Protein AF-A0AAU3BZB2-F1 (afdb_monomer_lite)

Sequence (421 aa):
MPADLSAATEGWSPLPELGLAGLGGRRAAVLDHLSPYRDFRALRDPSDLPPMVVPRWRFLLAEADELLRQTDPVAHRVVARSVRSVVPVEGVGALRVVSASVPNAFGAVTMSLPDDALSLAATLVHEVQHQLLTAVGDLVPLLAPTEQSPEPRYFAPWRSDARPLRGLLFGAHAFAAVASFWRGCRRSKGERADFEFAVHRWQVRTALAALCNASGLTEAGGIVVQSLAELARGWSAEPVDGQAGELAELCCRDQSASWRAAHLVVDGGRADDLAQRWLAGRPAPSNLPPSRMAAPRTAPRADARTWLARLWITDQHAFKQVWAELDAGGVHPLGIVGATAADAALIAGDTRGALVSYREGAPALTAWIGMGLAGGTRVALLVERPELVLALHTALGRRGAQSPGPEALAEWLGSGPTSTT

Radius of gyration: 24.22 Å; chains: 1; bounding box: 56×43×71 Å

pLDDT: mean 89.87, std 9.49, range [34.66, 98.25]

Secondary structure (DSSP, 8-state):
--S-TTS-BTTB-PPPB---PBTTTBPPPEE--S-TTS-TTS-----PPPTTHHHHHHHHHHHHHHHHHHH-HHHHHHHHHH--EEEE---SBTTB--EE--TTSTTEEEEPPPSSHHHHHHHHHHHHHHHHHHHHHHHS--B-----SSPP-B--TT-SS-B-HHHHHHHHHHHHHHHHHHHHHHHHHHHHHHHHHHHHHHHHHHHHHHHTT-S-B-HHHHHHHHHHHHHHHHHTT----HHHHHHHHHHHHHHHHHHHHHHEEE-HHHHHHHHHHHHTTPPPPSSPPPEEEPSP--PPP--HHHHHHHHHHH-HHHHHHHHHHHHTTPPPTT--TT--HHHHHHHTT-HHHHHHHHHHS---HHHHHHHHHHS-GGGTHHHH-HHHHHHHHHHHHHTT-----HHHHHHHHHH------

Foldseek 3Di:
DDPDLQDDDVVHDHFDFLPLAAPPRDGGATEPQDDQPLDVVHGDHRDDDDPVPSVLSSVLQVVLLVLCVQQPVPLSNLLSNWARYEYEDDAPFQLGKDWEDDQVDTNYIYIHDHPHNLVVNLRSLLHSQLNVVSVVCVVPPFWADDPDPPADWDDQLVDLFTDGLVVLLSNLRSLLSSLSSLVSCCVPPPLLSLLSNLQSLLRNQRSLVDNCVDPTGDPNNNVSSVVSVVSSVVCVPPDSDDLSNLLSVLQSLQSQLLSLQQFKAFDLVLLLVQLVCVVVVHFAAQDRGDIDTDDTDDGDDRCLLVSLLSCVRPPVPLSVVQLVCLVVVHQRPRRRPPDHNLSSCVSVVVLVVSLVCLVPDDDDLSSLLSCCSSVPDLQVCSRVPVNSLVSNQVSNVVVVHDRDDSSVSSNRNVVHPDPPD

Structure (mmCIF, N/CA/C/O backbone):
data_AF-A0AAU3BZB2-F1
#
_entry.id   AF-A0AAU3BZB2-F1
#
loop_
_atom_site.group_PDB
_atom_site.id
_atom_site.type_symbol
_atom_site.label_atom_id
_atom_site.label_alt_id
_atom_site.label_comp_id
_atom_site.label_asym_id
_atom_site.label_entity_id
_atom_site.label_seq_id
_atom_site.pdbx_PDB_ins_code
_atom_site.Cartn_x
_atom_site.Cartn_y
_atom_site.Cartn_z
_atom_site.occupancy
_atom_site.B_iso_or_equiv
_atom_site.auth_seq_id
_atom_site.auth_comp_id
_atom_site.auth_asym_id
_atom_site.auth_atom_id
_atom_site.pdbx_PDB_model_num
ATOM 1 N N . MET A 1 1 ? 20.767 15.742 -39.947 1.00 68.94 1 MET A N 1
ATOM 2 C CA . MET A 1 1 ? 20.944 14.832 -38.795 1.00 68.94 1 MET A CA 1
ATOM 3 C C . MET A 1 1 ? 22.364 14.295 -38.820 1.00 68.94 1 MET A C 1
ATOM 5 O O . MET A 1 1 ? 22.877 14.132 -39.925 1.00 68.94 1 MET A O 1
ATOM 9 N N . PRO A 1 2 ? 22.996 14.061 -37.659 1.00 84.00 2 PRO A N 1
ATOM 10 C CA . PRO A 1 2 ? 24.332 13.476 -37.608 1.00 84.00 2 PRO A CA 1
ATOM 11 C C . PRO A 1 2 ? 24.345 12.062 -38.199 1.00 84.00 2 PRO A C 1
ATOM 13 O O . PRO A 1 2 ? 23.325 11.373 -38.211 1.00 84.00 2 PRO A O 1
ATOM 16 N N . ALA A 1 3 ? 25.509 11.648 -38.705 1.00 83.69 3 ALA A N 1
ATOM 17 C CA . ALA A 1 3 ? 25.712 10.306 -39.256 1.00 83.69 3 ALA A CA 1
ATOM 18 C C . ALA A 1 3 ? 25.642 9.214 -38.172 1.00 83.69 3 ALA A C 1
ATOM 20 O O . ALA A 1 3 ? 25.222 8.094 -38.451 1.00 83.69 3 ALA A O 1
ATOM 21 N N . ASP A 1 4 ? 26.004 9.567 -36.937 1.00 83.38 4 ASP A N 1
ATOM 22 C CA . ASP A 1 4 ? 25.858 8.737 -35.747 1.00 83.38 4 ASP A CA 1
ATOM 23 C C . ASP A 1 4 ? 24.892 9.414 -34.768 1.00 83.38 4 ASP A C 1
ATOM 25 O O . ASP A 1 4 ? 25.181 10.472 -34.214 1.00 83.38 4 ASP A O 1
ATOM 29 N N . LEU A 1 5 ? 23.724 8.800 -34.562 1.00 83.19 5 LEU A N 1
ATOM 30 C CA . LEU A 1 5 ? 22.694 9.321 -33.659 1.00 83.19 5 LEU A CA 1
ATOM 31 C C . LEU A 1 5 ? 23.035 9.121 -32.176 1.00 83.19 5 LEU A C 1
ATOM 33 O O . LEU A 1 5 ? 22.321 9.657 -31.331 1.00 83.19 5 LEU A O 1
ATOM 37 N N . SER A 1 6 ? 24.083 8.353 -31.863 1.00 81.69 6 SER A N 1
ATOM 38 C CA . SER A 1 6 ? 24.550 8.094 -30.499 1.00 81.69 6 SER A CA 1
ATOM 39 C C . SER A 1 6 ? 25.618 9.083 -30.020 1.00 81.69 6 SER A C 1
ATOM 41 O O . SER A 1 6 ? 25.881 9.156 -28.820 1.00 81.69 6 SER A O 1
ATOM 43 N N . ALA A 1 7 ? 26.190 9.880 -30.928 1.00 84.25 7 ALA A N 1
ATOM 44 C CA . ALA A 1 7 ? 27.212 10.876 -30.628 1.00 84.25 7 ALA A CA 1
ATOM 45 C C . ALA A 1 7 ? 26.624 12.293 -30.575 1.00 84.25 7 ALA A C 1
ATOM 47 O O . ALA A 1 7 ? 25.765 12.651 -31.380 1.00 84.25 7 ALA A O 1
ATOM 48 N N . ALA A 1 8 ? 27.099 13.113 -29.635 1.00 85.81 8 ALA A N 1
ATOM 49 C CA . ALA A 1 8 ? 26.731 14.524 -29.564 1.00 85.81 8 ALA A CA 1
ATOM 50 C C . ALA A 1 8 ? 27.388 15.317 -30.702 1.00 85.81 8 ALA A C 1
ATOM 52 O O . ALA A 1 8 ? 28.580 15.160 -30.968 1.00 85.81 8 ALA A O 1
ATOM 53 N N . THR A 1 9 ? 26.615 16.189 -31.349 1.00 89.44 9 THR A N 1
ATOM 54 C CA . THR A 1 9 ? 27.101 17.139 -32.361 1.00 89.44 9 THR A CA 1
ATOM 55 C C . THR A 1 9 ? 26.410 18.486 -32.175 1.00 89.44 9 THR A C 1
ATOM 57 O O . THR A 1 9 ? 25.459 18.602 -31.405 1.00 89.44 9 THR A O 1
ATOM 60 N N . GLU A 1 10 ? 26.843 19.522 -32.893 1.00 87.94 10 GLU A N 1
ATOM 61 C CA . GLU A 1 10 ? 26.153 20.815 -32.860 1.00 87.94 10 GLU A CA 1
ATOM 62 C C . GLU A 1 10 ? 24.660 20.647 -33.208 1.00 87.94 10 GLU A C 1
ATOM 64 O O . GLU A 1 10 ? 24.309 20.022 -34.213 1.00 87.94 10 GLU A O 1
ATOM 69 N N . GLY A 1 11 ? 23.779 21.134 -32.327 1.00 86.06 11 GLY A N 1
ATOM 70 C CA . GLY A 1 11 ? 22.325 21.000 -32.464 1.00 86.06 11 GLY A CA 1
ATOM 71 C C . GLY A 1 11 ? 21.757 19.589 -32.238 1.00 86.06 11 GLY A C 1
ATOM 72 O O . GLY A 1 11 ? 20.566 19.385 -32.475 1.00 86.06 11 GLY A O 1
ATOM 73 N N . TRP A 1 12 ? 22.562 18.616 -31.791 1.00 87.25 12 TRP A N 1
ATOM 74 C CA . TRP A 1 12 ? 22.116 17.250 -31.506 1.00 87.25 12 TRP A CA 1
ATOM 75 C C . TRP A 1 12 ? 22.684 16.708 -30.193 1.00 87.25 12 TRP A C 1
ATOM 77 O O . TRP A 1 12 ? 23.891 16.501 -30.051 1.00 87.25 12 TRP A O 1
ATOM 87 N N . SER A 1 13 ? 21.778 16.371 -29.280 1.00 88.50 13 SER A N 1
ATOM 88 C CA . SER A 1 13 ? 22.096 15.702 -28.021 1.00 88.50 13 SER A CA 1
ATOM 89 C C . SER A 1 13 ? 21.498 14.287 -28.035 1.00 88.50 13 SER A C 1
ATOM 91 O O . SER A 1 13 ? 20.272 14.153 -28.082 1.00 88.50 13 SER A O 1
ATOM 93 N N . PRO A 1 14 ? 22.319 13.221 -28.028 1.00 88.94 14 PRO A N 1
ATOM 94 C CA . PRO A 1 14 ? 21.832 11.847 -28.038 1.00 88.94 14 PRO A CA 1
ATOM 95 C C . PRO A 1 14 ? 21.206 11.477 -26.690 1.00 88.94 14 PRO A C 1
ATOM 97 O O . PRO A 1 14 ? 21.650 11.928 -25.632 1.00 88.94 14 PRO A O 1
ATOM 100 N N . LEU A 1 15 ? 20.204 10.595 -26.710 1.00 90.38 15 LEU A N 1
ATOM 101 C CA . LEU A 1 15 ? 19.685 10.001 -25.479 1.00 90.38 15 LEU A CA 1
ATOM 102 C C . LEU A 1 15 ? 20.597 8.850 -25.019 1.00 90.38 15 LEU A C 1
ATOM 104 O O . LEU A 1 15 ? 20.879 7.953 -25.815 1.00 90.38 15 LEU A O 1
ATOM 108 N N . PRO A 1 16 ? 21.032 8.826 -23.745 1.00 90.12 16 PRO A N 1
ATOM 109 C CA . PRO A 1 16 ? 21.842 7.746 -23.214 1.00 90.12 16 PRO A CA 1
ATOM 110 C C . PRO A 1 16 ? 21.118 6.406 -23.292 1.00 90.12 16 PRO A C 1
ATOM 112 O O . PRO A 1 16 ? 20.027 6.247 -22.745 1.00 90.12 16 PRO A O 1
ATOM 115 N N . GLU A 1 17 ? 21.757 5.415 -23.905 1.00 90.50 17 GLU A N 1
ATOM 116 C CA . GLU A 1 17 ? 21.297 4.030 -23.833 1.00 90.50 17 GLU A CA 1
ATOM 117 C C . GLU A 1 17 ? 21.576 3.446 -22.444 1.00 90.50 17 GLU A C 1
ATOM 119 O O . GLU A 1 17 ? 22.634 3.687 -21.855 1.00 90.50 17 GLU A O 1
ATOM 124 N N . LEU A 1 18 ? 20.631 2.669 -21.921 1.00 85.38 18 LEU A N 1
ATOM 125 C CA . LEU A 1 18 ? 20.647 2.121 -20.565 1.00 85.38 18 LEU A CA 1
ATOM 126 C C . LEU A 1 18 ? 21.073 0.648 -20.496 1.00 85.38 18 LEU A C 1
ATOM 128 O O . LEU A 1 18 ? 21.171 0.096 -19.407 1.00 85.38 18 LEU A O 1
ATOM 132 N N . GLY A 1 19 ? 21.338 0.010 -21.638 1.00 73.06 19 GLY A N 1
ATOM 133 C CA . GLY A 1 19 ? 21.837 -1.368 -21.694 1.00 73.06 19 GLY A CA 1
ATOM 134 C C . GLY A 1 19 ? 20.787 -2.462 -21.463 1.00 73.06 19 GLY A C 1
ATOM 135 O O . GLY A 1 19 ? 21.121 -3.635 -21.590 1.00 73.06 19 GLY A O 1
ATOM 136 N N . LEU A 1 20 ? 19.519 -2.114 -21.204 1.00 67.69 20 LEU A N 1
ATOM 137 C CA . LEU A 1 20 ? 18.406 -3.071 -21.197 1.00 67.69 20 LEU A CA 1
ATOM 138 C C . LEU A 1 20 ? 18.130 -3.523 -22.643 1.00 67.69 20 LEU A C 1
ATOM 140 O O . LEU A 1 20 ? 17.361 -2.885 -23.368 1.00 67.69 20 LEU A O 1
ATOM 144 N N . ALA A 1 21 ? 18.830 -4.561 -23.103 1.00 60.62 21 ALA A N 1
ATOM 145 C CA . ALA A 1 21 ? 18.718 -5.058 -24.468 1.00 60.62 21 ALA A CA 1
ATOM 146 C C . ALA A 1 21 ? 17.345 -5.708 -24.690 1.00 60.62 21 ALA A C 1
ATOM 148 O O . ALA A 1 21 ? 16.946 -6.636 -23.986 1.00 60.62 21 ALA A O 1
ATOM 149 N N . GLY A 1 22 ? 16.608 -5.249 -25.701 1.00 56.50 22 GLY A N 1
ATOM 150 C CA . GLY A 1 22 ? 15.337 -5.873 -26.039 1.00 56.50 22 GLY A CA 1
ATOM 151 C C . GLY A 1 22 ? 15.554 -7.255 -26.660 1.00 56.50 22 GLY A C 1
ATOM 152 O O . GLY A 1 22 ? 16.315 -7.407 -27.618 1.00 56.50 22 GLY A O 1
ATOM 153 N N . LEU A 1 23 ? 14.840 -8.269 -26.162 1.00 54.19 23 LEU A N 1
ATOM 154 C CA . LEU A 1 23 ? 14.859 -9.611 -26.755 1.00 54.19 23 LEU A CA 1
ATOM 155 C C . LEU A 1 23 ? 14.509 -9.553 -28.253 1.00 54.19 23 LEU A C 1
ATOM 157 O O . LEU A 1 23 ? 13.462 -9.016 -28.626 1.00 54.19 23 LEU A O 1
ATOM 161 N N . GLY A 1 24 ? 15.359 -10.158 -29.090 1.00 54.84 24 GLY A N 1
ATOM 162 C CA . GLY A 1 24 ? 15.183 -10.213 -30.548 1.00 54.84 24 GLY A CA 1
ATOM 163 C C . GLY A 1 24 ? 15.858 -9.081 -31.333 1.00 54.84 24 GLY A C 1
ATOM 164 O O . GLY A 1 24 ? 15.331 -8.686 -32.367 1.00 54.84 24 GLY A O 1
ATOM 165 N N . GLY A 1 25 ? 16.985 -8.539 -30.850 1.00 55.09 25 GLY A N 1
ATOM 166 C CA . GLY A 1 25 ? 17.802 -7.567 -31.598 1.00 55.09 25 GLY A CA 1
ATOM 167 C C . GLY A 1 25 ? 17.252 -6.136 -31.611 1.00 55.09 25 GLY A C 1
ATOM 168 O O . GLY A 1 25 ? 17.555 -5.365 -32.518 1.00 55.09 25 GLY A O 1
ATOM 169 N N . ARG A 1 26 ? 16.410 -5.772 -30.635 1.00 64.75 26 ARG A N 1
ATOM 170 C CA . ARG A 1 26 ? 15.835 -4.420 -30.533 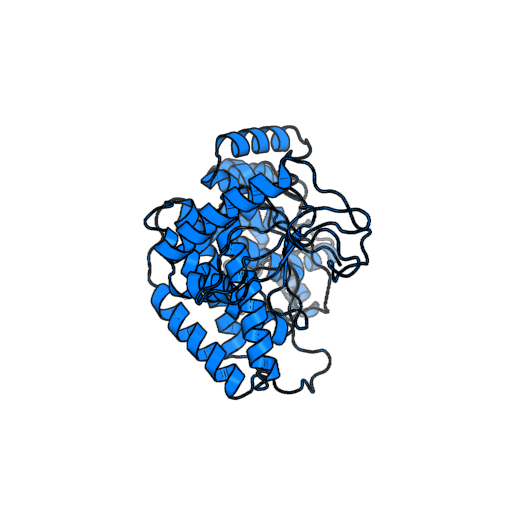1.00 64.75 26 ARG A CA 1
ATOM 171 C C . ARG A 1 26 ? 16.818 -3.479 -29.828 1.00 64.75 26 ARG A C 1
ATOM 173 O O . ARG A 1 26 ? 17.576 -3.923 -28.968 1.00 64.75 26 ARG A O 1
ATOM 180 N N . ARG A 1 27 ? 16.769 -2.181 -30.164 1.00 68.88 27 ARG A N 1
ATOM 181 C CA . ARG A 1 27 ? 17.566 -1.136 -29.490 1.00 68.88 27 ARG A CA 1
ATOM 182 C C . ARG A 1 27 ? 17.337 -1.156 -27.977 1.00 68.88 27 ARG A C 1
ATOM 184 O O . ARG A 1 27 ? 16.221 -1.434 -27.530 1.00 68.88 27 ARG A O 1
ATOM 191 N N . ALA A 1 28 ? 18.396 -0.858 -27.228 1.00 80.38 28 ALA A N 1
ATOM 192 C CA . ALA A 1 28 ? 18.344 -0.750 -25.779 1.00 80.38 28 ALA A CA 1
ATOM 193 C C . ALA A 1 28 ? 17.380 0.362 -25.338 1.00 80.38 28 ALA A C 1
ATOM 195 O O . ALA A 1 28 ? 17.146 1.322 -26.078 1.00 80.38 28 ALA A O 1
ATOM 196 N N . ALA A 1 29 ? 16.826 0.237 -24.130 1.00 88.62 29 ALA A N 1
ATOM 197 C CA . ALA A 1 29 ? 16.054 1.324 -23.533 1.00 88.62 29 ALA A CA 1
ATOM 198 C C . ALA A 1 29 ? 16.916 2.591 -23.391 1.00 88.62 29 ALA A C 1
ATOM 200 O O . ALA A 1 29 ? 18.116 2.499 -23.124 1.00 88.62 29 ALA A O 1
ATOM 201 N N . VAL A 1 30 ? 16.305 3.763 -23.547 1.00 92.12 30 VAL A N 1
ATOM 202 C CA . VAL A 1 30 ? 16.982 5.065 -23.432 1.00 92.12 30 VAL A CA 1
ATOM 203 C C . VAL A 1 30 ? 16.554 5.820 -22.177 1.00 92.12 30 VAL A C 1
ATOM 205 O O . VAL A 1 30 ? 15.463 5.595 -21.658 1.00 92.12 30 VAL A O 1
ATOM 208 N N . LEU A 1 31 ? 17.400 6.736 -21.708 1.00 92.25 31 LEU A N 1
ATOM 209 C CA . LEU A 1 31 ? 17.079 7.685 -20.643 1.00 92.25 31 LEU A CA 1
ATOM 210 C C . LEU A 1 31 ? 16.649 9.029 -21.247 1.00 92.25 31 LEU A C 1
ATOM 212 O O . LEU A 1 31 ? 17.492 9.846 -21.629 1.00 92.25 31 LEU A O 1
ATOM 216 N N . ASP A 1 32 ? 15.342 9.261 -21.345 1.00 91.50 32 ASP A N 1
ATOM 217 C CA . ASP A 1 32 ? 14.784 10.476 -21.944 1.00 91.50 32 ASP A CA 1
ATOM 218 C C . ASP A 1 32 ? 14.742 11.625 -20.936 1.00 91.50 32 ASP A C 1
ATOM 220 O O . ASP A 1 32 ? 13.829 11.731 -20.122 1.00 91.50 32 ASP A O 1
ATOM 224 N N . HIS A 1 33 ? 15.753 12.489 -21.006 1.00 89.94 33 HIS A N 1
ATOM 225 C CA . HIS A 1 33 ? 15.927 13.685 -20.175 1.00 89.94 33 HIS A CA 1
ATOM 226 C C . HIS A 1 33 ? 15.807 14.990 -20.981 1.00 89.94 33 HIS A C 1
ATOM 228 O O . HIS A 1 33 ? 15.909 16.079 -20.415 1.00 89.94 33 HIS A O 1
ATOM 234 N N . LEU A 1 34 ? 15.577 14.886 -22.295 1.00 89.44 34 LEU A N 1
ATOM 235 C CA . LEU A 1 34 ? 15.635 16.015 -23.224 1.00 89.44 34 LEU A CA 1
ATOM 236 C C . LEU A 1 34 ? 14.268 16.395 -23.783 1.00 89.44 34 LEU A C 1
ATOM 238 O O . LEU A 1 34 ? 14.040 17.572 -24.040 1.00 89.44 34 LEU A O 1
ATOM 242 N N . SER A 1 35 ? 13.352 15.440 -23.983 1.00 85.81 35 SER A N 1
ATOM 243 C CA . SER A 1 35 ? 12.059 15.751 -24.601 1.00 85.81 35 SER A CA 1
ATOM 244 C C . SER A 1 35 ? 11.231 16.685 -23.707 1.00 85.81 35 SER A C 1
ATOM 246 O O . SER A 1 35 ? 10.984 16.344 -22.546 1.00 85.81 35 SER A O 1
ATOM 248 N N . PRO A 1 36 ? 10.724 17.828 -24.210 1.00 86.00 36 PRO A N 1
ATOM 249 C CA . PRO A 1 36 ? 9.870 18.707 -23.412 1.00 86.00 36 PRO A CA 1
ATOM 250 C C . PRO A 1 36 ? 8.545 18.078 -22.974 1.00 86.00 36 PRO A C 1
ATOM 252 O O . PRO A 1 36 ? 7.947 18.495 -21.982 1.00 86.00 36 PRO A O 1
ATOM 255 N N . TYR A 1 37 ? 8.118 17.040 -23.696 1.00 83.88 37 TYR A N 1
ATOM 256 C CA . TYR A 1 37 ? 6.880 16.294 -23.476 1.00 83.88 37 TYR A CA 1
ATOM 257 C C . TYR A 1 37 ? 7.090 15.004 -22.666 1.00 83.88 37 TYR A C 1
ATOM 259 O O . TYR A 1 37 ? 6.155 14.221 -22.516 1.00 83.88 37 TYR A O 1
ATOM 267 N N . ARG A 1 38 ? 8.310 14.755 -22.162 1.00 83.94 38 ARG A N 1
ATOM 268 C CA . ARG A 1 38 ? 8.669 13.513 -21.452 1.00 83.94 38 ARG A CA 1
ATOM 269 C C . ARG A 1 38 ? 7.864 13.280 -20.175 1.00 83.94 38 ARG A C 1
ATOM 271 O O . ARG A 1 38 ? 7.552 12.143 -19.834 1.00 83.94 38 ARG A O 1
ATOM 278 N N . ASP A 1 39 ? 7.543 14.352 -19.457 1.00 80.12 39 ASP A N 1
ATOM 279 C CA . ASP A 1 39 ? 6.785 14.299 -18.212 1.00 80.12 39 ASP A CA 1
ATOM 280 C C . ASP A 1 39 ? 5.316 14.618 -18.506 1.00 80.12 39 ASP A C 1
ATOM 282 O O . ASP A 1 39 ? 4.940 15.754 -18.779 1.00 80.12 39 ASP A O 1
ATOM 286 N N . PHE A 1 40 ? 4.453 13.609 -18.433 1.00 77.56 40 PHE A N 1
ATOM 287 C CA . PHE A 1 40 ? 3.021 13.779 -18.696 1.00 77.56 40 PHE A CA 1
ATOM 288 C C . PHE A 1 40 ? 2.313 14.672 -17.660 1.00 77.56 40 PHE A C 1
ATOM 290 O O . PHE A 1 40 ? 1.152 15.031 -17.849 1.00 77.56 40 PHE A O 1
ATOM 297 N N . ARG A 1 41 ? 2.977 14.998 -16.542 1.00 77.81 41 ARG A N 1
ATOM 298 C CA . ARG A 1 41 ? 2.422 15.843 -15.476 1.00 77.81 41 ARG A CA 1
ATOM 299 C C . ARG A 1 41 ? 2.568 17.329 -15.796 1.00 77.81 41 ARG A C 1
ATOM 301 O O . ARG A 1 41 ? 1.743 18.115 -15.340 1.00 77.81 41 ARG A O 1
ATOM 308 N N . ALA A 1 42 ? 3.616 17.711 -16.526 1.00 80.62 42 ALA A N 1
ATOM 309 C CA . ALA A 1 42 ? 3.906 19.089 -16.916 1.00 80.62 42 ALA A CA 1
ATOM 310 C C . ALA A 1 42 ? 4.996 19.129 -17.995 1.00 80.62 42 ALA A C 1
ATOM 312 O O . ALA A 1 42 ? 5.899 18.297 -17.985 1.00 80.62 42 ALA A O 1
ATOM 313 N N . LEU A 1 43 ? 4.972 20.151 -18.856 1.00 84.75 43 LEU A N 1
ATOM 314 C CA . LEU A 1 43 ? 6.098 20.431 -19.750 1.00 84.75 43 LEU A CA 1
ATOM 315 C C . LEU A 1 43 ? 7.369 20.701 -18.936 1.00 84.75 43 LEU A C 1
ATOM 317 O O . LEU A 1 43 ? 7.323 21.353 -17.890 1.00 84.75 43 LEU A O 1
ATOM 321 N N . ARG A 1 44 ? 8.503 20.192 -19.418 1.00 82.75 44 ARG A N 1
ATOM 322 C CA . ARG A 1 44 ? 9.802 20.327 -18.752 1.00 82.75 44 ARG A CA 1
ATOM 323 C C . ARG A 1 44 ? 10.857 20.769 -19.743 1.00 82.75 44 ARG A C 1
ATOM 325 O O . ARG A 1 44 ? 11.048 20.094 -20.746 1.00 82.75 44 ARG A O 1
ATOM 332 N N . ASP A 1 45 ? 11.614 21.809 -19.431 1.00 84.56 45 ASP A N 1
ATOM 333 C CA . ASP A 1 45 ? 12.748 22.178 -20.278 1.00 84.56 45 ASP A CA 1
ATOM 334 C C . ASP A 1 45 ? 13.766 21.026 -20.364 1.00 84.56 45 ASP A C 1
ATOM 336 O O . ASP A 1 45 ? 13.875 20.227 -19.421 1.00 84.56 45 ASP A O 1
ATOM 340 N N . PRO A 1 46 ? 14.476 20.873 -21.495 1.00 83.50 46 PRO A N 1
ATOM 341 C CA . PRO A 1 46 ? 15.611 19.965 -21.578 1.00 83.50 46 PRO A CA 1
ATOM 342 C C . PRO A 1 46 ? 16.621 20.306 -20.478 1.00 83.50 46 PRO A C 1
ATOM 344 O O . PRO A 1 46 ? 16.926 21.476 -20.251 1.00 83.50 46 PRO A O 1
ATOM 347 N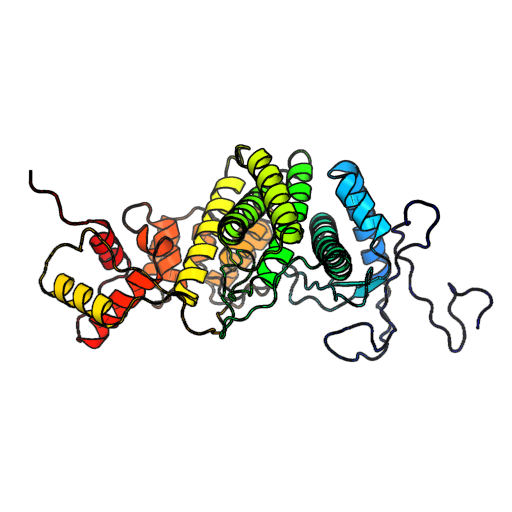 N . SER A 1 47 ? 17.128 19.294 -19.784 1.00 79.25 47 SER A N 1
ATOM 348 C CA . SER A 1 47 ? 18.060 19.489 -18.670 1.00 79.25 47 SER A CA 1
ATOM 349 C C . SER A 1 47 ? 19.235 18.544 -18.812 1.00 79.25 47 SER A C 1
ATOM 351 O O . SER A 1 47 ? 19.009 17.338 -18.900 1.00 79.25 47 SER A O 1
ATOM 353 N N . ASP A 1 48 ? 20.460 19.056 -18.764 1.00 81.50 48 ASP A N 1
ATOM 354 C CA . ASP A 1 48 ? 21.644 18.202 -18.730 1.00 81.50 48 ASP A CA 1
ATOM 355 C C . ASP A 1 48 ? 21.655 17.353 -17.456 1.00 81.50 48 ASP A C 1
ATOM 357 O O . ASP A 1 48 ? 21.398 17.835 -16.349 1.00 81.50 48 ASP A O 1
ATOM 361 N N . LEU A 1 49 ? 21.949 16.063 -17.610 1.00 83.94 49 LEU A N 1
ATOM 362 C CA . LEU A 1 49 ? 22.095 15.172 -16.468 1.00 83.94 49 LEU A CA 1
ATOM 363 C C . LEU A 1 49 ? 23.504 15.301 -15.875 1.00 83.94 49 LEU A C 1
ATOM 365 O O . LEU A 1 49 ? 24.484 15.283 -16.624 1.00 83.94 49 LEU A O 1
ATOM 369 N N . PRO A 1 50 ? 23.645 15.340 -14.537 1.00 85.44 50 PRO A N 1
ATOM 370 C CA . PRO A 1 50 ? 24.952 15.274 -13.900 1.00 85.44 50 PRO A CA 1
ATOM 371 C C . PRO A 1 50 ? 25.739 14.024 -14.343 1.00 85.44 50 PRO A C 1
ATOM 373 O O . PRO A 1 50 ? 25.132 12.958 -14.513 1.00 85.44 50 PRO A O 1
ATOM 376 N N . PRO A 1 51 ? 27.084 14.089 -14.444 1.00 82.44 51 PRO A N 1
ATOM 377 C CA . PRO A 1 51 ? 27.902 13.010 -15.014 1.00 82.44 51 PRO A CA 1
ATOM 378 C C . PRO A 1 51 ? 27.700 11.625 -14.381 1.00 82.44 51 PRO A C 1
ATOM 380 O O . PRO A 1 51 ? 27.857 10.607 -15.050 1.00 82.44 51 PRO A O 1
ATOM 383 N N . MET A 1 52 ? 27.320 11.571 -13.100 1.00 87.06 52 MET A N 1
ATOM 384 C CA . MET A 1 52 ? 27.128 10.324 -12.349 1.00 87.06 52 MET A CA 1
ATOM 385 C C . MET A 1 52 ? 25.735 9.698 -12.495 1.00 87.06 52 MET A C 1
ATOM 387 O O . MET A 1 52 ? 25.558 8.529 -12.149 1.00 87.06 52 MET A O 1
ATOM 391 N N . VAL A 1 53 ? 24.749 10.428 -13.026 1.00 89.81 53 VAL A N 1
ATOM 392 C CA . VAL A 1 53 ? 23.360 9.946 -13.095 1.00 89.81 53 VAL A CA 1
ATOM 393 C C . VAL A 1 53 ? 23.222 8.799 -14.092 1.00 89.81 53 VAL A C 1
ATOM 395 O O . VAL A 1 53 ? 22.687 7.746 -13.748 1.00 89.81 53 VAL A O 1
ATOM 398 N N . VAL A 1 54 ? 23.744 8.961 -15.310 1.00 90.69 54 VAL A N 1
ATOM 399 C CA . VAL A 1 54 ? 23.655 7.927 -16.354 1.00 90.69 54 VAL A CA 1
ATOM 400 C C . VAL A 1 54 ? 24.390 6.636 -15.949 1.00 90.69 54 VAL A C 1
ATOM 402 O O . VAL A 1 54 ? 23.780 5.568 -16.050 1.00 90.69 54 VAL A O 1
ATOM 405 N N . PRO A 1 55 ? 25.645 6.674 -15.444 1.00 92.94 55 PRO A N 1
ATOM 406 C CA . PRO A 1 55 ? 26.311 5.479 -14.926 1.00 92.94 55 PRO A CA 1
ATOM 407 C C . PRO A 1 55 ? 25.525 4.777 -13.816 1.00 92.94 55 PRO A C 1
ATOM 409 O O . PRO A 1 55 ? 25.429 3.551 -13.828 1.00 92.94 55 PRO A O 1
ATOM 412 N N . ARG A 1 56 ? 24.918 5.528 -12.884 1.00 92.94 56 ARG A N 1
ATOM 413 C CA . ARG A 1 56 ? 24.125 4.936 -11.798 1.00 92.94 56 ARG A CA 1
ATOM 414 C C . ARG A 1 56 ? 22.865 4.240 -12.317 1.00 92.94 56 ARG A C 1
ATOM 416 O O . ARG A 1 56 ? 22.581 3.130 -11.871 1.00 92.94 56 ARG A O 1
ATOM 423 N N . TRP A 1 57 ? 22.150 4.844 -13.271 1.00 93.44 57 TRP A N 1
ATOM 424 C CA . TRP A 1 57 ? 21.010 4.206 -13.943 1.00 93.44 57 TRP A CA 1
ATOM 425 C C . TRP A 1 57 ? 21.412 2.906 -14.636 1.00 93.44 57 TRP A C 1
ATOM 427 O O . TRP A 1 57 ? 20.766 1.885 -14.422 1.00 93.44 57 TRP A O 1
ATOM 437 N N . ARG A 1 58 ? 22.493 2.926 -15.426 1.00 93.75 58 ARG A N 1
ATOM 438 C CA . ARG A 1 58 ? 23.013 1.732 -16.115 1.00 93.75 58 ARG A CA 1
ATOM 439 C C . ARG A 1 58 ? 23.368 0.619 -15.135 1.00 93.75 58 ARG A C 1
ATOM 441 O O . ARG A 1 58 ? 22.972 -0.520 -15.351 1.00 93.75 58 ARG A O 1
ATOM 448 N N . PHE A 1 59 ? 24.075 0.958 -14.057 1.00 94.00 59 PHE A N 1
ATOM 449 C CA . PHE A 1 59 ? 24.456 0.002 -13.021 1.00 94.00 59 PHE A CA 1
ATOM 450 C C . PHE A 1 59 ? 23.228 -0.658 -12.385 1.00 94.00 59 PHE A C 1
ATOM 452 O O . PHE A 1 59 ? 23.115 -1.879 -12.389 1.00 94.00 59 PHE A O 1
ATOM 459 N N . LEU A 1 60 ? 22.276 0.140 -11.888 1.00 94.88 60 LEU A N 1
ATOM 460 C CA . LEU A 1 60 ? 21.091 -0.411 -11.232 1.00 94.88 60 LEU A CA 1
ATOM 461 C C . LEU A 1 60 ? 20.192 -1.185 -12.201 1.00 94.88 60 LEU A C 1
ATOM 463 O O . LEU A 1 60 ? 19.618 -2.191 -11.797 1.00 94.88 60 LEU A O 1
ATOM 467 N N . LEU A 1 61 ? 20.075 -0.757 -13.463 1.00 94.12 61 LEU A N 1
ATOM 468 C CA . LEU A 1 61 ? 19.295 -1.480 -14.470 1.00 94.12 61 LEU A CA 1
ATOM 469 C C . LEU A 1 61 ? 19.917 -2.822 -14.841 1.00 94.12 61 LE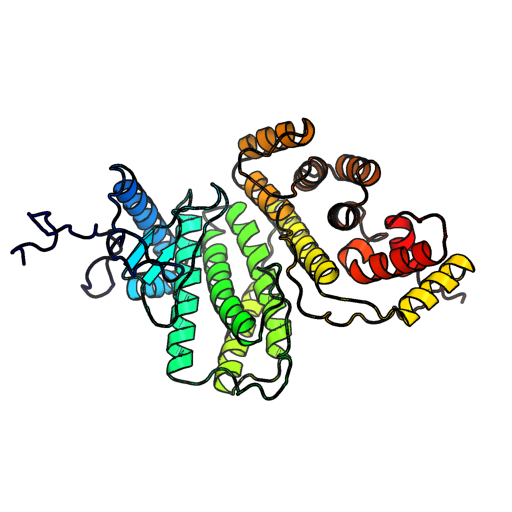U A C 1
ATOM 471 O O . LEU A 1 61 ? 19.174 -3.786 -14.978 1.00 94.12 61 LEU A O 1
ATOM 475 N N . ALA A 1 62 ? 21.243 -2.903 -14.966 1.00 93.00 62 ALA A N 1
ATOM 476 C CA . ALA A 1 62 ? 21.925 -4.172 -15.208 1.00 93.00 62 ALA A CA 1
ATOM 477 C C . ALA A 1 62 ? 21.697 -5.156 -14.047 1.00 93.00 62 ALA A C 1
ATOM 479 O O . ALA A 1 62 ? 21.327 -6.306 -14.273 1.00 93.00 62 ALA A O 1
ATOM 480 N N . GLU A 1 63 ? 21.826 -4.685 -12.804 1.00 95.06 63 GLU A N 1
ATOM 481 C CA . GLU A 1 63 ? 21.535 -5.492 -11.613 1.00 95.06 63 GLU A CA 1
ATOM 482 C C . GLU A 1 63 ? 20.052 -5.903 -11.542 1.00 95.06 63 GLU A C 1
ATOM 484 O O . GLU A 1 63 ? 19.730 -7.042 -11.208 1.00 95.06 63 GLU A O 1
ATOM 489 N N . ALA A 1 64 ? 19.126 -5.000 -11.879 1.00 94.44 64 ALA A N 1
ATOM 490 C CA . ALA A 1 64 ? 17.689 -5.279 -11.887 1.00 94.44 64 ALA A CA 1
ATOM 491 C C . ALA A 1 64 ? 17.297 -6.296 -12.972 1.00 94.44 64 ALA A C 1
ATOM 493 O O . ALA A 1 64 ? 16.479 -7.180 -12.712 1.00 94.44 64 ALA A O 1
ATOM 494 N N . ASP A 1 65 ? 17.879 -6.191 -14.167 1.00 93.44 65 ASP A N 1
ATOM 495 C CA . ASP A 1 65 ? 17.685 -7.137 -15.269 1.00 93.44 65 ASP A CA 1
ATOM 496 C C . ASP A 1 65 ? 18.156 -8.542 -14.879 1.00 93.44 65 ASP A C 1
ATOM 498 O O . ASP A 1 65 ? 17.411 -9.516 -15.016 1.00 93.44 65 ASP A O 1
ATOM 502 N N . GLU A 1 66 ? 19.343 -8.632 -14.273 1.00 92.81 66 GLU A N 1
ATOM 503 C CA . GLU A 1 66 ? 19.896 -9.881 -13.759 1.00 92.81 66 GLU A CA 1
ATOM 504 C C . GLU A 1 66 ? 18.993 -10.513 -12.696 1.00 92.81 66 GLU A C 1
ATOM 506 O O . GLU A 1 66 ? 18.685 -11.708 -12.761 1.00 92.81 66 GLU A O 1
ATOM 511 N N . LEU A 1 67 ? 18.517 -9.705 -11.743 1.00 93.81 67 LEU A N 1
ATOM 512 C CA . LEU A 1 67 ? 17.580 -10.149 -10.714 1.00 93.81 67 LEU A CA 1
ATOM 513 C C . LEU A 1 67 ? 16.310 -10.719 -11.338 1.00 93.81 67 LEU A C 1
ATOM 515 O O . LEU A 1 67 ? 15.942 -11.849 -11.027 1.00 93.81 67 LEU A O 1
ATOM 519 N N . LEU A 1 68 ? 15.669 -9.979 -12.247 1.00 94.31 68 LEU A N 1
ATOM 520 C CA . LEU A 1 68 ? 14.454 -10.433 -12.924 1.00 94.31 68 LEU A CA 1
ATOM 521 C C . LEU A 1 68 ? 14.700 -11.739 -13.681 1.00 94.31 68 LEU A C 1
ATOM 523 O O . LEU A 1 68 ? 13.893 -12.665 -13.601 1.00 94.31 68 LEU A O 1
ATOM 527 N N . ARG A 1 69 ? 15.824 -11.850 -14.391 1.00 93.06 69 ARG A N 1
ATOM 528 C CA . ARG A 1 69 ? 16.176 -13.053 -15.147 1.00 93.06 69 ARG A CA 1
ATOM 529 C C . ARG A 1 69 ? 16.328 -14.281 -14.248 1.00 93.06 69 ARG A C 1
ATOM 531 O O . ARG A 1 69 ? 15.979 -15.381 -14.675 1.00 93.06 69 ARG A O 1
ATOM 538 N N . GLN A 1 70 ? 16.852 -14.107 -13.036 1.00 92.12 70 GLN A N 1
ATOM 539 C CA . GLN A 1 70 ? 17.036 -15.187 -12.066 1.00 92.12 70 GLN A CA 1
ATOM 540 C C . GLN A 1 70 ? 15.749 -15.544 -11.308 1.00 92.12 70 GLN A C 1
ATOM 542 O O . GLN A 1 70 ? 15.517 -16.723 -11.039 1.00 92.12 70 GLN A O 1
ATOM 547 N N . THR A 1 71 ? 14.933 -14.554 -10.935 1.00 91.50 71 THR A N 1
ATOM 548 C CA . THR A 1 71 ? 13.827 -14.745 -9.979 1.00 91.50 71 THR A CA 1
ATOM 549 C C . THR A 1 71 ? 12.458 -14.873 -10.636 1.00 91.50 71 THR A C 1
ATOM 551 O O . THR A 1 71 ? 11.631 -15.645 -10.151 1.00 91.50 71 THR A O 1
ATOM 554 N N . ASP A 1 72 ? 12.216 -14.172 -11.747 1.00 91.19 72 ASP A N 1
ATOM 555 C CA . ASP A 1 72 ? 10.961 -14.218 -12.500 1.00 91.19 72 ASP A CA 1
ATOM 556 C C . ASP A 1 72 ? 11.223 -14.059 -14.016 1.00 91.19 72 ASP A C 1
ATOM 558 O O . ASP A 1 72 ? 11.098 -12.968 -14.588 1.00 91.19 72 ASP A O 1
ATOM 562 N N . PRO A 1 73 ? 11.564 -15.161 -14.719 1.00 91.31 73 PRO A N 1
ATOM 563 C CA . PRO A 1 73 ? 11.852 -15.126 -16.152 1.00 91.31 73 PRO A CA 1
ATOM 564 C C . PRO A 1 73 ? 10.684 -14.634 -17.012 1.00 91.31 73 PRO A C 1
ATOM 566 O O . PRO A 1 73 ? 10.899 -14.213 -18.152 1.00 91.31 73 PRO A O 1
ATOM 569 N N . VAL A 1 74 ? 9.443 -14.731 -16.519 1.00 91.06 74 VAL A N 1
ATOM 570 C CA . VAL A 1 74 ? 8.267 -14.199 -17.216 1.00 91.06 74 VAL A CA 1
ATOM 571 C C . VAL A 1 74 ? 8.287 -12.681 -17.112 1.00 91.06 74 VAL A C 1
ATOM 573 O O . VAL A 1 74 ? 8.283 -12.020 -18.151 1.00 91.06 74 VAL A O 1
ATOM 576 N N . ALA A 1 75 ? 8.395 -12.136 -15.899 1.00 92.50 75 ALA A N 1
ATOM 577 C CA . ALA A 1 75 ? 8.490 -10.699 -15.670 1.00 92.50 75 ALA A CA 1
ATOM 578 C C . ALA A 1 75 ? 9.680 -10.081 -16.416 1.00 92.50 75 ALA A C 1
ATOM 580 O O . ALA A 1 75 ? 9.497 -9.077 -17.102 1.00 92.50 75 ALA A O 1
ATOM 581 N N . HIS A 1 76 ? 10.851 -10.727 -16.398 1.00 94.31 76 HIS A N 1
ATOM 582 C CA . HIS A 1 76 ? 12.016 -10.318 -17.189 1.00 94.31 76 HIS A CA 1
ATOM 583 C C . HIS A 1 76 ? 11.672 -10.147 -18.675 1.00 94.31 76 HIS A C 1
ATOM 585 O O . HIS A 1 76 ? 11.913 -9.090 -19.255 1.00 94.31 76 HIS A O 1
ATOM 591 N N . ARG A 1 77 ? 11.037 -11.151 -19.303 1.00 91.69 77 ARG A N 1
ATOM 592 C CA . ARG A 1 77 ? 10.653 -11.058 -20.723 1.00 91.69 77 ARG A CA 1
ATOM 593 C C . ARG A 1 77 ? 9.677 -9.920 -20.981 1.00 91.69 77 ARG A C 1
ATOM 595 O O . ARG A 1 77 ? 9.787 -9.281 -22.025 1.00 91.69 77 ARG A O 1
ATOM 602 N N . VAL A 1 78 ? 8.712 -9.700 -20.089 1.00 92.50 78 VAL A N 1
ATOM 603 C CA . VAL A 1 78 ? 7.719 -8.630 -20.244 1.00 92.50 78 VAL A CA 1
ATOM 604 C C . VAL A 1 78 ? 8.398 -7.265 -20.105 1.00 92.50 78 VAL A C 1
ATOM 606 O O . VAL A 1 78 ? 8.207 -6.419 -20.976 1.00 92.50 78 VAL A O 1
ATOM 609 N N . VAL A 1 79 ? 9.249 -7.066 -19.096 1.00 93.62 79 VAL A N 1
ATOM 610 C CA . VAL A 1 79 ? 9.998 -5.817 -18.879 1.00 93.62 79 VAL A CA 1
ATOM 611 C C . VAL A 1 79 ? 10.940 -5.533 -20.050 1.00 93.62 79 VAL A C 1
ATOM 613 O O . VAL A 1 79 ? 10.785 -4.505 -20.711 1.00 93.62 79 VAL A O 1
ATOM 616 N N . ALA A 1 80 ? 11.826 -6.471 -20.400 1.00 91.00 80 ALA A N 1
ATOM 617 C CA . ALA A 1 80 ? 12.791 -6.312 -21.493 1.00 91.00 80 ALA A CA 1
ATOM 618 C C . ALA A 1 80 ? 12.114 -6.065 -22.856 1.00 91.00 80 ALA A C 1
ATOM 620 O O . ALA A 1 80 ? 12.651 -5.391 -23.739 1.00 91.00 80 ALA A O 1
ATOM 621 N N . ARG A 1 81 ? 10.899 -6.594 -23.062 1.00 89.38 81 ARG A N 1
ATOM 622 C CA . ARG A 1 81 ? 10.129 -6.371 -24.296 1.00 89.38 81 ARG A CA 1
ATOM 623 C C . ARG A 1 81 ? 9.242 -5.142 -24.270 1.00 89.38 81 ARG A C 1
ATOM 625 O O . ARG A 1 81 ? 8.865 -4.722 -25.360 1.00 89.38 81 ARG A O 1
ATOM 632 N N . SER A 1 82 ? 8.939 -4.562 -23.118 1.00 91.12 82 SER A N 1
ATOM 633 C CA . SER A 1 82 ? 8.014 -3.428 -23.033 1.00 91.12 82 SER A CA 1
ATOM 634 C C . SER A 1 82 ? 8.753 -2.110 -22.870 1.00 91.12 82 SER A C 1
ATOM 636 O O . SER A 1 82 ? 8.457 -1.172 -23.599 1.00 91.12 82 SER A O 1
ATOM 638 N N . VAL A 1 83 ? 9.757 -2.048 -21.992 1.00 92.75 83 VAL A N 1
ATOM 639 C CA . VAL A 1 83 ? 10.465 -0.799 -21.688 1.00 92.75 83 VAL A CA 1
ATOM 640 C C . VAL A 1 83 ? 11.290 -0.343 -22.895 1.00 92.75 83 VAL A C 1
ATOM 642 O O . VAL A 1 83 ? 12.023 -1.117 -23.519 1.00 92.75 83 VAL A O 1
ATOM 645 N N . ARG A 1 84 ? 11.129 0.929 -23.257 1.00 91.00 84 ARG A N 1
ATOM 646 C CA . ARG A 1 84 ? 11.809 1.608 -24.371 1.00 91.00 84 ARG A CA 1
ATOM 647 C C . ARG A 1 84 ? 12.430 2.919 -23.943 1.00 91.00 84 ARG A C 1
ATOM 649 O O . ARG A 1 84 ? 13.513 3.249 -24.409 1.00 91.00 84 ARG A O 1
ATOM 656 N N . SER A 1 85 ? 11.749 3.646 -23.069 1.00 91.62 85 SER A N 1
ATOM 657 C CA . SER A 1 85 ? 12.207 4.927 -22.558 1.00 91.62 85 SER A CA 1
ATOM 658 C C . SER A 1 85 ? 11.965 4.986 -21.058 1.00 91.62 85 SER A C 1
ATOM 660 O O . SER A 1 85 ? 10.878 4.648 -20.589 1.00 91.62 85 SER A O 1
ATOM 662 N N . VAL A 1 86 ? 12.979 5.406 -20.313 1.00 92.81 86 VAL A N 1
ATOM 663 C CA . VAL A 1 86 ? 12.855 5.783 -18.908 1.00 92.81 86 VAL A CA 1
ATOM 664 C C . VAL A 1 86 ? 12.966 7.297 -18.836 1.00 92.81 86 VAL A C 1
ATOM 666 O O . VAL A 1 86 ? 13.965 7.867 -19.266 1.00 92.81 86 VAL A O 1
ATOM 669 N N . VAL A 1 87 ? 11.942 7.944 -18.291 1.00 92.12 87 VAL A N 1
ATOM 670 C CA . VAL A 1 87 ? 11.925 9.386 -18.048 1.00 92.12 87 VAL A CA 1
ATOM 671 C C . VAL A 1 87 ? 12.306 9.614 -16.585 1.00 92.12 87 VAL A C 1
ATOM 673 O O . VAL A 1 87 ? 11.492 9.310 -15.704 1.00 92.12 87 VAL A O 1
ATOM 676 N N . PRO A 1 88 ? 13.520 10.116 -16.293 1.00 91.25 88 PRO A N 1
ATOM 677 C CA . PRO A 1 88 ? 13.945 10.341 -14.926 1.00 91.25 88 PRO A CA 1
ATOM 678 C C . PRO A 1 88 ? 13.175 11.519 -14.327 1.00 91.25 88 PRO A C 1
ATOM 680 O O . PRO A 1 88 ? 13.033 12.573 -14.949 1.00 91.25 88 PRO A O 1
ATOM 683 N N . VAL A 1 89 ? 12.701 11.344 -13.097 1.00 88.62 89 VAL A N 1
ATOM 684 C CA . VAL A 1 89 ? 12.098 12.420 -12.301 1.00 88.62 89 VAL A CA 1
ATOM 685 C C . VAL A 1 89 ? 12.727 12.478 -10.920 1.00 88.62 89 VAL A C 1
ATOM 687 O O . VAL A 1 89 ? 13.300 11.502 -10.441 1.00 88.62 89 VAL A O 1
ATOM 690 N N . GLU A 1 90 ? 12.615 13.623 -10.259 1.00 82.75 90 GLU A N 1
ATOM 691 C CA . GLU A 1 90 ? 13.068 13.753 -8.878 1.00 82.75 90 GLU A CA 1
ATOM 692 C C . GLU A 1 90 ? 12.200 12.900 -7.942 1.00 82.75 90 GLU A C 1
ATOM 694 O O . GLU A 1 90 ? 10.967 12.861 -8.053 1.00 82.75 90 GLU A O 1
ATOM 699 N N . GLY A 1 91 ? 12.863 12.179 -7.037 1.00 74.88 91 GLY A N 1
ATOM 700 C CA . GLY A 1 91 ? 12.207 11.448 -5.957 1.00 74.88 91 GLY A CA 1
ATOM 701 C C . GLY A 1 91 ? 11.707 12.399 -4.870 1.00 74.88 91 GLY A C 1
ATOM 702 O O . GLY A 1 91 ? 12.135 13.545 -4.781 1.00 74.88 91 GLY A O 1
ATOM 703 N N . VAL A 1 92 ? 10.803 11.917 -4.015 1.00 66.56 92 VAL A N 1
ATOM 704 C CA . VAL A 1 92 ? 10.292 12.708 -2.870 1.00 66.56 92 VAL A CA 1
ATOM 705 C C . VAL A 1 92 ? 11.120 12.442 -1.597 1.00 66.56 92 VAL A C 1
ATOM 707 O O . VAL A 1 92 ? 10.912 13.077 -0.571 1.00 66.56 92 VAL A O 1
ATOM 710 N N . GLY A 1 93 ? 12.064 11.501 -1.664 1.00 65.44 93 GLY A N 1
ATOM 711 C CA . GLY A 1 93 ? 12.982 11.102 -0.598 1.00 65.44 93 GLY A CA 1
ATOM 712 C C . GLY A 1 93 ? 13.598 9.736 -0.917 1.00 65.44 93 GLY A C 1
ATOM 713 O O . GLY A 1 93 ? 13.099 9.045 -1.804 1.00 65.44 93 GLY A O 1
ATOM 714 N N . ALA A 1 94 ? 14.645 9.342 -0.187 1.00 62.81 94 ALA A N 1
ATOM 715 C CA . ALA A 1 94 ? 15.393 8.094 -0.411 1.00 62.81 94 ALA A CA 1
ATOM 716 C C . ALA A 1 94 ? 14.482 6.851 -0.440 1.00 62.81 94 ALA A C 1
ATOM 718 O O . ALA A 1 94 ? 14.487 6.050 -1.370 1.00 62.81 94 ALA A O 1
ATOM 719 N N . LEU A 1 95 ? 13.563 6.766 0.523 1.00 66.44 95 LEU A N 1
ATOM 720 C CA . LEU A 1 95 ? 12.660 5.626 0.631 1.00 66.44 95 LEU A CA 1
ATOM 721 C C . LEU A 1 95 ? 11.513 5.663 -0.389 1.00 66.44 95 LEU A C 1
ATOM 723 O O . LEU A 1 95 ? 10.882 4.641 -0.638 1.00 66.44 95 LEU A O 1
ATOM 727 N N . ARG A 1 96 ? 11.216 6.815 -1.005 1.00 72.94 96 ARG A N 1
ATOM 728 C CA . ARG A 1 96 ? 9.991 7.001 -1.788 1.00 72.94 96 ARG A CA 1
ATOM 729 C C . ARG A 1 96 ? 10.268 7.168 -3.275 1.00 72.94 96 ARG A C 1
ATOM 731 O O . ARG A 1 96 ? 10.452 8.279 -3.776 1.00 72.94 96 ARG A O 1
ATOM 738 N N . VAL A 1 97 ? 10.131 6.053 -3.988 1.00 79.88 97 VAL A N 1
ATOM 739 C CA . VAL A 1 97 ? 10.112 6.035 -5.450 1.00 79.88 97 VAL A CA 1
ATOM 740 C C . VAL A 1 97 ? 8.845 6.719 -5.964 1.00 79.88 97 VAL A C 1
ATOM 742 O O . VAL A 1 97 ? 7.722 6.416 -5.549 1.00 79.88 97 VAL A O 1
ATOM 745 N N . VAL A 1 98 ? 9.027 7.666 -6.876 1.00 84.31 98 VAL A N 1
ATOM 746 C CA . VAL A 1 98 ? 7.959 8.223 -7.700 1.00 84.31 98 VAL A CA 1
ATOM 747 C C . VAL A 1 98 ? 7.984 7.453 -9.006 1.00 84.31 98 VAL A C 1
ATOM 749 O O . VAL A 1 98 ? 9.000 7.478 -9.683 1.00 84.31 98 VAL A O 1
ATOM 752 N N . SER A 1 99 ? 6.892 6.794 -9.374 1.00 89.31 99 SER A N 1
ATOM 753 C CA . SER A 1 99 ? 6.755 6.165 -10.686 1.00 89.31 99 SER A CA 1
ATOM 754 C C . SER A 1 99 ? 5.363 6.376 -11.256 1.00 89.31 99 SER A C 1
ATOM 756 O O . SER A 1 99 ? 4.401 6.627 -10.520 1.00 89.31 99 SER A O 1
ATOM 758 N N . ALA A 1 100 ? 5.288 6.348 -12.580 1.00 87.25 100 ALA A N 1
ATOM 759 C CA . ALA A 1 100 ? 4.049 6.340 -13.320 1.00 87.25 100 ALA A CA 1
ATOM 760 C C . ALA A 1 100 ? 4.257 5.904 -14.773 1.00 87.25 100 ALA A C 1
ATOM 762 O O . ALA A 1 100 ? 5.305 6.114 -15.391 1.00 87.25 100 ALA A O 1
ATOM 763 N N . SER A 1 101 ? 3.176 5.393 -15.337 1.00 85.31 101 SER A N 1
ATOM 764 C CA . SER A 1 101 ? 3.008 5.083 -16.745 1.00 85.31 101 SER A CA 1
ATOM 765 C C . SER A 1 101 ? 1.725 5.740 -17.244 1.00 85.31 101 SER A C 1
ATOM 767 O O . SER A 1 101 ? 0.765 5.933 -16.491 1.00 85.31 101 SER A O 1
ATOM 769 N N . VAL A 1 102 ? 1.705 6.107 -18.526 1.00 83.31 102 VAL A N 1
ATOM 770 C CA . VAL A 1 102 ? 0.507 6.647 -19.176 1.00 83.31 102 VAL A CA 1
ATOM 771 C C . VAL A 1 102 ? 0.034 5.726 -20.294 1.00 83.31 102 VAL A C 1
ATOM 773 O O . VAL A 1 102 ? 0.871 5.199 -21.030 1.00 83.31 102 VAL A O 1
ATOM 776 N N . PRO A 1 103 ? -1.293 5.558 -20.460 1.00 81.25 103 PRO A N 1
ATOM 777 C CA . PRO A 1 103 ? -1.869 4.703 -21.493 1.00 81.25 103 PRO A CA 1
ATOM 778 C C . PRO A 1 103 ? -1.309 4.929 -22.901 1.00 81.25 103 PRO A C 1
ATOM 780 O O . PRO A 1 103 ? -0.917 3.986 -23.579 1.00 81.25 103 PRO A O 1
ATOM 783 N N . ASN A 1 104 ? -1.191 6.196 -23.306 1.00 82.69 104 ASN A N 1
ATOM 784 C CA . ASN A 1 104 ? -0.866 6.574 -24.683 1.00 82.69 104 ASN A CA 1
ATOM 785 C C . ASN A 1 104 ? 0.642 6.565 -24.999 1.00 82.69 104 ASN A C 1
ATOM 787 O O . ASN A 1 104 ? 1.029 6.934 -26.104 1.00 82.69 104 ASN A O 1
ATOM 791 N N . ALA A 1 105 ? 1.500 6.174 -24.050 1.00 87.31 105 ALA A N 1
ATOM 792 C CA . ALA A 1 105 ? 2.952 6.110 -24.237 1.00 87.31 105 ALA A CA 1
ATOM 793 C C . ALA A 1 105 ? 3.490 4.727 -23.844 1.00 87.31 105 ALA A C 1
ATOM 795 O O . ALA A 1 105 ? 4.300 4.592 -22.925 1.00 87.31 105 ALA A O 1
ATOM 796 N N . PHE A 1 106 ? 3.011 3.681 -24.524 1.00 89.19 106 PHE A N 1
ATOM 797 C CA . PHE A 1 106 ? 3.441 2.308 -24.264 1.00 89.19 106 PHE A CA 1
ATOM 798 C C . PHE A 1 106 ? 4.970 2.168 -24.356 1.00 89.19 106 PHE A C 1
ATOM 800 O O . PHE A 1 106 ? 5.590 2.542 -25.353 1.00 89.19 106 PHE A O 1
ATOM 807 N N . GLY A 1 107 ? 5.577 1.610 -23.309 1.00 89.75 107 GLY A N 1
ATOM 808 C CA . GLY A 1 107 ? 7.021 1.430 -23.182 1.00 89.75 107 GLY A CA 1
ATOM 809 C C . GLY A 1 107 ? 7.784 2.627 -22.613 1.00 89.75 107 GLY A C 1
ATOM 810 O O . GLY A 1 107 ? 8.991 2.508 -22.391 1.00 89.75 107 GLY A O 1
ATOM 811 N N . ALA A 1 108 ? 7.118 3.752 -22.341 1.00 91.69 108 ALA A N 1
ATOM 812 C CA . ALA A 1 108 ? 7.684 4.840 -21.549 1.00 91.69 108 ALA A CA 1
ATOM 813 C C . ALA A 1 108 ? 7.366 4.641 -20.060 1.00 91.69 108 ALA A C 1
ATOM 815 O O . ALA A 1 108 ? 6.208 4.438 -19.696 1.00 91.69 108 ALA A O 1
ATOM 816 N N . VAL A 1 109 ? 8.381 4.716 -19.203 1.00 93.12 109 VAL A N 1
ATOM 817 C CA . VAL A 1 109 ? 8.232 4.649 -17.745 1.00 93.12 109 VAL A CA 1
ATOM 818 C C . VAL A 1 109 ? 8.804 5.920 -17.141 1.00 93.12 109 VAL A C 1
ATOM 820 O O . VAL A 1 109 ? 9.997 6.186 -17.260 1.00 93.12 109 VAL A O 1
ATOM 823 N N . THR A 1 110 ? 7.966 6.710 -16.481 1.00 92.62 110 THR A N 1
ATOM 824 C CA . THR A 1 110 ? 8.421 7.874 -15.723 1.00 92.62 110 THR A CA 1
ATOM 825 C C . THR A 1 110 ? 8.736 7.428 -14.312 1.00 92.62 110 THR A C 1
ATOM 827 O O . THR A 1 110 ? 7.842 6.939 -13.626 1.00 92.62 110 THR A O 1
ATOM 830 N N . MET A 1 111 ? 9.977 7.590 -13.853 1.00 92.62 111 MET A N 1
ATOM 831 C CA . MET A 1 111 ? 10.314 7.223 -12.482 1.00 92.62 111 MET A CA 1
ATOM 832 C C . MET A 1 111 ? 11.544 7.929 -11.911 1.00 92.62 111 MET A C 1
ATOM 834 O O . MET A 1 111 ? 12.467 8.305 -12.632 1.00 92.62 111 MET A O 1
ATOM 838 N N . SER A 1 112 ? 11.556 8.104 -10.592 1.00 91.81 112 SER A N 1
ATOM 839 C CA . SER A 1 112 ? 12.759 8.457 -9.852 1.00 91.81 112 SER A CA 1
ATOM 840 C C . SER A 1 112 ? 13.650 7.237 -9.699 1.00 91.81 112 SER A C 1
ATOM 842 O O . SER A 1 112 ? 13.160 6.111 -9.611 1.00 91.81 112 SER A O 1
ATOM 844 N N . LEU A 1 113 ? 14.958 7.464 -9.640 1.00 91.06 113 LEU A N 1
ATOM 845 C CA . LEU A 1 113 ? 15.928 6.397 -9.437 1.00 91.06 113 LEU A CA 1
ATOM 846 C C . LEU A 1 113 ? 15.797 5.834 -8.015 1.00 91.06 113 LEU A C 1
ATOM 848 O O . LEU A 1 113 ? 15.958 6.606 -7.070 1.00 91.06 113 LEU A O 1
ATOM 852 N N . PRO A 1 114 ? 15.494 4.537 -7.838 1.00 90.94 114 PRO A N 1
ATOM 853 C CA . PRO A 1 114 ? 15.479 3.926 -6.516 1.00 90.94 114 PRO A CA 1
ATOM 854 C C . PRO A 1 114 ? 16.898 3.737 -5.975 1.00 90.94 114 PRO A C 1
ATOM 856 O O . PRO A 1 114 ? 17.862 3.688 -6.741 1.00 90.94 114 PRO A O 1
ATOM 859 N N . ASP A 1 115 ? 17.017 3.550 -4.662 1.00 88.38 115 ASP A N 1
ATOM 860 C CA . ASP A 1 115 ? 18.317 3.361 -4.005 1.00 88.38 115 ASP A CA 1
ATOM 861 C C . ASP A 1 115 ? 18.987 2.025 -4.367 1.00 88.38 115 ASP A C 1
ATOM 863 O O . ASP A 1 115 ?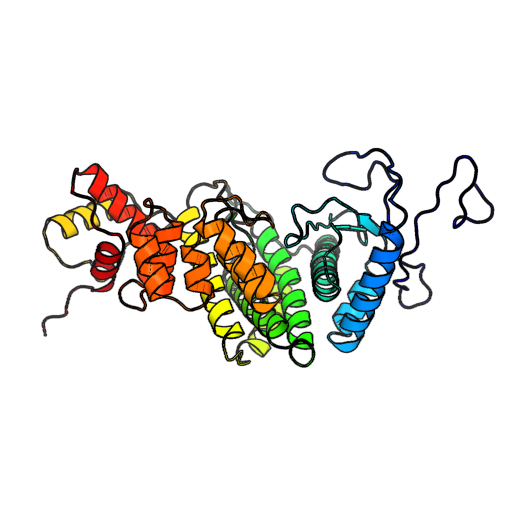 20.217 1.916 -4.358 1.00 88.38 115 ASP A O 1
ATOM 867 N N . ASP A 1 116 ? 18.193 1.013 -4.732 1.00 91.44 116 ASP A N 1
ATOM 868 C CA . ASP A 1 116 ? 18.658 -0.346 -4.994 1.00 91.44 116 ASP A CA 1
ATOM 869 C C . ASP A 1 116 ? 17.951 -1.026 -6.184 1.00 91.44 116 ASP A C 1
ATOM 871 O O . ASP A 1 116 ? 16.879 -0.616 -6.643 1.00 91.44 116 ASP A O 1
ATOM 875 N N . ALA A 1 117 ? 18.567 -2.103 -6.678 1.00 94.38 117 ALA A N 1
ATOM 876 C CA . ALA A 1 117 ? 18.121 -2.833 -7.860 1.00 94.38 117 ALA A CA 1
ATOM 877 C C . ALA A 1 117 ? 16.831 -3.649 -7.648 1.00 94.38 117 ALA A C 1
ATOM 879 O O . ALA A 1 117 ? 16.088 -3.854 -8.606 1.00 94.38 117 ALA A O 1
ATOM 880 N N . LEU A 1 118 ? 16.519 -4.087 -6.418 1.00 94.56 118 LEU A N 1
ATOM 881 C CA . LEU A 1 118 ? 15.261 -4.788 -6.123 1.00 94.56 118 LEU A CA 1
ATOM 882 C C . LEU A 1 118 ? 14.080 -3.826 -6.233 1.00 94.56 118 LEU A C 1
ATOM 884 O O . LEU A 1 118 ? 13.075 -4.155 -6.861 1.00 94.56 118 LEU A O 1
ATOM 888 N N . SER A 1 119 ? 14.224 -2.626 -5.669 1.00 93.75 119 SER A N 1
ATOM 889 C CA . SER A 1 119 ? 13.234 -1.552 -5.777 1.00 93.75 119 SER A CA 1
ATOM 890 C C . SER A 1 119 ? 13.018 -1.144 -7.234 1.00 93.75 119 SER A C 1
ATOM 892 O O . SER A 1 119 ? 11.877 -0.972 -7.669 1.00 93.75 119 SER A O 1
ATOM 894 N N . LEU A 1 120 ? 14.099 -1.032 -8.013 1.00 94.94 120 LEU A N 1
ATOM 895 C CA . LEU A 1 120 ? 14.032 -0.740 -9.445 1.00 94.94 120 LEU A CA 1
ATOM 896 C C . LEU A 1 120 ? 13.326 -1.848 -10.231 1.00 94.94 120 LEU A C 1
ATOM 898 O O . LEU A 1 120 ? 12.393 -1.550 -10.973 1.00 94.94 120 LEU A O 1
ATOM 902 N N . ALA A 1 121 ? 13.698 -3.112 -10.025 1.00 96.00 121 ALA A N 1
ATOM 903 C CA . ALA A 1 121 ? 13.046 -4.253 -10.661 1.00 96.00 121 ALA A CA 1
ATOM 904 C C . ALA A 1 121 ? 11.544 -4.308 -10.334 1.00 96.00 121 ALA A C 1
ATOM 906 O O . ALA A 1 121 ? 10.721 -4.377 -11.247 1.00 96.00 121 ALA A O 1
ATOM 907 N N . ALA A 1 122 ? 11.171 -4.196 -9.054 1.00 96.38 122 ALA A N 1
ATOM 908 C CA . ALA A 1 122 ? 9.774 -4.184 -8.623 1.00 96.38 122 ALA A CA 1
ATOM 909 C C . ALA A 1 122 ? 8.983 -3.019 -9.247 1.00 96.38 122 ALA A C 1
ATOM 911 O O . ALA A 1 122 ? 7.842 -3.207 -9.672 1.00 96.38 122 ALA A O 1
ATOM 912 N N . THR A 1 123 ? 9.593 -1.834 -9.356 1.00 96.06 123 THR A N 1
ATOM 913 C CA . THR A 1 123 ? 8.961 -0.658 -9.974 1.00 96.06 123 THR A CA 1
ATOM 914 C C . THR A 1 123 ? 8.760 -0.849 -11.477 1.00 96.06 123 THR A C 1
ATOM 916 O O . THR A 1 123 ? 7.677 -0.581 -11.989 1.00 96.06 123 THR A O 1
ATOM 919 N N . LEU A 1 124 ? 9.757 -1.373 -12.196 1.00 96.00 124 LEU A N 1
ATOM 920 C CA . LEU A 1 124 ? 9.622 -1.667 -13.626 1.00 96.00 124 LEU A CA 1
ATOM 921 C C . LEU A 1 124 ? 8.535 -2.711 -13.884 1.00 96.00 124 LEU A C 1
ATOM 923 O O . LEU A 1 124 ? 7.716 -2.530 -14.783 1.00 96.00 124 LEU A O 1
ATOM 927 N N . VAL A 1 125 ? 8.490 -3.774 -13.075 1.00 97.25 125 VAL A N 1
ATOM 928 C CA . VAL A 1 125 ? 7.421 -4.779 -13.134 1.00 97.25 125 VAL A CA 1
ATOM 929 C C . VAL A 1 125 ? 6.060 -4.123 -12.912 1.00 97.25 125 VAL A C 1
ATOM 931 O O . VAL A 1 125 ? 5.144 -4.366 -13.693 1.00 97.25 125 VAL A O 1
ATOM 934 N N . HIS A 1 126 ? 5.925 -3.259 -11.906 1.00 97.00 126 HIS A N 1
ATOM 935 C CA . HIS A 1 126 ? 4.681 -2.545 -11.628 1.00 97.00 126 HIS A CA 1
ATOM 936 C C . HIS A 1 126 ? 4.205 -1.714 -12.831 1.00 97.00 126 HIS A C 1
ATOM 938 O O . HIS A 1 126 ? 3.082 -1.887 -13.309 1.00 97.00 126 HIS A O 1
ATOM 944 N N . GLU A 1 127 ? 5.064 -0.835 -13.348 1.00 96.19 127 GLU A N 1
ATOM 945 C CA . GLU A 1 127 ? 4.682 0.107 -14.404 1.00 96.19 127 GLU A CA 1
ATOM 946 C C . GLU A 1 127 ? 4.401 -0.592 -15.735 1.00 96.19 127 GLU A C 1
ATOM 948 O O . GLU A 1 127 ? 3.422 -0.286 -16.418 1.00 96.19 127 GLU A O 1
ATOM 953 N N . VAL A 1 128 ? 5.199 -1.600 -16.088 1.00 95.25 128 VAL A N 1
ATOM 954 C CA . VAL A 1 128 ? 4.976 -2.379 -17.310 1.00 95.25 128 VAL A CA 1
ATOM 955 C C . VAL A 1 128 ? 3.648 -3.137 -17.252 1.00 95.25 128 VAL A C 1
ATOM 957 O O . VAL A 1 128 ? 2.967 -3.261 -18.268 1.00 95.25 128 VAL A O 1
ATOM 960 N N . GLN A 1 129 ? 3.226 -3.604 -16.077 1.00 95.69 129 GLN A N 1
ATOM 961 C CA . GLN A 1 129 ? 1.949 -4.305 -15.927 1.00 95.69 129 GLN A CA 1
ATOM 962 C C . GLN A 1 129 ? 0.741 -3.369 -16.015 1.00 95.69 129 GLN A C 1
ATOM 964 O O . GLN A 1 129 ? -0.321 -3.786 -16.486 1.00 95.69 129 GLN A O 1
ATOM 969 N N . HIS A 1 130 ? 0.893 -2.098 -15.635 1.00 94.75 130 HIS A N 1
ATOM 970 C CA . HIS A 1 130 ? -0.100 -1.069 -15.945 1.00 94.75 130 HIS A CA 1
ATOM 971 C C . HIS A 1 130 ? -0.223 -0.833 -17.454 1.00 94.75 130 HIS A C 1
ATOM 973 O O . HIS A 1 130 ? -1.340 -0.771 -17.978 1.00 94.75 130 HIS A O 1
ATOM 979 N N . GLN A 1 131 ? 0.901 -0.760 -18.170 1.00 93.88 131 GLN A N 1
ATOM 980 C CA . GLN A 1 131 ? 0.901 -0.597 -19.626 1.00 93.88 131 GLN A CA 1
ATOM 981 C C . GLN A 1 131 ? 0.320 -1.812 -20.347 1.00 93.88 131 GLN A C 1
ATOM 983 O O . GLN A 1 131 ? -0.478 -1.649 -21.267 1.00 93.88 131 GLN A O 1
ATOM 988 N N . LEU A 1 132 ? 0.666 -3.024 -19.908 1.00 94.25 132 LEU A N 1
ATOM 989 C CA . LEU A 1 132 ? 0.164 -4.256 -20.505 1.00 94.25 132 LEU A CA 1
ATOM 990 C C . LEU A 1 132 ? -1.359 -4.346 -20.393 1.00 94.25 132 LEU A C 1
ATOM 992 O O . LEU A 1 132 ? -2.030 -4.576 -21.396 1.00 94.25 132 LEU A O 1
ATOM 996 N N . LEU A 1 133 ? -1.917 -4.115 -19.200 1.00 95.75 133 LEU A N 1
ATOM 997 C CA . LEU A 1 133 ? -3.369 -4.167 -19.031 1.00 95.75 133 LEU A CA 1
ATOM 998 C C . LEU A 1 133 ? -4.079 -3.015 -19.752 1.00 95.75 133 LEU A C 1
ATOM 1000 O O . LEU A 1 133 ? -5.201 -3.194 -20.218 1.00 95.75 133 LEU A O 1
ATOM 1004 N N . THR A 1 134 ? -3.426 -1.855 -19.888 1.00 94.81 134 THR A N 1
ATOM 1005 C CA . THR A 1 134 ? -3.936 -0.778 -20.749 1.00 94.81 134 THR A CA 1
ATOM 1006 C C . THR A 1 134 ? -4.054 -1.267 -22.189 1.00 94.81 134 THR A C 1
ATOM 1008 O O . THR A 1 134 ? -5.147 -1.223 -22.738 1.00 94.81 134 THR A O 1
ATOM 1011 N N . ALA A 1 135 ? -2.972 -1.799 -22.763 1.00 93.50 135 ALA A N 1
ATOM 1012 C CA . ALA A 1 135 ? -2.960 -2.267 -24.146 1.00 93.50 135 ALA A CA 1
ATOM 1013 C C . ALA A 1 135 ? -3.996 -3.377 -24.393 1.00 93.50 135 ALA A C 1
ATOM 1015 O O . ALA A 1 135 ? -4.653 -3.390 -25.428 1.00 93.50 135 ALA A O 1
ATOM 1016 N N . VAL A 1 136 ? -4.192 -4.285 -23.429 1.00 94.56 136 VAL A N 1
ATOM 1017 C CA . VAL A 1 136 ? -5.277 -5.280 -23.487 1.00 94.56 136 VAL A CA 1
ATOM 1018 C C . VAL A 1 136 ? -6.648 -4.599 -23.462 1.00 94.56 136 VAL A C 1
ATOM 1020 O O . VAL A 1 136 ? -7.512 -4.947 -24.262 1.00 94.56 136 VAL A O 1
ATOM 1023 N N . GLY A 1 137 ? -6.840 -3.617 -22.578 1.00 93.94 137 GLY A N 1
ATOM 1024 C CA . GLY A 1 137 ? -8.086 -2.863 -22.444 1.00 93.94 137 GLY A CA 1
ATOM 1025 C C . GLY A 1 137 ? -8.458 -2.018 -23.665 1.00 93.94 137 GLY A C 1
ATOM 1026 O O . GLY A 1 137 ? -9.644 -1.765 -23.871 1.00 93.94 137 GLY A O 1
ATOM 1027 N N . ASP A 1 138 ? -7.473 -1.618 -24.470 1.00 92.38 138 ASP A N 1
ATOM 1028 C CA . ASP A 1 138 ? -7.684 -0.907 -25.737 1.00 92.38 138 ASP A CA 1
ATOM 1029 C C . ASP A 1 138 ? -8.140 -1.853 -26.862 1.00 92.38 138 ASP A C 1
ATOM 1031 O O . ASP A 1 138 ? -8.819 -1.426 -27.795 1.00 92.38 138 ASP A O 1
ATOM 1035 N N . LEU A 1 139 ? -7.796 -3.144 -26.774 1.00 95.12 139 LEU A N 1
ATOM 1036 C CA . LEU A 1 139 ? -8.219 -4.176 -27.729 1.00 95.12 139 LEU A CA 1
ATOM 1037 C C . LEU A 1 139 ? -9.567 -4.800 -27.353 1.00 95.12 139 LEU A C 1
ATOM 1039 O O . LEU A 1 139 ? -10.385 -5.083 -28.227 1.00 95.12 139 LEU A O 1
ATOM 1043 N N . VAL A 1 140 ? -9.789 -5.044 -26.059 1.00 96.38 140 VAL A N 1
ATOM 1044 C CA . VAL A 1 140 ? -11.004 -5.668 -25.529 1.00 96.38 140 VAL A CA 1
ATOM 1045 C C . VAL A 1 140 ? -11.442 -4.921 -24.267 1.00 96.38 140 VAL A C 1
ATOM 1047 O O . VAL A 1 140 ? -10.693 -4.900 -23.287 1.00 96.38 140 VAL A O 1
ATOM 1050 N N . PRO A 1 141 ? -12.662 -4.348 -24.228 1.00 95.88 141 PRO A N 1
ATOM 1051 C CA . PRO A 1 141 ? -13.152 -3.658 -23.042 1.00 95.88 141 PRO A CA 1
ATOM 1052 C C . PRO A 1 141 ? -13.159 -4.580 -21.820 1.00 95.88 141 PRO A C 1
ATOM 1054 O O . PRO A 1 141 ? -13.815 -5.621 -21.822 1.00 95.88 141 PRO A O 1
ATOM 1057 N N . LEU A 1 142 ? -12.457 -4.183 -20.756 1.00 97.31 142 LEU A N 1
ATOM 1058 C CA . LEU A 1 142 ? -12.408 -4.917 -19.479 1.00 97.31 142 LEU A CA 1
ATOM 1059 C C . LEU A 1 142 ? -13.499 -4.476 -18.493 1.00 97.31 142 LEU A C 1
ATOM 1061 O O . LEU A 1 142 ? -13.758 -5.141 -17.492 1.00 97.31 142 LEU A O 1
ATOM 1065 N N . LEU A 1 143 ? -14.111 -3.322 -18.750 1.00 95.62 143 LEU A N 1
ATOM 1066 C CA . LEU A 1 143 ? -15.074 -2.674 -17.869 1.00 95.62 143 LEU A CA 1
ATOM 1067 C C . LEU A 1 143 ? -16.303 -2.286 -18.680 1.00 95.62 143 LEU A C 1
ATOM 1069 O O . LEU A 1 143 ? -16.172 -1.755 -19.785 1.00 95.62 143 LEU A O 1
ATOM 1073 N N . ALA A 1 144 ? -17.480 -2.551 -18.129 1.00 92.50 144 ALA A N 1
ATOM 1074 C CA . ALA A 1 144 ? -18.724 -2.039 -18.672 1.00 92.50 144 ALA A CA 1
ATOM 1075 C C . ALA A 1 144 ? -18.812 -0.520 -18.415 1.00 92.50 144 ALA A C 1
ATOM 1077 O O . ALA A 1 144 ? -18.256 -0.034 -17.421 1.00 92.50 144 ALA A O 1
ATOM 1078 N N . PRO A 1 145 ? -19.506 0.245 -19.275 1.00 85.25 145 PRO A N 1
ATOM 1079 C CA . PRO A 1 145 ? -19.813 1.643 -18.996 1.00 85.25 145 PRO A CA 1
ATOM 1080 C C . PRO A 1 145 ? -20.501 1.792 -17.632 1.00 85.25 145 PRO A C 1
ATOM 1082 O O . PRO A 1 145 ? -21.420 1.041 -17.309 1.00 85.25 145 PRO A O 1
ATOM 1085 N N . THR A 1 146 ? -20.053 2.749 -16.815 1.00 78.25 146 THR A N 1
ATOM 1086 C CA . THR A 1 146 ? -20.698 3.022 -15.524 1.00 78.25 146 THR A CA 1
ATOM 1087 C C . THR A 1 146 ? -21.929 3.895 -15.736 1.00 78.25 146 THR A C 1
ATOM 1089 O O . THR A 1 146 ? -21.818 5.053 -16.127 1.00 78.25 146 THR A O 1
ATOM 1092 N N . GLU A 1 147 ? -23.110 3.351 -15.453 1.00 77.50 147 GLU A N 1
ATOM 1093 C CA . GLU A 1 147 ? -24.363 4.123 -15.430 1.00 77.50 147 GLU A CA 1
ATOM 1094 C C . GLU A 1 147 ? -24.654 4.711 -14.038 1.00 77.50 147 GLU A C 1
ATOM 1096 O O . GLU A 1 147 ? -25.529 5.559 -13.871 1.00 77.50 147 GLU A O 1
ATOM 1101 N N . GLN A 1 148 ? -23.901 4.285 -13.019 1.00 75.94 148 GLN A N 1
ATOM 1102 C CA . GLN A 1 148 ? -24.062 4.747 -11.644 1.00 75.94 148 GLN A CA 1
ATOM 1103 C C . GLN A 1 148 ? -23.334 6.077 -11.422 1.00 75.94 148 GLN A C 1
ATOM 1105 O O . GLN A 1 148 ? -22.140 6.202 -11.706 1.00 75.94 148 GLN A O 1
ATOM 1110 N N . SER A 1 149 ? -24.056 7.054 -10.866 1.00 79.25 149 SER A N 1
ATOM 1111 C CA . SER A 1 149 ? -23.518 8.352 -10.458 1.00 79.25 149 SER A CA 1
ATOM 1112 C C . SER A 1 149 ? -23.882 8.645 -8.994 1.00 79.25 149 SER A C 1
ATOM 1114 O O . SER A 1 149 ? -25.072 8.677 -8.669 1.00 79.25 149 SER A O 1
ATOM 1116 N N . PRO A 1 150 ? -22.894 8.865 -8.101 1.00 80.31 150 PRO A N 1
ATOM 1117 C CA . PRO A 1 150 ? -21.451 8.790 -8.352 1.00 80.31 150 PRO A CA 1
ATOM 1118 C C . PRO A 1 150 ? -20.959 7.346 -8.568 1.00 80.31 150 PRO A C 1
ATOM 1120 O O . PRO A 1 150 ? -21.542 6.399 -8.045 1.00 80.31 150 PRO A O 1
ATOM 1123 N N . GLU A 1 151 ? -19.851 7.188 -9.301 1.00 85.38 151 GLU A N 1
ATOM 1124 C CA . GLU A 1 151 ? -19.213 5.881 -9.525 1.00 85.38 151 GLU A CA 1
ATOM 1125 C C . GLU A 1 151 ? -18.823 5.212 -8.185 1.00 85.38 151 GLU A C 1
ATOM 1127 O O . GLU A 1 151 ? -18.239 5.889 -7.320 1.00 85.38 151 GLU A O 1
ATOM 1132 N N . PRO A 1 152 ? -19.078 3.896 -8.007 1.00 87.81 152 PRO A N 1
ATOM 1133 C CA . PRO A 1 152 ? -18.648 3.147 -6.831 1.00 87.81 152 PRO A CA 1
ATOM 1134 C C . PRO A 1 152 ? -17.154 3.289 -6.539 1.00 87.81 152 PRO A C 1
ATOM 1136 O O . PRO A 1 152 ? -16.301 3.269 -7.431 1.00 87.81 152 PRO A O 1
ATOM 1139 N N . ARG A 1 153 ? -16.828 3.396 -5.249 1.00 91.25 153 ARG A N 1
ATOM 1140 C CA . ARG A 1 153 ? -15.455 3.518 -4.756 1.00 91.25 153 ARG A CA 1
ATOM 1141 C C . ARG A 1 153 ? -15.080 2.305 -3.925 1.00 91.25 153 ARG A C 1
ATOM 1143 O O . ARG A 1 153 ? -15.873 1.824 -3.121 1.00 91.25 153 ARG A O 1
ATOM 1150 N N . TYR A 1 154 ? -13.846 1.858 -4.092 1.00 92.75 154 TYR A N 1
ATOM 1151 C CA . TYR A 1 154 ? -13.329 0.646 -3.480 1.00 92.75 154 TYR A CA 1
ATOM 1152 C C . TYR A 1 154 ? -12.065 0.927 -2.670 1.00 92.75 154 TYR A C 1
ATOM 1154 O O . TYR A 1 154 ? -11.304 1.856 -2.965 1.00 92.75 154 TYR A O 1
ATOM 1162 N N . PHE A 1 155 ? -11.824 0.083 -1.668 1.00 93.81 155 PHE A N 1
ATOM 1163 C CA . PHE A 1 155 ? -10.554 0.053 -0.957 1.00 93.81 155 PHE A CA 1
ATOM 1164 C C . PHE A 1 155 ? -9.461 -0.516 -1.869 1.00 93.81 155 PHE A C 1
ATOM 1166 O O . PHE A 1 155 ? -9.537 -1.668 -2.290 1.00 93.81 155 PHE A O 1
ATOM 1173 N N . ALA A 1 156 ? -8.449 0.299 -2.169 1.00 93.25 156 ALA A N 1
ATOM 1174 C CA . ALA A 1 156 ? -7.241 -0.127 -2.864 1.00 93.25 156 ALA A CA 1
ATOM 1175 C C . ALA A 1 156 ? -6.086 -0.198 -1.850 1.00 93.25 156 ALA A C 1
ATOM 1177 O O . ALA A 1 156 ? -5.578 0.853 -1.453 1.00 93.25 156 ALA A O 1
ATOM 1178 N N . PRO A 1 157 ? -5.646 -1.398 -1.440 1.00 92.69 157 PRO A N 1
ATOM 1179 C CA . PRO A 1 157 ? -4.742 -1.604 -0.305 1.00 92.69 157 PRO A CA 1
ATOM 1180 C C . PRO A 1 157 ? -3.281 -1.212 -0.589 1.00 92.69 157 PRO A C 1
ATOM 1182 O O . PRO A 1 157 ? -2.361 -1.758 -0.018 1.00 92.69 157 PRO A O 1
ATOM 1185 N N . TRP A 1 158 ? -3.032 -0.257 -1.474 1.00 90.38 158 TRP A N 1
ATOM 1186 C CA . TRP A 1 158 ? -1.715 0.326 -1.769 1.00 90.38 158 TRP A CA 1
ATOM 1187 C C . TRP A 1 158 ? -1.768 1.859 -1.783 1.00 90.38 158 TRP A C 1
ATOM 1189 O O . TRP A 1 158 ? -0.765 2.523 -2.050 1.00 90.38 158 TRP A O 1
ATOM 1199 N N . ARG A 1 159 ? -2.944 2.449 -1.528 1.00 87.75 159 ARG A N 1
ATOM 1200 C CA . ARG A 1 159 ? -3.182 3.896 -1.546 1.00 87.75 159 ARG A CA 1
ATOM 1201 C C . ARG A 1 159 ? -4.090 4.315 -0.401 1.00 87.75 159 ARG A C 1
ATOM 1203 O O . ARG A 1 159 ? -4.883 3.528 0.103 1.00 87.75 159 ARG A O 1
ATOM 1210 N N . SER A 1 160 ? -3.982 5.587 -0.026 1.00 86.38 160 SER A N 1
ATOM 1211 C CA . SER A 1 160 ? -4.865 6.183 0.971 1.00 86.38 160 SER A CA 1
ATOM 1212 C C . SER A 1 160 ? -6.211 6.609 0.391 1.00 86.38 160 SER A C 1
ATOM 1214 O O . SER A 1 160 ? -7.158 6.670 1.153 1.00 86.38 160 SER A O 1
ATOM 1216 N N . ASP A 1 161 ? -6.342 6.898 -0.910 1.00 87.94 161 ASP A N 1
ATOM 1217 C CA . ASP A 1 161 ? -7.614 7.283 -1.539 1.00 87.94 161 ASP A CA 1
ATOM 1218 C C . ASP A 1 161 ? -8.456 6.080 -1.993 1.00 87.94 161 ASP A C 1
ATOM 1220 O O . ASP A 1 161 ? -7.929 5.065 -2.450 1.00 87.94 161 ASP A O 1
ATOM 1224 N N . ALA A 1 162 ? -9.784 6.206 -1.904 1.00 90.44 162 ALA A N 1
ATOM 1225 C CA . ALA A 1 162 ? -10.713 5.225 -2.456 1.00 90.44 162 ALA A CA 1
ATOM 1226 C C . ALA A 1 162 ? -10.734 5.297 -3.995 1.00 90.44 162 ALA A C 1
ATOM 1228 O O . ALA A 1 162 ? -10.821 6.375 -4.592 1.00 90.44 162 ALA A O 1
ATOM 1229 N N . ARG A 1 163 ? -10.666 4.141 -4.661 1.00 90.81 163 ARG A N 1
ATOM 1230 C CA . ARG A 1 163 ? -10.425 4.055 -6.110 1.00 90.81 163 ARG A CA 1
ATOM 1231 C C . ARG A 1 163 ? -11.685 3.655 -6.880 1.00 90.81 163 ARG A C 1
ATOM 1233 O O . ARG A 1 163 ? -12.490 2.894 -6.351 1.00 90.81 163 ARG A O 1
ATOM 1240 N N . PRO A 1 164 ? -11.859 4.146 -8.120 1.00 93.12 164 PRO A N 1
ATOM 1241 C CA . PRO A 1 164 ? -12.876 3.611 -9.023 1.00 93.12 164 PRO A CA 1
ATOM 1242 C C . PRO A 1 164 ? -12.526 2.172 -9.428 1.00 93.12 164 PRO A C 1
ATOM 1244 O O . PRO A 1 164 ? -11.371 1.752 -9.270 1.00 93.12 164 PRO A O 1
ATOM 1247 N N . LEU A 1 165 ? -13.482 1.437 -10.005 1.00 95.06 165 LEU A N 1
ATOM 1248 C CA . LEU A 1 165 ? -13.297 0.023 -10.365 1.00 95.06 165 LEU A CA 1
ATOM 1249 C C . LEU A 1 165 ? -12.087 -0.184 -11.288 1.00 95.06 165 LEU A C 1
ATOM 1251 O O . LEU A 1 165 ? -11.246 -1.045 -11.028 1.00 95.06 165 LEU A O 1
ATOM 1255 N N . ARG A 1 166 ? -11.932 0.682 -12.303 1.00 94.69 166 ARG A N 1
ATOM 1256 C CA . ARG A 1 166 ? -10.758 0.684 -13.193 1.00 94.69 166 ARG A CA 1
ATOM 1257 C C . ARG A 1 166 ? -9.456 0.772 -12.410 1.00 94.69 166 ARG A C 1
ATOM 1259 O O . ARG A 1 166 ? -8.519 0.020 -12.653 1.00 94.69 166 ARG A O 1
ATOM 1266 N N . GLY A 1 167 ? -9.398 1.706 -11.46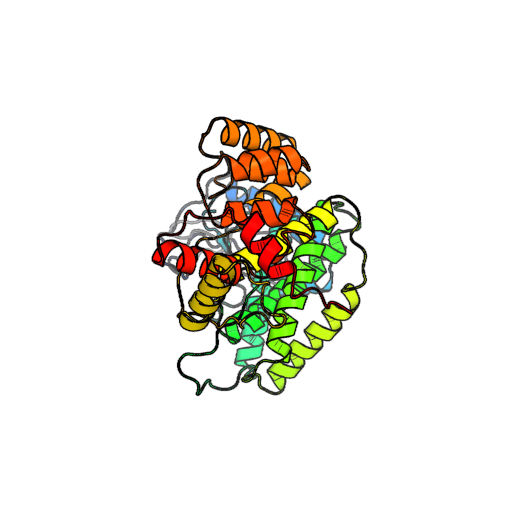6 1.00 94.38 167 GLY A N 1
ATOM 1267 C CA . GLY A 1 167 ? -8.206 1.948 -10.668 1.00 94.38 167 GLY A CA 1
ATOM 1268 C C . GLY A 1 167 ? -7.840 0.768 -9.772 1.00 94.38 167 GLY A C 1
ATOM 1269 O O . GLY A 1 167 ? -6.651 0.545 -9.548 1.00 94.38 167 GLY A O 1
ATOM 1270 N N . LEU A 1 168 ? -8.838 0.030 -9.279 1.00 96.81 168 LEU A N 1
ATOM 1271 C CA . LEU A 1 168 ? -8.632 -1.172 -8.479 1.00 96.81 168 LEU A CA 1
ATOM 1272 C C . LEU A 1 168 ? -8.143 -2.345 -9.338 1.00 96.81 168 LEU A C 1
ATOM 1274 O O . LEU A 1 168 ? -7.141 -2.958 -8.981 1.00 96.81 168 LEU A O 1
ATOM 1278 N N . LEU A 1 169 ? -8.791 -2.611 -10.479 1.00 97.62 169 LEU A N 1
ATOM 1279 C CA . LEU A 1 169 ? -8.417 -3.691 -11.402 1.00 97.62 169 LEU A CA 1
ATOM 1280 C C . LEU A 1 169 ? -6.971 -3.539 -11.891 1.00 97.62 169 LEU A C 1
ATOM 1282 O O . LEU A 1 169 ? -6.174 -4.471 -11.804 1.00 97.62 169 LEU A O 1
ATOM 1286 N N . PHE A 1 170 ? -6.618 -2.338 -12.351 1.00 96.44 170 PHE A N 1
ATOM 1287 C CA . PHE A 1 170 ? -5.279 -2.054 -12.863 1.00 96.44 170 PHE A CA 1
ATOM 1288 C C . PHE A 1 170 ? -4.215 -2.185 -11.776 1.00 96.44 170 PHE A C 1
ATOM 1290 O O . PHE A 1 170 ? -3.133 -2.703 -12.040 1.00 96.44 170 PHE A O 1
ATOM 1297 N N . GLY A 1 171 ? -4.516 -1.739 -10.553 1.00 96.62 171 GLY A N 1
ATOM 1298 C CA . GLY A 1 171 ? -3.603 -1.912 -9.428 1.00 96.62 171 GLY A CA 1
ATOM 1299 C C . GLY A 1 171 ? -3.454 -3.380 -9.026 1.00 96.62 171 GLY A C 1
ATOM 1300 O O . GLY A 1 171 ? -2.331 -3.833 -8.847 1.00 96.62 171 GLY A O 1
ATOM 1301 N N . ALA A 1 172 ? -4.545 -4.150 -8.959 1.00 97.88 172 ALA A N 1
ATOM 1302 C CA . ALA A 1 172 ? -4.490 -5.572 -8.617 1.00 97.88 172 ALA A CA 1
ATOM 1303 C C . ALA A 1 172 ? -3.629 -6.368 -9.610 1.00 97.88 172 ALA A C 1
ATOM 1305 O O . ALA A 1 172 ? -2.827 -7.197 -9.190 1.00 97.88 172 ALA A O 1
ATOM 1306 N N . HIS A 1 173 ? -3.738 -6.067 -10.907 1.00 97.81 173 HIS A N 1
ATOM 1307 C CA . HIS A 1 173 ? -2.897 -6.669 -11.940 1.00 97.81 173 HIS A CA 1
ATOM 1308 C C . HIS A 1 173 ? -1.406 -6.344 -11.745 1.00 97.81 173 HIS A C 1
ATOM 1310 O O . HIS A 1 173 ? -0.571 -7.249 -11.734 1.00 97.81 173 HIS A O 1
ATOM 1316 N N . ALA A 1 174 ? -1.067 -5.070 -11.520 1.00 97.31 174 ALA A N 1
ATOM 1317 C CA . ALA A 1 174 ? 0.316 -4.656 -11.291 1.00 97.31 174 ALA A CA 1
ATOM 1318 C C . ALA A 1 174 ? 0.899 -5.255 -9.998 1.00 97.31 174 ALA A C 1
ATOM 1320 O O . ALA A 1 174 ? 1.982 -5.840 -10.013 1.00 97.31 174 ALA A O 1
ATOM 1321 N N . PHE A 1 175 ? 0.168 -5.182 -8.882 1.00 97.44 175 PHE A N 1
ATOM 1322 C CA . PHE A 1 175 ? 0.637 -5.705 -7.598 1.00 97.44 175 PHE A CA 1
ATOM 1323 C C . PHE A 1 175 ? 0.696 -7.233 -7.542 1.00 97.44 175 PHE A C 1
ATOM 1325 O O . PHE A 1 175 ? 1.523 -7.761 -6.803 1.00 97.44 175 PHE A O 1
ATOM 1332 N N . ALA A 1 176 ? -0.095 -7.958 -8.339 1.00 97.31 176 ALA A N 1
ATOM 1333 C CA . ALA A 1 176 ? 0.048 -9.409 -8.463 1.00 97.31 176 ALA A CA 1
ATOM 1334 C C . ALA A 1 176 ? 1.411 -9.795 -9.053 1.00 97.31 176 ALA A C 1
ATOM 1336 O O . ALA A 1 176 ? 2.068 -10.707 -8.551 1.00 97.31 176 ALA A O 1
ATOM 1337 N N . ALA A 1 177 ? 1.880 -9.062 -10.064 1.00 96.88 177 ALA A N 1
ATOM 1338 C CA . ALA A 1 177 ? 3.210 -9.269 -10.627 1.00 96.88 177 ALA A CA 1
ATOM 1339 C C . ALA A 1 177 ? 4.327 -8.842 -9.661 1.00 96.88 177 ALA A C 1
ATOM 1341 O O . ALA A 1 177 ? 5.338 -9.529 -9.552 1.00 96.88 177 ALA A O 1
ATOM 1342 N N . VAL A 1 178 ? 4.133 -7.752 -8.912 1.00 97.19 178 VAL A N 1
ATOM 1343 C CA . VAL A 1 178 ? 5.078 -7.341 -7.858 1.00 97.19 178 VAL A CA 1
ATOM 1344 C C . VAL A 1 178 ? 5.170 -8.409 -6.761 1.00 97.19 178 VAL A C 1
ATOM 1346 O O . VAL A 1 178 ? 6.271 -8.774 -6.354 1.00 97.19 178 VAL A O 1
ATOM 1349 N N . ALA A 1 179 ? 4.040 -8.974 -6.325 1.00 96.69 179 ALA A N 1
ATOM 1350 C CA . ALA A 1 179 ? 4.023 -10.084 -5.375 1.00 96.69 179 ALA A CA 1
ATOM 1351 C C . ALA A 1 179 ? 4.748 -11.325 -5.933 1.00 96.69 179 ALA A C 1
ATOM 1353 O O . ALA A 1 179 ? 5.531 -11.934 -5.207 1.00 96.69 179 ALA A O 1
ATOM 1354 N N . SER A 1 180 ? 4.550 -11.664 -7.217 1.00 95.62 180 SER A N 1
ATOM 1355 C CA . SER A 1 180 ? 5.284 -12.742 -7.911 1.00 95.62 180 SER A CA 1
ATOM 1356 C C . SER A 1 180 ? 6.796 -12.528 -7.860 1.00 95.62 180 SER A C 1
ATOM 1358 O O . SER A 1 180 ? 7.545 -13.423 -7.466 1.00 95.62 180 SER A O 1
ATOM 1360 N N . PHE A 1 181 ? 7.242 -11.317 -8.202 1.00 96.38 181 PHE A N 1
ATOM 1361 C CA . PHE A 1 181 ? 8.654 -10.955 -8.193 1.00 96.38 181 PHE A CA 1
ATOM 1362 C C . PHE A 1 181 ? 9.266 -11.123 -6.797 1.00 96.38 181 PHE A C 1
ATOM 1364 O O . PHE A 1 181 ? 10.274 -11.816 -6.639 1.00 96.38 181 PHE A O 1
ATOM 1371 N N . TRP A 1 182 ? 8.630 -10.559 -5.765 1.00 96.69 182 TRP A N 1
ATOM 1372 C CA . TRP A 1 182 ? 9.120 -10.693 -4.393 1.00 96.69 182 TRP A CA 1
ATOM 1373 C C . TRP A 1 182 ? 9.125 -12.140 -3.920 1.00 96.69 182 TRP A C 1
ATOM 1375 O O . TRP A 1 182 ? 10.107 -12.563 -3.315 1.00 96.69 182 TRP A O 1
ATOM 1385 N N . ARG A 1 183 ? 8.101 -12.924 -4.282 1.00 95.12 183 ARG A N 1
ATOM 1386 C CA . ARG A 1 183 ? 8.051 -14.367 -4.026 1.00 95.12 183 ARG A CA 1
ATOM 1387 C C . ARG A 1 183 ? 9.268 -15.093 -4.604 1.00 95.12 183 ARG A C 1
ATOM 1389 O O . ARG A 1 183 ? 9.854 -15.929 -3.919 1.00 95.12 183 ARG A O 1
ATOM 1396 N N . GLY A 1 184 ? 9.665 -14.767 -5.836 1.00 94.12 184 GLY A N 1
ATOM 1397 C CA . GLY A 1 184 ? 10.866 -15.313 -6.478 1.00 94.12 184 GLY A CA 1
ATOM 1398 C C . GLY A 1 184 ? 12.169 -14.910 -5.774 1.00 94.12 184 GLY A C 1
ATOM 1399 O O . GLY A 1 184 ? 13.102 -15.708 -5.686 1.00 94.12 184 GLY A O 1
ATOM 1400 N N . CYS A 1 185 ? 12.218 -13.702 -5.207 1.00 94.75 185 CYS A N 1
ATOM 1401 C CA . CYS A 1 185 ? 13.374 -13.176 -4.475 1.00 94.75 185 CYS A CA 1
ATOM 1402 C C . CYS A 1 185 ? 13.561 -13.772 -3.068 1.00 94.75 185 CYS A C 1
ATOM 1404 O O . CYS A 1 185 ? 14.664 -13.683 -2.528 1.00 94.75 185 CYS A O 1
ATOM 1406 N N . ARG A 1 186 ? 12.536 -14.397 -2.468 1.00 93.00 186 ARG A N 1
ATOM 1407 C CA . ARG A 1 186 ? 12.570 -14.892 -1.071 1.00 93.00 186 ARG A CA 1
ATOM 1408 C C . ARG A 1 186 ? 13.777 -15.781 -0.768 1.00 93.00 186 ARG A C 1
ATOM 1410 O O . ARG A 1 186 ? 14.413 -15.632 0.267 1.00 93.00 186 ARG A O 1
ATOM 1417 N N . ARG A 1 187 ? 14.153 -16.659 -1.707 1.00 84.88 187 ARG A N 1
ATOM 1418 C CA . ARG A 1 187 ? 15.283 -17.592 -1.530 1.00 84.88 187 ARG A CA 1
ATOM 1419 C C . ARG A 1 187 ? 16.647 -16.906 -1.446 1.00 84.88 187 ARG A C 1
ATOM 1421 O O . ARG A 1 187 ? 17.552 -17.466 -0.844 1.00 84.88 187 ARG A O 1
ATOM 1428 N N . SER A 1 188 ? 16.819 -15.749 -2.086 1.00 84.81 188 SER A N 1
ATOM 1429 C CA . SER A 1 188 ? 18.128 -15.098 -2.235 1.00 84.81 188 SER A CA 1
ATOM 1430 C C . SER A 1 188 ? 18.247 -13.762 -1.508 1.00 84.81 188 SER A C 1
ATOM 1432 O O . SER A 1 188 ? 19.364 -13.284 -1.321 1.00 84.81 188 SER A O 1
ATOM 1434 N N . LYS A 1 189 ? 17.127 -13.145 -1.113 1.00 87.38 189 LYS A N 1
ATOM 1435 C CA . LYS A 1 189 ? 17.085 -11.792 -0.531 1.00 87.38 189 LYS A CA 1
ATOM 1436 C C . LYS A 1 189 ? 16.527 -11.736 0.896 1.00 87.38 189 LYS A C 1
ATOM 1438 O O . LYS A 1 189 ? 16.398 -10.641 1.437 1.00 87.38 189 LYS A O 1
ATOM 1443 N N . GLY A 1 190 ? 16.245 -12.892 1.499 1.00 86.75 190 GLY A N 1
ATOM 1444 C CA . GLY A 1 190 ? 15.930 -13.029 2.922 1.00 86.75 190 GLY A CA 1
ATOM 1445 C C . GLY A 1 190 ? 14.714 -12.215 3.373 1.00 86.75 190 GLY A C 1
ATOM 1446 O O . GLY A 1 190 ? 13.738 -12.071 2.634 1.00 86.75 190 GLY A O 1
ATOM 1447 N N . GLU A 1 191 ? 14.809 -11.650 4.579 1.00 92.69 191 GLU A N 1
ATOM 1448 C CA . GLU A 1 191 ? 13.696 -11.023 5.308 1.00 92.69 191 GLU A CA 1
ATOM 1449 C C . GLU A 1 191 ? 12.999 -9.886 4.550 1.00 92.69 191 GLU A C 1
ATOM 1451 O O . GLU A 1 191 ? 11.777 -9.761 4.615 1.00 92.69 191 GLU A O 1
ATOM 1456 N N . ARG A 1 192 ? 13.737 -9.082 3.770 1.00 94.44 192 ARG A N 1
ATOM 1457 C CA . ARG A 1 192 ? 13.131 -8.014 2.956 1.00 94.44 192 ARG A CA 1
ATOM 1458 C C . ARG A 1 192 ? 12.147 -8.577 1.934 1.00 94.44 192 ARG A C 1
ATOM 1460 O O . ARG A 1 192 ? 11.053 -8.042 1.773 1.00 94.44 192 ARG A O 1
ATOM 1467 N N . ALA A 1 193 ? 12.540 -9.636 1.229 1.00 95.94 193 ALA A N 1
ATOM 1468 C CA . ALA A 1 193 ? 11.679 -10.243 0.222 1.00 95.94 193 ALA A CA 1
ATOM 1469 C C . ALA A 1 193 ? 10.485 -10.962 0.853 1.00 95.94 193 ALA A C 1
ATOM 1471 O O . ALA A 1 193 ? 9.393 -10.911 0.293 1.00 95.94 193 ALA A O 1
ATOM 1472 N N . ASP A 1 194 ? 10.674 -11.573 2.023 1.00 97.00 194 ASP A N 1
ATOM 1473 C CA . ASP A 1 194 ? 9.595 -12.149 2.826 1.00 97.00 194 ASP A CA 1
ATOM 1474 C C . ASP A 1 194 ? 8.557 -11.093 3.237 1.00 97.00 194 ASP A C 1
ATOM 1476 O O . ASP A 1 194 ? 7.361 -11.283 3.000 1.00 97.00 194 ASP A O 1
ATOM 1480 N N . PHE A 1 195 ? 9.005 -9.949 3.762 1.00 97.62 195 PHE A N 1
ATOM 1481 C CA . PHE A 1 195 ? 8.132 -8.842 4.154 1.00 97.62 195 PHE A CA 1
ATOM 1482 C C . PHE A 1 195 ? 7.351 -8.266 2.969 1.00 97.62 195 PHE A C 1
ATOM 1484 O O . PHE A 1 195 ? 6.121 -8.203 3.013 1.00 97.62 195 PHE A O 1
ATOM 1491 N N . GLU A 1 196 ? 8.033 -7.882 1.883 1.00 97.00 196 GLU A N 1
ATOM 1492 C CA . GLU A 1 196 ? 7.361 -7.286 0.720 1.00 97.00 196 GLU A CA 1
ATOM 1493 C C . GLU A 1 196 ? 6.414 -8.291 0.048 1.00 97.00 196 GLU A C 1
ATOM 1495 O O . GLU A 1 196 ? 5.309 -7.927 -0.360 1.00 97.00 196 GLU A O 1
ATOM 1500 N N . PHE A 1 197 ? 6.781 -9.578 -0.011 1.00 97.56 197 PHE A N 1
ATOM 1501 C CA . PHE A 1 197 ? 5.877 -10.625 -0.483 1.00 97.56 197 PHE A CA 1
ATOM 1502 C C . PHE A 1 197 ? 4.629 -10.736 0.398 1.00 97.56 197 PHE A C 1
ATOM 1504 O O . PHE A 1 197 ? 3.518 -10.766 -0.134 1.00 97.56 197 PHE A O 1
ATOM 1511 N N . ALA A 1 198 ? 4.778 -10.774 1.726 1.00 97.31 198 ALA A N 1
ATOM 1512 C CA . ALA A 1 198 ? 3.650 -10.870 2.649 1.00 97.31 198 ALA A CA 1
ATOM 1513 C C . ALA A 1 198 ? 2.694 -9.675 2.515 1.00 97.31 198 ALA A C 1
ATOM 1515 O O . ALA A 1 198 ? 1.481 -9.884 2.385 1.00 97.31 198 ALA A O 1
ATOM 1516 N N . VAL A 1 199 ? 3.236 -8.452 2.460 1.00 97.12 199 VAL A N 1
ATOM 1517 C CA . VAL A 1 199 ? 2.465 -7.220 2.242 1.00 97.12 199 VAL A CA 1
ATOM 1518 C C . VAL A 1 199 ? 1.727 -7.289 0.907 1.00 97.12 199 VAL A C 1
ATOM 1520 O O . VAL A 1 199 ? 0.497 -7.244 0.876 1.00 97.12 199 VAL A O 1
ATOM 1523 N N . HIS A 1 200 ? 2.436 -7.465 -0.210 1.00 97.31 200 HIS A N 1
ATOM 1524 C CA . HIS A 1 200 ? 1.812 -7.428 -1.534 1.00 97.31 200 HIS A CA 1
ATOM 1525 C C . HIS A 1 200 ? 0.832 -8.582 -1.767 1.00 97.31 200 HIS A C 1
ATOM 1527 O O . HIS A 1 200 ? -0.210 -8.387 -2.394 1.00 97.31 200 HIS A O 1
ATOM 1533 N N . ARG A 1 201 ? 1.082 -9.767 -1.200 1.00 96.69 201 ARG A N 1
ATOM 1534 C CA . ARG A 1 201 ? 0.126 -10.880 -1.224 1.00 96.69 201 ARG A CA 1
ATOM 1535 C C . ARG A 1 201 ? -1.179 -10.518 -0.517 1.00 96.69 201 ARG A C 1
ATOM 1537 O O . ARG A 1 201 ? -2.256 -10.792 -1.052 1.00 96.69 201 ARG A O 1
ATOM 1544 N N . TRP A 1 202 ? -1.108 -9.902 0.664 1.00 96.25 202 TRP A N 1
ATOM 1545 C CA . TRP A 1 202 ? -2.302 -9.436 1.372 1.00 96.25 202 TRP A CA 1
ATOM 1546 C C . TRP A 1 202 ? -3.047 -8.360 0.572 1.00 96.25 202 TRP A C 1
ATOM 1548 O O . TRP A 1 202 ? -4.273 -8.428 0.453 1.00 96.25 202 TRP A O 1
ATOM 1558 N N . GLN A 1 203 ? -2.318 -7.414 -0.025 1.00 96.62 203 GLN A N 1
ATOM 1559 C CA . GLN A 1 203 ? -2.891 -6.348 -0.847 1.00 96.62 203 GLN A CA 1
ATOM 1560 C C . GLN A 1 203 ? -3.658 -6.911 -2.049 1.00 96.62 203 GLN A C 1
ATOM 1562 O O . GLN A 1 203 ? -4.819 -6.568 -2.275 1.00 96.62 203 GLN A O 1
ATOM 1567 N N . VAL A 1 204 ? -3.042 -7.831 -2.792 1.00 97.25 204 VAL A N 1
ATOM 1568 C CA . VAL A 1 204 ? -3.659 -8.478 -3.956 1.00 97.25 204 VAL A CA 1
ATOM 1569 C C . VAL A 1 204 ? -4.906 -9.253 -3.541 1.00 97.25 204 VAL A C 1
ATOM 1571 O O . VAL A 1 204 ? -5.967 -9.055 -4.129 1.00 97.25 204 VAL A O 1
ATOM 1574 N N . ARG A 1 205 ? -4.831 -10.066 -2.480 1.00 95.88 205 ARG A N 1
ATOM 1575 C CA . ARG A 1 205 ? -5.987 -10.823 -1.974 1.00 95.88 205 ARG A CA 1
ATOM 1576 C C . ARG A 1 205 ? -7.145 -9.907 -1.568 1.00 95.88 205 ARG A C 1
ATOM 1578 O O . ARG A 1 205 ? -8.292 -10.185 -1.906 1.00 95.88 205 ARG A O 1
ATOM 1585 N N . THR A 1 206 ? -6.844 -8.816 -0.869 1.00 95.44 206 THR A N 1
ATOM 1586 C CA . THR A 1 206 ? -7.843 -7.840 -0.413 1.00 95.44 206 THR A CA 1
ATOM 1587 C C . THR A 1 206 ? -8.519 -7.137 -1.591 1.00 95.44 206 THR A C 1
ATOM 1589 O O . THR A 1 206 ? -9.744 -7.031 -1.625 1.00 95.44 206 THR A O 1
ATOM 1592 N N . ALA A 1 207 ? -7.749 -6.715 -2.597 1.00 97.12 207 ALA A N 1
ATOM 1593 C CA . ALA A 1 207 ? -8.299 -6.099 -3.801 1.00 97.12 207 ALA A CA 1
ATOM 1594 C C . ALA A 1 207 ? -9.149 -7.079 -4.624 1.00 97.12 207 ALA A C 1
ATOM 1596 O O . ALA A 1 207 ? -10.228 -6.717 -5.090 1.00 97.12 207 ALA A O 1
ATOM 1597 N N . LEU A 1 208 ? -8.697 -8.328 -4.771 1.00 97.19 208 LEU A N 1
ATOM 1598 C CA . LEU A 1 208 ? -9.427 -9.360 -5.508 1.00 97.19 208 LEU A CA 1
ATOM 1599 C C . LEU A 1 208 ? -10.746 -9.732 -4.828 1.00 97.19 208 LEU A C 1
ATOM 1601 O O . LEU A 1 208 ? -11.736 -9.930 -5.521 1.00 97.19 208 LEU A O 1
ATOM 1605 N N . ALA A 1 209 ? -10.806 -9.742 -3.493 1.00 95.00 209 ALA A N 1
ATOM 1606 C CA . ALA A 1 209 ? -12.064 -9.947 -2.775 1.00 95.00 209 ALA A CA 1
ATOM 1607 C C . ALA A 1 209 ? -13.118 -8.883 -3.136 1.00 95.00 209 ALA A C 1
ATOM 1609 O O . ALA A 1 209 ? -14.294 -9.209 -3.285 1.00 95.00 209 ALA A O 1
ATOM 1610 N N . ALA A 1 210 ? -12.708 -7.625 -3.328 1.00 94.81 210 ALA A N 1
ATOM 1611 C CA . ALA A 1 210 ? -13.603 -6.573 -3.801 1.00 94.81 210 ALA A CA 1
ATOM 1612 C C . ALA A 1 210 ? -13.945 -6.726 -5.295 1.00 94.81 210 ALA A C 1
ATOM 1614 O O . ALA A 1 210 ? -15.111 -6.610 -5.661 1.00 94.81 210 ALA A O 1
ATOM 1615 N N . LEU A 1 211 ? -12.959 -7.032 -6.148 1.00 96.75 211 LEU A N 1
ATOM 1616 C CA . LEU A 1 211 ? -13.155 -7.192 -7.597 1.00 96.75 211 LEU A CA 1
ATOM 1617 C C . LEU A 1 211 ? -14.078 -8.365 -7.952 1.00 96.75 211 LEU A C 1
ATOM 1619 O O . LEU A 1 211 ? -14.931 -8.208 -8.817 1.00 96.75 211 LEU A O 1
ATOM 1623 N N . CYS A 1 212 ? -13.962 -9.507 -7.269 1.00 95.44 212 CYS A N 1
ATOM 1624 C CA . CYS A 1 212 ? -14.826 -10.670 -7.501 1.00 95.44 212 CYS A CA 1
ATOM 1625 C C . CYS A 1 212 ? -16.308 -10.393 -7.202 1.00 95.44 212 CYS A C 1
ATOM 1627 O O . CYS A 1 212 ? -17.172 -11.095 -7.715 1.00 95.44 212 CYS A O 1
ATOM 1629 N N . ASN A 1 213 ? -16.600 -9.389 -6.370 1.00 90.56 213 ASN A N 1
ATOM 1630 C CA . ASN A 1 213 ? -17.960 -8.980 -6.014 1.00 90.56 213 ASN A CA 1
ATOM 1631 C C . ASN A 1 213 ? -18.392 -7.683 -6.721 1.00 90.56 213 ASN A C 1
ATOM 1633 O O . ASN A 1 213 ? -19.485 -7.177 -6.465 1.00 90.56 213 ASN A O 1
ATOM 1637 N N . ALA A 1 214 ? -17.537 -7.107 -7.568 1.00 90.88 214 ALA A N 1
ATOM 1638 C CA . ALA A 1 214 ? -17.824 -5.849 -8.234 1.00 90.88 214 ALA A CA 1
ATOM 1639 C C . ALA A 1 214 ? -18.780 -6.058 -9.412 1.00 90.88 214 ALA A C 1
ATOM 1641 O O . ALA A 1 214 ? -18.600 -6.948 -10.241 1.00 90.88 214 ALA A O 1
ATOM 1642 N N . SER A 1 215 ? -19.765 -5.169 -9.527 1.00 88.88 215 SER A N 1
ATOM 1643 C CA . SER A 1 215 ? -20.492 -4.983 -10.782 1.00 88.88 215 SER A CA 1
ATOM 1644 C C . SER A 1 215 ? -19.679 -4.073 -11.707 1.00 88.88 215 SER A C 1
ATOM 1646 O O . SER A 1 215 ? -18.922 -3.226 -11.237 1.00 88.88 215 SER A O 1
ATOM 1648 N N . GLY A 1 216 ? -19.810 -4.250 -13.023 1.00 92.81 216 GLY A N 1
ATOM 1649 C CA . GLY A 1 216 ? -19.135 -3.403 -14.014 1.00 92.81 216 GLY A CA 1
ATOM 1650 C C . GLY A 1 216 ? -17.876 -4.002 -14.647 1.00 92.81 216 GLY A C 1
ATOM 1651 O O . GLY A 1 216 ? -17.215 -3.318 -15.423 1.00 92.81 216 GLY A O 1
ATOM 1652 N N . LEU A 1 217 ? -17.545 -5.266 -14.371 1.00 95.75 217 LEU A N 1
ATOM 1653 C CA . LEU A 1 217 ? -16.594 -6.030 -15.185 1.00 95.75 217 LEU A CA 1
ATOM 1654 C C . LEU A 1 217 ? -17.312 -6.589 -16.423 1.00 95.75 217 LEU A C 1
ATOM 1656 O O . LEU A 1 217 ? -18.444 -7.060 -16.322 1.00 95.75 217 LEU A O 1
ATOM 1660 N N . THR A 1 218 ? -16.659 -6.553 -17.584 1.00 97.12 218 THR A N 1
ATOM 1661 C CA . THR A 1 218 ? -17.090 -7.353 -18.746 1.00 97.12 218 THR A CA 1
ATOM 1662 C C . THR A 1 218 ? -16.697 -8.819 -18.549 1.00 97.12 218 THR A C 1
ATOM 1664 O O . THR A 1 218 ? -15.980 -9.148 -17.605 1.00 97.12 218 THR A O 1
ATOM 1667 N N . GLU A 1 219 ? -17.088 -9.705 -19.468 1.00 96.81 219 GLU A N 1
ATOM 1668 C CA . GLU A 1 219 ? -16.596 -11.091 -19.484 1.00 96.81 219 GLU A CA 1
ATOM 1669 C C . GLU A 1 219 ? -15.057 -11.150 -19.510 1.00 96.81 219 GLU A C 1
ATOM 1671 O O . GLU A 1 219 ? -14.446 -11.832 -18.689 1.00 96.81 219 GLU A O 1
ATOM 1676 N N . ALA A 1 220 ? -14.416 -10.350 -20.371 1.00 97.81 220 ALA A N 1
ATOM 1677 C CA . ALA A 1 220 ? -12.958 -10.261 -20.440 1.00 97.81 220 ALA A CA 1
ATOM 1678 C C . ALA A 1 220 ? -12.338 -9.740 -19.130 1.00 97.81 220 ALA A C 1
ATOM 1680 O O . ALA A 1 220 ? -11.335 -10.280 -18.660 1.00 97.81 220 ALA A O 1
ATOM 1681 N N . GLY A 1 221 ? -12.951 -8.730 -18.500 1.00 97.81 221 GLY A N 1
ATOM 1682 C CA . GLY A 1 221 ? -12.540 -8.258 -17.174 1.00 97.81 221 GLY A CA 1
ATOM 1683 C C . GLY A 1 221 ? -12.672 -9.337 -16.097 1.00 97.81 221 GLY A C 1
ATOM 1684 O O . GLY A 1 221 ? -11.774 -9.495 -15.268 1.00 97.81 221 GLY A O 1
ATOM 1685 N N . GLY A 1 222 ? -13.753 -10.118 -16.144 1.00 97.88 222 GLY A N 1
ATOM 1686 C CA . GLY A 1 222 ? -13.990 -11.261 -15.265 1.00 97.88 222 GLY A CA 1
ATOM 1687 C C . GLY A 1 222 ? -12.914 -12.339 -15.398 1.00 97.88 222 GLY A C 1
ATOM 1688 O O . GLY A 1 222 ? -12.385 -12.788 -14.383 1.00 97.88 222 GLY A O 1
ATOM 1689 N N . ILE A 1 223 ? -12.510 -12.682 -16.628 1.00 97.69 223 ILE A N 1
ATOM 1690 C CA . ILE A 1 223 ? -11.426 -13.645 -16.894 1.00 97.69 223 ILE A CA 1
ATOM 1691 C C . ILE A 1 223 ? -10.101 -13.174 -16.279 1.00 97.69 223 ILE A C 1
ATOM 1693 O O . ILE A 1 223 ? -9.395 -13.968 -15.650 1.00 97.69 223 ILE A O 1
ATOM 1697 N N . VAL A 1 224 ? -9.765 -11.883 -16.411 1.00 97.88 224 VAL A N 1
ATOM 1698 C CA . VAL A 1 224 ? -8.556 -11.312 -15.792 1.00 97.88 224 VAL A CA 1
ATOM 1699 C C . VAL A 1 224 ? -8.614 -11.454 -14.270 1.00 97.88 224 VAL A C 1
ATOM 1701 O O . VAL A 1 224 ? -7.668 -11.955 -13.663 1.00 97.88 224 VAL A O 1
ATOM 1704 N N . VAL A 1 225 ? -9.726 -11.057 -13.644 1.00 98.25 225 VAL A N 1
ATOM 1705 C CA . VAL A 1 225 ? -9.894 -11.138 -12.183 1.00 98.25 225 VAL A CA 1
ATOM 1706 C C . VAL A 1 225 ? -9.831 -12.584 -11.694 1.00 98.25 225 VAL A C 1
ATOM 1708 O O . VAL A 1 225 ? -9.139 -12.861 -10.714 1.00 98.25 225 VAL A O 1
ATOM 1711 N N . GLN A 1 226 ? -10.491 -13.513 -12.387 1.00 97.62 226 GLN A N 1
ATOM 1712 C CA . GLN A 1 226 ? -10.462 -14.933 -12.050 1.00 97.62 226 GLN A CA 1
ATOM 1713 C C . GLN A 1 226 ? -9.040 -15.502 -12.131 1.00 97.62 226 GLN A C 1
ATOM 1715 O O . GLN A 1 226 ? -8.590 -16.153 -11.188 1.00 97.62 226 GLN A O 1
ATOM 1720 N N . SER A 1 227 ? -8.306 -15.194 -13.203 1.00 96.56 227 SER A N 1
ATOM 1721 C CA . SER A 1 227 ? -6.922 -15.649 -13.390 1.00 96.56 227 SER A CA 1
ATOM 1722 C C . SER A 1 227 ? -6.003 -15.136 -12.275 1.00 96.56 227 SER A C 1
ATOM 1724 O O . SER A 1 227 ? -5.187 -15.881 -11.731 1.00 96.56 227 SER A O 1
ATOM 1726 N N . LEU A 1 228 ? -6.164 -13.868 -11.874 1.00 96.81 228 LEU A N 1
ATOM 1727 C CA . LEU A 1 228 ? -5.427 -13.289 -10.747 1.00 96.81 228 LEU A CA 1
ATOM 1728 C C . LEU A 1 228 ? -5.815 -13.937 -9.408 1.00 96.81 228 LEU A C 1
ATOM 1730 O O . LEU A 1 228 ? -4.950 -14.149 -8.558 1.00 96.81 228 LEU A O 1
ATOM 1734 N N . ALA A 1 229 ? -7.092 -14.272 -9.208 1.00 96.19 229 ALA A N 1
ATOM 1735 C CA . ALA A 1 229 ? -7.569 -14.954 -8.006 1.00 96.19 229 ALA A CA 1
ATOM 1736 C C . ALA A 1 229 ? -7.033 -16.385 -7.890 1.00 96.19 229 ALA A C 1
ATOM 1738 O O . ALA A 1 229 ? -6.653 -16.806 -6.797 1.00 96.19 229 ALA A O 1
ATOM 1739 N N . GLU A 1 230 ? -6.957 -17.118 -8.998 1.00 94.44 230 GLU A N 1
ATOM 1740 C CA . GLU A 1 230 ? -6.347 -18.448 -9.052 1.00 94.44 230 GLU A CA 1
ATOM 1741 C C . GLU A 1 230 ? -4.846 -18.384 -8.739 1.00 94.44 230 GLU A C 1
ATOM 1743 O O . GLU A 1 230 ? -4.366 -19.133 -7.883 1.00 94.44 230 GLU A O 1
ATOM 1748 N N . LEU A 1 231 ? -4.134 -17.420 -9.334 1.00 92.00 231 LEU A N 1
ATOM 1749 C CA . LEU A 1 231 ? -2.724 -17.153 -9.045 1.00 92.00 231 LEU A CA 1
ATOM 1750 C C . LEU A 1 231 ? -2.496 -16.837 -7.556 1.00 92.00 231 LEU A C 1
ATOM 1752 O O . LEU A 1 231 ? -1.677 -17.476 -6.894 1.00 92.00 231 LEU A O 1
ATOM 1756 N N . ALA A 1 232 ? -3.262 -15.893 -7.002 1.00 92.38 232 ALA A N 1
ATOM 1757 C CA . ALA A 1 232 ? -3.142 -15.470 -5.608 1.00 92.38 232 ALA A CA 1
ATOM 1758 C C . ALA A 1 232 ? -3.502 -16.590 -4.615 1.00 92.38 232 ALA A C 1
ATOM 1760 O O . ALA A 1 232 ? -2.902 -16.689 -3.537 1.00 92.38 232 ALA A O 1
ATOM 1761 N N . ARG A 1 233 ? -4.458 -17.463 -4.962 1.00 91.38 233 ARG A N 1
ATOM 1762 C CA . ARG A 1 233 ? -4.816 -18.633 -4.146 1.00 91.38 233 ARG A CA 1
ATOM 1763 C C . ARG A 1 233 ? -3.639 -19.596 -4.020 1.00 91.38 233 ARG A C 1
ATOM 1765 O O . ARG A 1 233 ? -3.389 -20.077 -2.917 1.00 91.38 233 ARG A O 1
ATOM 1772 N N . GLY A 1 234 ? -2.881 -19.800 -5.100 1.00 88.75 234 GLY A N 1
ATOM 1773 C CA . GLY A 1 234 ? -1.689 -20.652 -5.110 1.00 88.75 234 GLY A CA 1
ATOM 1774 C C . GLY A 1 234 ? -0.611 -20.235 -4.102 1.00 88.75 234 GLY A C 1
ATOM 1775 O O . GLY A 1 234 ? 0.120 -21.086 -3.609 1.00 88.75 234 GLY A O 1
ATOM 1776 N N . TRP A 1 235 ? -0.546 -18.950 -3.745 1.00 89.69 235 TRP A N 1
ATOM 1777 C CA . TRP A 1 235 ? 0.462 -18.409 -2.820 1.00 89.69 235 TRP A CA 1
ATOM 1778 C C . TRP A 1 235 ? -0.080 -18.106 -1.422 1.00 89.69 235 TRP A C 1
ATOM 1780 O O . TRP A 1 235 ? 0.675 -17.732 -0.522 1.00 89.69 235 TRP A O 1
ATOM 1790 N N . SER A 1 236 ? -1.394 -18.225 -1.221 1.00 82.25 236 SER A N 1
ATOM 1791 C CA . SER A 1 236 ? -2.061 -17.811 0.019 1.00 82.25 236 SER A CA 1
ATOM 1792 C C . SER A 1 236 ? -1.643 -18.640 1.236 1.00 82.25 236 SER A C 1
ATOM 1794 O O . SER A 1 236 ? -1.671 -18.119 2.346 1.00 82.25 236 SER A O 1
ATOM 1796 N N . ALA A 1 237 ? -1.240 -19.895 1.025 1.00 82.62 237 ALA A N 1
ATOM 1797 C CA . ALA A 1 237 ? -0.825 -20.817 2.082 1.00 82.62 237 ALA A CA 1
ATOM 1798 C C . ALA A 1 237 ? 0.687 -20.797 2.371 1.00 82.62 237 ALA A C 1
ATOM 1800 O O . ALA A 1 237 ? 1.142 -21.507 3.261 1.00 82.62 237 ALA A O 1
ATOM 1801 N N . GLU A 1 238 ? 1.482 -20.024 1.626 1.00 92.00 238 GLU A N 1
ATOM 1802 C CA . GLU A 1 238 ? 2.933 -20.014 1.827 1.00 92.00 238 GLU A CA 1
ATOM 1803 C C . GLU A 1 238 ? 3.295 -19.307 3.142 1.00 92.00 238 GLU A C 1
ATOM 1805 O O . GLU A 1 238 ? 2.967 -18.127 3.301 1.00 92.00 238 GLU A O 1
ATOM 1810 N N . PRO A 1 239 ? 3.968 -19.968 4.094 1.00 90.94 239 PRO A N 1
ATOM 1811 C CA . PRO A 1 239 ? 4.339 -19.317 5.340 1.00 90.94 239 PRO A CA 1
ATOM 1812 C C . PRO A 1 239 ? 5.366 -18.210 5.082 1.00 90.94 239 PRO A C 1
ATOM 1814 O O . PRO A 1 239 ? 6.201 -18.302 4.173 1.00 90.94 239 PRO A O 1
ATOM 1817 N N . VAL A 1 240 ? 5.258 -17.145 5.870 1.00 94.31 240 VAL A N 1
ATOM 1818 C CA . VAL A 1 240 ? 6.259 -16.085 5.996 1.00 94.31 240 VAL A CA 1
ATOM 1819 C C . VAL A 1 240 ? 6.469 -15.925 7.491 1.00 94.31 240 VAL A C 1
ATOM 1821 O O . VAL A 1 240 ? 5.638 -15.320 8.165 1.00 94.31 240 VAL A O 1
ATOM 1824 N N . ASP A 1 241 ? 7.518 -16.562 7.992 1.00 90.25 241 ASP A N 1
ATOM 1825 C CA . ASP A 1 241 ? 7.751 -16.713 9.424 1.00 90.25 241 ASP A CA 1
ATOM 1826 C C . ASP A 1 241 ? 8.644 -15.592 9.971 1.00 90.25 241 ASP A C 1
ATOM 1828 O O . ASP A 1 241 ? 9.296 -14.854 9.227 1.00 90.25 241 ASP A O 1
ATOM 1832 N N . GLY A 1 242 ? 8.685 -15.485 11.299 1.00 93.06 242 GLY A N 1
ATOM 1833 C CA . GLY A 1 242 ? 9.539 -14.539 12.007 1.00 93.06 242 GLY A CA 1
ATOM 1834 C C . GLY A 1 242 ? 9.124 -13.079 11.830 1.00 93.06 242 GLY A C 1
ATOM 1835 O O . GLY A 1 242 ? 7.994 -12.752 11.458 1.00 93.06 242 GLY A O 1
ATOM 1836 N N . GLN A 1 243 ? 10.075 -12.186 12.100 1.00 94.25 243 GLN A N 1
ATOM 1837 C CA . GLN A 1 243 ? 9.806 -10.758 12.242 1.00 94.25 243 GLN A CA 1
ATOM 1838 C C . GLN A 1 243 ? 9.264 -10.113 10.955 1.00 94.25 243 GLN A C 1
ATOM 1840 O O . GLN A 1 243 ? 8.414 -9.227 11.018 1.00 94.25 243 GLN A O 1
ATOM 1845 N N . ALA A 1 244 ? 9.702 -10.576 9.780 1.00 95.88 244 ALA A N 1
ATOM 1846 C CA . ALA A 1 244 ? 9.195 -10.092 8.497 1.00 95.88 244 ALA A CA 1
ATOM 1847 C C . ALA A 1 244 ? 7.686 -10.351 8.331 1.00 95.88 244 ALA A C 1
ATOM 1849 O O . ALA A 1 244 ? 6.957 -9.472 7.867 1.00 95.88 244 ALA A O 1
ATOM 1850 N N . GLY A 1 245 ? 7.208 -11.533 8.737 1.00 96.75 245 GLY A N 1
ATOM 1851 C CA . GLY A 1 245 ? 5.788 -11.887 8.704 1.00 96.75 245 GLY A CA 1
ATOM 1852 C C . GLY A 1 245 ? 4.960 -11.071 9.695 1.00 96.75 245 GLY A C 1
ATOM 1853 O O . GLY A 1 245 ? 3.939 -10.495 9.317 1.00 96.75 245 GLY A O 1
ATOM 1854 N N . GLU A 1 246 ? 5.440 -10.956 10.935 1.00 96.56 246 GLU A N 1
ATOM 1855 C CA . GLU A 1 246 ? 4.791 -10.187 12.007 1.00 96.56 246 GLU A CA 1
ATOM 1856 C C . GLU A 1 246 ? 4.660 -8.698 11.647 1.00 96.56 246 GLU A C 1
ATOM 1858 O O . GLU A 1 246 ? 3.578 -8.111 11.752 1.00 96.56 246 GLU A O 1
ATOM 1863 N N . LEU A 1 247 ? 5.739 -8.086 11.145 1.00 97.88 247 LEU A N 1
ATOM 1864 C CA . LEU A 1 247 ? 5.734 -6.692 10.700 1.00 97.88 247 LEU A CA 1
ATOM 1865 C C . LEU A 1 247 ? 4.838 -6.482 9.478 1.00 97.88 247 LEU A C 1
ATOM 1867 O O . LEU A 1 247 ? 4.149 -5.460 9.392 1.00 97.88 247 LEU A O 1
ATOM 1871 N N . ALA A 1 248 ? 4.818 -7.428 8.535 1.00 97.69 248 ALA A N 1
ATOM 1872 C CA . ALA A 1 248 ? 3.930 -7.352 7.382 1.00 97.69 248 ALA A CA 1
ATOM 1873 C C . ALA A 1 248 ? 2.457 -7.401 7.809 1.00 97.69 248 ALA A C 1
ATOM 1875 O O . ALA A 1 248 ? 1.659 -6.595 7.327 1.00 97.69 248 ALA A O 1
ATOM 1876 N N . GLU A 1 249 ? 2.092 -8.287 8.740 1.00 96.31 249 GLU A N 1
ATOM 1877 C CA . GLU A 1 249 ? 0.738 -8.354 9.294 1.00 96.31 249 GLU A CA 1
ATOM 1878 C C . GLU A 1 249 ? 0.354 -7.048 9.998 1.00 96.31 249 GLU A C 1
ATOM 1880 O O . GLU A 1 249 ? -0.716 -6.494 9.724 1.00 96.31 249 GLU A O 1
ATOM 1885 N N . LEU A 1 250 ? 1.244 -6.518 10.844 1.00 97.19 250 LEU A N 1
ATOM 1886 C CA . LEU A 1 250 ? 1.056 -5.237 11.523 1.00 97.19 250 LEU A CA 1
ATOM 1887 C C . LEU A 1 250 ? 0.779 -4.113 10.518 1.00 97.19 250 LEU A C 1
ATOM 1889 O O . LEU A 1 250 ? -0.204 -3.386 10.664 1.00 97.19 250 LEU A O 1
ATOM 1893 N N . CYS A 1 251 ? 1.587 -4.006 9.459 1.00 96.75 251 CYS A N 1
ATOM 1894 C CA . CYS A 1 251 ? 1.426 -2.987 8.420 1.00 96.75 251 CYS A CA 1
ATOM 1895 C C . CYS A 1 251 ? 0.123 -3.151 7.623 1.00 96.75 251 CYS A C 1
ATOM 1897 O O . CYS A 1 251 ? -0.553 -2.167 7.326 1.00 96.75 251 CYS A O 1
ATOM 1899 N N . CYS A 1 252 ? -0.264 -4.385 7.293 1.00 96.38 252 CYS A N 1
ATOM 1900 C CA . CYS A 1 252 ? -1.515 -4.664 6.583 1.00 96.38 252 CYS A CA 1
ATOM 1901 C C . CYS A 1 252 ? -2.741 -4.276 7.426 1.00 96.38 252 CYS A C 1
ATOM 1903 O O . CYS A 1 252 ? -3.700 -3.678 6.924 1.00 96.38 252 CYS A O 1
ATOM 1905 N N . ARG A 1 253 ? -2.701 -4.582 8.728 1.00 96.31 253 ARG A N 1
ATOM 1906 C CA . ARG A 1 253 ? -3.733 -4.193 9.695 1.00 96.31 253 ARG A CA 1
ATOM 1907 C C . ARG A 1 253 ? -3.811 -2.674 9.852 1.00 96.31 253 ARG A C 1
ATOM 1909 O O . ARG A 1 253 ? -4.910 -2.128 9.780 1.00 96.31 253 ARG A O 1
ATOM 1916 N N . ASP A 1 254 ? -2.669 -2.001 9.983 1.00 95.69 254 ASP A N 1
ATOM 1917 C CA . ASP A 1 254 ? -2.571 -0.537 10.059 1.00 95.69 254 ASP A CA 1
ATOM 1918 C C . ASP A 1 254 ? -3.175 0.149 8.826 1.00 95.69 254 ASP A C 1
ATOM 1920 O O . ASP A 1 254 ? -4.002 1.057 8.939 1.00 95.69 254 ASP A O 1
ATOM 1924 N N . GLN A 1 255 ? -2.825 -0.340 7.634 1.00 94.12 255 GLN A N 1
ATOM 1925 C CA . GLN A 1 255 ? -3.310 0.203 6.370 1.00 94.12 255 GLN A CA 1
ATOM 1926 C C . GLN A 1 255 ? -4.829 0.054 6.227 1.00 94.12 255 GLN A C 1
ATOM 1928 O O . GLN A 1 255 ? -5.510 1.001 5.825 1.00 94.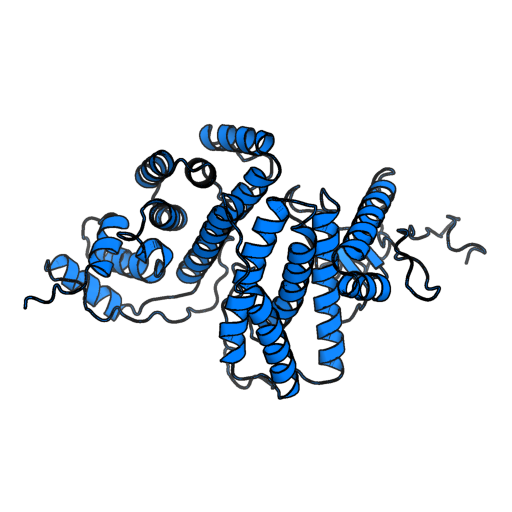12 255 GLN A O 1
ATOM 1933 N N . SER A 1 256 ? -5.371 -1.116 6.577 1.00 95.00 256 SER A N 1
ATOM 1934 C CA . SER A 1 256 ? -6.817 -1.350 6.602 1.00 95.00 256 SER A CA 1
ATOM 1935 C C . SER A 1 256 ? -7.513 -0.420 7.599 1.00 95.00 256 SER A C 1
ATOM 1937 O O . SER A 1 256 ? -8.456 0.280 7.230 1.00 95.00 256 SER A O 1
ATOM 1939 N N . ALA A 1 257 ? -7.019 -0.345 8.837 1.00 95.38 257 ALA A N 1
ATOM 1940 C CA . ALA A 1 257 ? -7.601 0.476 9.897 1.00 95.38 257 ALA A CA 1
ATOM 1941 C C . ALA A 1 257 ? -7.620 1.964 9.520 1.00 95.38 257 ALA A C 1
ATOM 1943 O O . ALA A 1 257 ? -8.658 2.627 9.589 1.00 95.38 257 ALA A O 1
ATOM 1944 N N . SER A 1 258 ? -6.488 2.468 9.034 1.00 93.94 258 SER A N 1
ATOM 1945 C CA . SER A 1 258 ? -6.341 3.854 8.601 1.00 93.94 258 SER A CA 1
ATOM 1946 C C . SER A 1 258 ? -7.271 4.186 7.437 1.00 93.94 258 SER A C 1
ATOM 1948 O O . SER A 1 258 ? -7.934 5.225 7.454 1.00 93.94 258 SER A O 1
ATOM 1950 N N . TRP A 1 259 ? -7.395 3.293 6.447 1.00 94.25 259 TRP A N 1
ATOM 1951 C CA . TRP A 1 259 ? -8.326 3.497 5.339 1.00 94.25 259 TRP A CA 1
ATOM 1952 C C . TRP A 1 259 ? -9.782 3.494 5.817 1.00 94.25 259 TRP A C 1
ATOM 1954 O O . TRP A 1 259 ? -10.553 4.381 5.452 1.00 94.25 259 TRP A O 1
ATOM 1964 N N . ARG A 1 260 ? -10.169 2.546 6.677 1.00 95.19 260 ARG A N 1
ATOM 1965 C CA . ARG A 1 260 ? -11.531 2.486 7.222 1.00 95.19 260 ARG A CA 1
ATOM 1966 C C . ARG A 1 260 ? -11.893 3.764 7.961 1.00 95.19 260 ARG A C 1
ATOM 1968 O O . ARG A 1 260 ? -12.926 4.359 7.672 1.00 95.19 260 ARG A O 1
ATOM 1975 N N . ALA A 1 261 ? -11.024 4.219 8.854 1.00 93.31 261 ALA A N 1
ATOM 1976 C CA . ALA A 1 261 ? -11.247 5.442 9.607 1.00 93.31 261 ALA A CA 1
ATOM 1977 C C . ALA A 1 261 ? -11.324 6.684 8.700 1.00 93.31 261 ALA A C 1
ATOM 1979 O O . ALA A 1 261 ? -12.089 7.612 8.964 1.00 93.31 261 ALA A O 1
ATOM 1980 N N . ALA A 1 262 ? -10.571 6.682 7.598 1.00 91.88 262 ALA A N 1
ATOM 1981 C CA . ALA A 1 262 ? -10.543 7.773 6.639 1.00 91.88 262 ALA A CA 1
ATOM 1982 C C . ALA A 1 262 ? -11.684 7.760 5.613 1.00 91.88 262 ALA A C 1
ATOM 1984 O O . ALA A 1 262 ? -11.925 8.807 5.016 1.00 91.88 262 ALA A O 1
ATOM 1985 N N . HIS A 1 263 ? -12.397 6.649 5.390 1.00 93.25 263 HIS A N 1
ATOM 1986 C CA . HIS A 1 263 ? -13.382 6.533 4.292 1.00 93.25 263 HIS A CA 1
ATOM 1987 C C . HIS A 1 263 ? -14.744 5.992 4.693 1.00 93.25 263 HIS A C 1
ATOM 1989 O O . HIS A 1 263 ? -15.703 6.149 3.940 1.00 93.25 263 HIS A O 1
ATOM 1995 N N . LEU A 1 264 ? -14.865 5.390 5.870 1.00 94.94 264 LEU A N 1
ATOM 1996 C CA . LEU A 1 264 ? -16.125 4.858 6.361 1.00 94.94 264 LEU A CA 1
ATOM 1997 C C . LEU A 1 264 ? -16.731 5.782 7.416 1.00 94.94 264 LEU A C 1
ATOM 1999 O O . LEU A 1 264 ? -16.032 6.462 8.165 1.00 94.94 264 LEU A O 1
ATOM 2003 N N . VAL A 1 265 ? -18.059 5.814 7.460 1.00 95.38 265 VAL A N 1
ATOM 2004 C CA . VAL A 1 265 ? -18.833 6.537 8.472 1.00 95.38 265 VAL A CA 1
ATOM 2005 C C . VAL A 1 265 ? -19.922 5.640 9.038 1.00 95.38 265 VAL A C 1
ATOM 2007 O O . VAL A 1 265 ? -20.507 4.820 8.326 1.00 95.38 265 VAL A O 1
ATOM 2010 N N . VAL A 1 266 ? -20.211 5.825 10.321 1.00 96.94 266 VAL A N 1
ATOM 2011 C CA . VAL A 1 266 ? -21.368 5.229 10.991 1.00 96.94 266 VAL A CA 1
ATOM 2012 C C . VAL A 1 266 ? -22.495 6.252 11.004 1.00 96.94 266 VAL A C 1
ATOM 2014 O O . VAL A 1 266 ? -22.257 7.455 11.124 1.00 96.94 266 VAL A O 1
ATOM 2017 N N . ASP A 1 267 ? -23.726 5.778 10.835 1.00 96.19 267 ASP A N 1
ATOM 2018 C CA . ASP A 1 267 ? -24.900 6.641 10.871 1.00 96.19 267 ASP A CA 1
ATOM 2019 C C . ASP A 1 267 ? -25.009 7.398 12.207 1.00 96.19 267 ASP A C 1
ATOM 2021 O O . ASP A 1 267 ? -24.826 6.813 13.275 1.00 96.19 267 ASP A O 1
ATOM 2025 N N . GLY A 1 268 ? -25.306 8.700 12.144 1.00 95.19 268 GLY A N 1
ATOM 2026 C CA . GLY A 1 268 ? -25.300 9.577 13.316 1.00 95.19 268 GLY A CA 1
ATOM 2027 C C . GLY A 1 268 ? -26.297 9.151 14.391 1.00 95.19 268 GLY A C 1
ATOM 2028 O O . GLY A 1 268 ? -25.927 9.112 15.561 1.00 95.19 268 GLY A O 1
ATOM 2029 N N . GLY A 1 269 ? -27.510 8.746 13.997 1.00 96.31 269 GLY A N 1
ATOM 2030 C CA . GLY A 1 269 ? -28.519 8.261 14.940 1.00 96.31 269 GLY A CA 1
ATOM 2031 C C . GLY A 1 269 ? -28.076 6.967 15.619 1.00 96.31 269 GLY A C 1
ATOM 2032 O O . GLY A 1 269 ? -28.192 6.826 16.831 1.00 96.31 269 GLY A O 1
ATOM 2033 N N . ARG A 1 270 ? -27.448 6.056 14.864 1.00 96.81 270 ARG A N 1
ATOM 2034 C CA . ARG A 1 270 ? -26.888 4.812 15.421 1.00 96.81 270 ARG A CA 1
ATOM 2035 C C . ARG A 1 270 ? -25.725 5.062 16.380 1.00 96.81 270 ARG A C 1
ATOM 2037 O O . ARG A 1 270 ? -25.604 4.359 17.379 1.00 96.81 270 ARG A O 1
ATOM 2044 N N . ALA A 1 271 ? -24.867 6.037 16.087 1.00 96.50 271 ALA A N 1
ATOM 2045 C CA . ALA A 1 271 ? -23.792 6.434 16.992 1.00 96.50 271 ALA A CA 1
ATOM 2046 C C . ALA A 1 271 ? -24.348 7.069 18.280 1.00 96.50 271 ALA A C 1
ATOM 2048 O O . ALA A 1 271 ? -23.866 6.772 19.374 1.00 96.50 271 ALA A O 1
ATOM 2049 N N . ASP A 1 272 ? -25.402 7.880 18.165 1.00 96.38 272 ASP A N 1
ATOM 2050 C CA . ASP A 1 272 ? -26.077 8.483 19.313 1.00 96.38 272 ASP A CA 1
ATOM 2051 C C . ASP A 1 272 ? -26.804 7.434 20.176 1.00 96.38 272 ASP A C 1
ATOM 2053 O O . ASP A 1 272 ? -26.776 7.546 21.403 1.00 96.38 272 ASP A O 1
ATOM 2057 N N . ASP A 1 273 ? -27.389 6.393 19.575 1.00 96.12 273 ASP A N 1
ATOM 2058 C CA . ASP A 1 273 ? -27.968 5.250 20.297 1.00 96.12 273 ASP A CA 1
ATOM 2059 C C . ASP A 1 273 ? -26.901 4.504 21.113 1.00 96.12 273 ASP A C 1
ATOM 2061 O O . ASP A 1 273 ? -27.124 4.155 22.276 1.00 96.12 273 ASP A O 1
ATOM 2065 N N . LEU A 1 274 ? -25.718 4.274 20.530 1.00 96.44 274 LEU A N 1
ATOM 2066 C CA . LEU A 1 274 ? -24.593 3.667 21.247 1.00 96.44 274 LEU A CA 1
ATOM 2067 C C . LEU A 1 274 ? -24.138 4.546 22.416 1.00 96.44 274 LEU A C 1
ATOM 2069 O O . LEU A 1 274 ? -23.955 4.036 23.521 1.00 96.44 274 LEU A O 1
ATOM 2073 N N . ALA A 1 275 ? -24.019 5.858 22.200 1.00 96.56 275 ALA A N 1
ATOM 2074 C CA . ALA A 1 275 ? -23.650 6.804 23.248 1.00 96.56 275 ALA A CA 1
ATOM 2075 C C . ALA A 1 275 ? -24.667 6.804 24.402 1.00 96.56 275 ALA A C 1
ATOM 2077 O O . ALA A 1 275 ? -24.278 6.806 25.568 1.00 96.56 275 ALA A O 1
ATOM 2078 N N . GLN A 1 276 ? -25.969 6.738 24.105 1.00 95.56 276 GLN A N 1
ATOM 2079 C CA . GLN A 1 276 ? -27.010 6.622 25.133 1.00 95.56 276 GLN A CA 1
ATOM 2080 C C . GLN A 1 276 ? -26.889 5.326 25.937 1.00 95.56 276 GLN A C 1
ATOM 2082 O O . GLN A 1 276 ? -27.018 5.351 27.160 1.00 95.56 276 GLN A O 1
ATOM 2087 N N . ARG A 1 277 ? -26.627 4.191 25.276 1.00 95.56 277 ARG A N 1
ATOM 2088 C CA . ARG A 1 277 ? -26.434 2.906 25.966 1.00 95.56 277 ARG A CA 1
ATOM 2089 C C . ARG A 1 277 ? -25.218 2.935 26.883 1.00 95.56 277 ARG A C 1
ATOM 2091 O O . ARG A 1 277 ? -25.338 2.492 28.022 1.00 95.56 277 ARG A O 1
ATOM 2098 N N . TRP A 1 278 ? -24.103 3.486 26.403 1.00 95.25 278 TRP A N 1
ATOM 2099 C CA . TRP A 1 278 ? -22.891 3.685 27.197 1.00 95.25 278 TRP A CA 1
ATOM 2100 C C . TRP A 1 278 ? -23.183 4.514 28.454 1.00 95.25 278 TRP A C 1
ATOM 2102 O O . TRP A 1 278 ? -22.917 4.064 29.565 1.00 95.25 278 TRP A O 1
ATOM 2112 N N . LEU A 1 279 ? -23.804 5.691 28.298 1.00 94.88 279 LEU A N 1
ATOM 2113 C CA . LEU A 1 279 ? -24.126 6.585 29.419 1.00 94.88 279 LEU A CA 1
ATOM 2114 C C . LEU A 1 279 ? -25.116 5.967 30.415 1.00 94.88 279 LEU A C 1
ATOM 2116 O O . LEU A 1 279 ? -25.068 6.272 31.601 1.00 94.88 279 LEU A O 1
ATOM 2120 N N . ALA A 1 280 ? -25.994 5.080 29.946 1.00 95.00 280 ALA A N 1
ATOM 2121 C CA . ALA A 1 280 ? -26.922 4.332 30.788 1.00 95.00 280 ALA A CA 1
ATOM 2122 C C . ALA A 1 280 ? -26.291 3.095 31.464 1.00 95.00 280 ALA A C 1
ATOM 2124 O O . ALA A 1 280 ? -27.022 2.321 32.081 1.00 95.00 280 ALA A O 1
ATOM 2125 N N . GLY A 1 281 ? -24.981 2.856 31.307 1.00 93.62 281 GLY A N 1
ATOM 2126 C CA . GLY A 1 281 ? -24.290 1.685 31.860 1.00 93.62 281 GLY A CA 1
ATOM 2127 C C . GLY A 1 281 ? -24.764 0.352 31.270 1.00 93.62 281 GLY A C 1
ATOM 2128 O O . GLY A 1 281 ? -24.640 -0.691 31.909 1.00 93.62 281 GLY A O 1
ATOM 2129 N N . ARG A 1 282 ? -25.360 0.367 30.071 1.00 94.88 282 ARG A N 1
ATOM 2130 C CA . ARG A 1 282 ? -25.890 -0.832 29.405 1.00 94.88 282 ARG A CA 1
ATOM 2131 C C . ARG A 1 282 ? -24.805 -1.499 28.553 1.00 94.88 282 ARG A C 1
ATOM 2133 O O . ARG A 1 282 ? -23.952 -0.798 28.007 1.00 94.88 282 ARG A O 1
ATOM 2140 N N . PRO A 1 283 ? -24.860 -2.828 28.350 1.00 94.31 283 PRO A N 1
ATOM 2141 C CA . PRO A 1 283 ? -23.937 -3.502 27.445 1.00 94.31 283 PRO A CA 1
ATOM 2142 C C . PRO A 1 283 ? -24.125 -3.038 25.994 1.00 94.31 283 PRO A C 1
ATOM 2144 O O . PRO A 1 283 ? -25.236 -2.653 25.570 1.00 94.31 283 PRO A O 1
ATOM 2147 N N . ALA A 1 284 ? -23.035 -3.114 25.226 1.00 93.94 284 ALA A N 1
ATOM 2148 C CA . ALA A 1 284 ? -23.047 -2.896 23.786 1.00 93.94 284 ALA A CA 1
ATOM 2149 C C . ALA A 1 284 ? -24.047 -3.848 23.101 1.00 93.94 284 ALA A C 1
ATOM 2151 O O . ALA A 1 284 ? -24.306 -4.950 23.596 1.00 93.94 284 ALA A O 1
ATOM 2152 N N . PRO A 1 285 ? -24.678 -3.432 21.989 1.00 93.38 285 PRO A N 1
ATOM 2153 C CA . PRO A 1 285 ? -25.550 -4.324 21.236 1.00 93.38 285 PRO A CA 1
ATOM 2154 C C . PRO A 1 285 ? -24.746 -5.491 20.649 1.00 93.38 285 PRO A C 1
ATOM 2156 O O . PRO A 1 285 ? -23.604 -5.311 20.239 1.00 93.38 285 PRO A O 1
ATOM 2159 N N . SER A 1 286 ? -25.366 -6.670 20.552 1.00 88.56 286 SER A N 1
ATOM 2160 C CA . SER A 1 286 ? -24.755 -7.848 19.914 1.00 88.56 286 SER A CA 1
ATOM 2161 C C . SER A 1 286 ? -24.416 -7.600 18.443 1.00 88.56 286 SER A C 1
ATOM 2163 O O . SER A 1 286 ? -23.370 -8.022 17.963 1.00 88.56 286 SER A O 1
ATOM 2165 N N . ASN A 1 287 ? -25.278 -6.860 17.744 1.00 92.31 287 ASN A N 1
ATOM 2166 C CA . ASN A 1 287 ? -25.052 -6.431 16.371 1.00 92.31 287 ASN A CA 1
ATOM 2167 C C . ASN A 1 287 ? -24.604 -4.971 16.354 1.00 92.31 287 ASN A C 1
ATOM 2169 O O . ASN A 1 287 ? -25.410 -4.052 16.536 1.00 92.31 287 ASN A O 1
ATOM 2173 N N . LEU A 1 288 ? -23.311 -4.761 16.117 1.00 95.44 288 LEU A N 1
ATOM 2174 C CA . LEU A 1 288 ? -22.751 -3.424 15.972 1.00 95.44 288 LEU A CA 1
ATOM 2175 C C . LEU A 1 288 ? -23.285 -2.751 14.692 1.00 95.44 288 LEU A C 1
ATOM 2177 O O . LEU A 1 288 ? -23.368 -3.409 13.651 1.00 95.44 288 LEU A O 1
ATOM 2181 N N . PRO A 1 289 ? -23.608 -1.442 14.719 1.00 95.50 289 PRO A N 1
ATOM 2182 C CA . PRO A 1 289 ? -24.123 -0.729 13.550 1.00 95.50 289 PRO A CA 1
ATOM 2183 C C . PRO A 1 289 ? -23.201 -0.873 12.335 1.00 95.50 289 PRO A C 1
ATOM 2185 O O . PRO A 1 289 ? -21.986 -0.837 12.521 1.00 95.50 289 PRO A O 1
ATOM 2188 N N . PRO A 1 290 ? -23.713 -1.004 11.101 1.00 96.31 290 PRO A N 1
ATOM 2189 C CA . PRO A 1 290 ? -22.866 -1.075 9.914 1.00 96.31 290 PRO A CA 1
ATOM 2190 C C . PRO A 1 290 ? -22.205 0.277 9.612 1.00 96.31 290 PRO A C 1
ATOM 2192 O O . PRO A 1 290 ? -22.713 1.335 9.989 1.00 96.31 290 PRO A O 1
ATOM 2195 N N . SER A 1 291 ? -21.083 0.233 8.894 1.00 95.75 291 SER A N 1
ATOM 2196 C CA . SER A 1 291 ? -20.438 1.421 8.325 1.00 95.75 291 SER A CA 1
ATOM 2197 C C . SER A 1 291 ? -20.804 1.550 6.845 1.00 95.75 291 SER A C 1
ATOM 2199 O O . SER A 1 291 ? -20.997 0.543 6.165 1.00 95.75 291 SER A O 1
ATOM 2201 N N . ARG A 1 292 ? -20.866 2.779 6.328 1.00 93.44 292 ARG A N 1
ATOM 2202 C CA . ARG A 1 292 ? -21.051 3.064 4.896 1.00 93.44 292 ARG A CA 1
ATOM 2203 C C . ARG A 1 292 ? -19.903 3.905 4.355 1.00 93.44 292 ARG A C 1
ATOM 2205 O O . ARG A 1 292 ? -19.268 4.637 5.113 1.00 93.44 292 ARG A O 1
ATOM 2212 N N . MET A 1 293 ? -19.660 3.809 3.050 1.00 91.56 293 MET A N 1
ATOM 2213 C CA . MET A 1 293 ? -18.705 4.677 2.363 1.00 91.56 293 MET A CA 1
ATOM 2214 C C . MET A 1 293 ? -19.132 6.139 2.526 1.00 91.56 293 MET A C 1
ATOM 2216 O O . MET A 1 293 ? -20.299 6.482 2.330 1.00 91.56 293 MET A O 1
ATOM 2220 N N . ALA A 1 294 ? -18.191 6.993 2.904 1.00 88.25 294 ALA A N 1
ATOM 2221 C CA . ALA A 1 294 ? -18.405 8.425 2.959 1.00 88.25 294 ALA A CA 1
ATOM 2222 C C . ALA A 1 294 ? -18.298 9.071 1.572 1.00 88.25 294 ALA A C 1
ATOM 2224 O O . ALA A 1 294 ? -17.817 8.465 0.614 1.00 88.25 294 ALA A O 1
ATOM 2225 N N . ALA A 1 295 ? -18.693 10.342 1.477 1.00 81.75 295 ALA A N 1
ATOM 2226 C CA . ALA A 1 295 ? -18.371 11.144 0.303 1.00 81.75 295 ALA A CA 1
ATOM 2227 C C . ALA A 1 295 ? -16.842 11.167 0.075 1.00 81.75 295 ALA A C 1
ATOM 2229 O O . ALA A 1 295 ? -16.093 11.215 1.061 1.00 81.75 295 ALA A O 1
ATOM 2230 N N . PRO A 1 296 ? -16.375 11.147 -1.191 1.00 74.19 296 PRO A N 1
ATOM 2231 C CA . PRO A 1 296 ? -14.952 11.158 -1.503 1.00 74.19 296 PRO A CA 1
ATOM 2232 C C . PRO A 1 296 ? -14.238 12.316 -0.806 1.00 74.19 296 PRO A C 1
ATOM 2234 O O . PRO A 1 296 ? -14.626 13.474 -0.949 1.00 74.19 296 PRO A O 1
ATOM 2237 N N . ARG A 1 297 ? -13.183 11.995 -0.058 1.00 72.69 297 ARG A N 1
ATOM 2238 C CA . ARG A 1 297 ? -12.330 12.964 0.631 1.00 72.69 297 ARG A CA 1
ATOM 2239 C C . ARG A 1 297 ? -10.865 12.634 0.387 1.00 72.69 297 ARG A C 1
ATOM 2241 O O . ARG A 1 297 ? -10.496 11.466 0.251 1.00 72.69 297 ARG A O 1
ATOM 2248 N N . THR A 1 298 ? -10.021 13.657 0.346 1.00 69.56 298 THR A N 1
ATOM 2249 C CA . THR A 1 298 ? -8.571 13.476 0.384 1.00 69.56 298 THR A CA 1
ATOM 2250 C C . THR A 1 298 ? -8.172 13.036 1.787 1.00 69.56 298 THR A C 1
ATOM 2252 O O . THR A 1 298 ? -8.327 13.777 2.753 1.00 69.56 298 THR A O 1
ATOM 2255 N N . ALA A 1 299 ? -7.685 11.802 1.903 1.00 70.12 299 ALA A N 1
ATOM 2256 C CA . ALA A 1 299 ? -7.167 11.266 3.152 1.00 70.12 299 ALA A CA 1
ATOM 2257 C C . ALA A 1 299 ? -5.641 11.443 3.206 1.00 70.12 299 ALA A C 1
ATOM 2259 O O . ALA A 1 299 ? -4.969 11.143 2.206 1.00 70.12 299 ALA A O 1
ATOM 2260 N N . PRO A 1 300 ? -5.078 11.892 4.344 1.00 68.88 300 PRO A N 1
ATOM 2261 C CA . PRO A 1 300 ? -3.634 11.884 4.536 1.00 68.88 300 PRO A CA 1
ATOM 2262 C C . PRO A 1 300 ? -3.089 10.459 4.384 1.00 68.88 300 PRO A C 1
ATOM 2264 O O . PRO A 1 300 ? -3.796 9.470 4.597 1.00 68.88 300 PRO A O 1
ATOM 2267 N N . ARG A 1 301 ? -1.828 10.350 3.962 1.00 68.81 301 ARG A N 1
ATOM 2268 C CA . ARG A 1 301 ? -1.160 9.050 3.883 1.00 68.81 301 ARG A CA 1
ATOM 2269 C C . ARG A 1 301 ? -0.908 8.520 5.291 1.00 68.81 301 ARG A C 1
ATOM 2271 O O . ARG A 1 301 ? -0.451 9.259 6.154 1.00 68.81 301 ARG A O 1
ATOM 2278 N N . ALA A 1 302 ? -1.203 7.241 5.481 1.00 71.69 302 ALA A N 1
ATOM 2279 C CA . ALA A 1 302 ? -0.944 6.495 6.704 1.00 71.69 302 ALA A CA 1
ATOM 2280 C C . ALA A 1 302 ? -0.034 5.307 6.364 1.00 71.69 302 ALA A C 1
ATOM 2282 O O . ALA A 1 302 ? -0.469 4.162 6.338 1.00 71.69 302 ALA A O 1
ATOM 2283 N N . ASP A 1 303 ? 1.205 5.608 5.974 1.00 85.69 303 ASP A N 1
ATOM 2284 C CA . ASP A 1 303 ? 2.232 4.628 5.597 1.00 85.69 303 ASP A CA 1
ATOM 2285 C C . ASP A 1 303 ? 3.492 4.720 6.476 1.00 85.69 303 ASP A C 1
ATOM 2287 O O . ASP A 1 303 ? 4.464 4.006 6.234 1.00 85.69 303 ASP A O 1
ATOM 2291 N N . ALA A 1 304 ? 3.471 5.551 7.525 1.00 90.81 304 ALA A N 1
ATOM 2292 C CA . ALA A 1 304 ? 4.608 5.793 8.411 1.00 90.81 304 ALA A CA 1
ATOM 2293 C C . ALA A 1 304 ? 5.170 4.498 9.024 1.00 90.81 304 ALA A C 1
ATOM 2295 O O . ALA A 1 304 ? 6.367 4.234 8.919 1.00 90.81 304 ALA A O 1
ATOM 2296 N N . ARG A 1 305 ? 4.303 3.645 9.589 1.00 94.75 305 ARG A N 1
ATOM 2297 C CA . ARG A 1 305 ? 4.698 2.350 10.172 1.00 94.75 305 ARG A CA 1
ATOM 2298 C C . ARG A 1 305 ? 5.246 1.384 9.131 1.00 94.75 305 ARG A C 1
ATOM 2300 O O . ARG A 1 305 ? 6.215 0.691 9.407 1.00 94.75 305 ARG A O 1
ATOM 2307 N N . THR A 1 306 ? 4.685 1.373 7.920 1.00 94.25 306 THR A N 1
ATOM 2308 C CA . THR A 1 306 ? 5.211 0.559 6.812 1.00 94.25 306 THR A CA 1
ATOM 2309 C C . THR A 1 306 ? 6.605 1.009 6.393 1.00 94.25 306 THR A C 1
ATOM 2311 O O . THR A 1 306 ? 7.463 0.168 6.137 1.00 94.25 306 THR A O 1
ATOM 2314 N N . TRP A 1 307 ? 6.867 2.317 6.356 1.00 92.31 307 TRP A N 1
ATOM 2315 C CA . TRP A 1 307 ? 8.206 2.833 6.071 1.00 92.31 307 TRP A CA 1
ATOM 2316 C C . TRP A 1 307 ? 9.203 2.531 7.185 1.00 92.31 307 TRP A C 1
ATOM 2318 O O . TRP A 1 307 ? 10.314 2.100 6.890 1.00 92.31 307 TRP A O 1
ATOM 2328 N N . LEU A 1 308 ? 8.797 2.685 8.446 1.00 95.00 308 LEU A N 1
ATOM 2329 C CA . LEU A 1 308 ? 9.607 2.291 9.596 1.00 95.00 308 LEU A CA 1
ATOM 2330 C C . LEU A 1 308 ? 9.909 0.785 9.587 1.00 95.00 308 LEU A C 1
ATOM 2332 O O . LEU A 1 308 ? 11.050 0.407 9.824 1.00 95.00 308 LEU A O 1
ATOM 2336 N N . ALA A 1 309 ? 8.937 -0.070 9.253 1.00 96.44 309 ALA A N 1
ATOM 2337 C CA . ALA A 1 309 ? 9.134 -1.516 9.134 1.00 96.44 309 ALA A CA 1
ATOM 2338 C C . ALA A 1 309 ? 10.097 -1.880 7.997 1.00 96.44 309 ALA A C 1
ATOM 2340 O O . ALA A 1 309 ? 11.001 -2.689 8.193 1.00 96.44 309 ALA A O 1
ATOM 2341 N N . ARG A 1 310 ? 9.962 -1.245 6.824 1.00 94.19 310 ARG A N 1
ATOM 2342 C CA . ARG A 1 310 ? 10.929 -1.400 5.727 1.00 94.19 310 ARG A CA 1
ATOM 2343 C C . ARG A 1 310 ? 12.328 -1.018 6.179 1.00 94.19 310 ARG A C 1
ATOM 2345 O O . ARG A 1 310 ? 13.245 -1.806 5.996 1.00 94.19 310 ARG A O 1
ATOM 2352 N N . LEU A 1 311 ? 12.467 0.145 6.814 1.00 93.62 311 LEU A N 1
ATOM 2353 C CA . LEU A 1 311 ? 13.750 0.631 7.305 1.00 93.62 311 LEU A CA 1
ATOM 2354 C C . LEU A 1 311 ? 14.343 -0.307 8.360 1.00 93.62 311 LEU A C 1
ATOM 2356 O O . LEU A 1 311 ? 15.518 -0.630 8.271 1.00 93.62 311 LEU A O 1
ATOM 2360 N N . TRP A 1 312 ? 13.537 -0.803 9.301 1.00 95.44 312 TRP A N 1
ATOM 2361 C CA . TRP A 1 312 ? 13.960 -1.800 10.286 1.00 95.44 312 TRP A CA 1
ATOM 2362 C C . TRP A 1 312 ? 14.535 -3.057 9.623 1.00 95.44 312 TRP A C 1
ATOM 2364 O O . TRP A 1 312 ? 15.587 -3.545 10.028 1.00 95.44 312 TRP A O 1
ATOM 2374 N N . ILE A 1 313 ? 13.867 -3.562 8.585 1.00 94.44 313 ILE A N 1
ATOM 2375 C CA . ILE A 1 313 ? 14.266 -4.789 7.887 1.00 94.44 313 ILE A CA 1
ATOM 2376 C C . ILE A 1 313 ? 15.497 -4.563 6.999 1.00 94.44 313 ILE A C 1
ATOM 2378 O O . ILE A 1 313 ? 16.313 -5.468 6.834 1.00 94.44 313 ILE A O 1
ATOM 2382 N N . THR A 1 314 ? 15.647 -3.379 6.401 1.00 91.38 314 THR A N 1
ATOM 2383 C CA . THR A 1 314 ? 16.728 -3.116 5.439 1.00 91.38 314 THR A CA 1
ATOM 2384 C C . THR A 1 314 ? 17.968 -2.471 6.044 1.00 91.38 314 THR A C 1
ATOM 2386 O O . THR A 1 314 ? 19.066 -2.726 5.560 1.00 91.38 314 THR A O 1
ATOM 2389 N N . ASP A 1 315 ? 17.807 -1.621 7.059 1.00 92.31 315 ASP A N 1
ATOM 2390 C CA . ASP A 1 315 ? 18.887 -0.864 7.695 1.00 92.31 315 ASP A CA 1
ATOM 2391 C C . ASP A 1 315 ? 18.515 -0.452 9.135 1.00 92.31 315 ASP A C 1
ATOM 2393 O O . ASP A 1 315 ? 18.009 0.642 9.410 1.00 92.31 315 ASP A O 1
ATOM 2397 N N . GLN A 1 316 ? 18.820 -1.331 10.094 1.00 94.00 316 GLN A N 1
ATOM 2398 C CA . GLN A 1 316 ? 18.585 -1.062 11.516 1.00 94.00 316 GLN A CA 1
ATOM 2399 C C . GLN A 1 316 ? 19.425 0.100 12.071 1.00 94.00 316 GLN A C 1
ATOM 2401 O O . GLN A 1 316 ? 19.069 0.664 13.109 1.00 94.00 316 GLN A O 1
ATOM 2406 N N . HIS A 1 317 ? 20.548 0.458 11.440 1.00 93.69 317 HIS A N 1
ATOM 2407 C CA . HIS A 1 317 ? 21.345 1.596 11.893 1.00 93.69 317 HIS A CA 1
ATOM 2408 C C . HIS A 1 317 ? 20.637 2.903 11.542 1.00 93.69 317 HIS A C 1
ATOM 2410 O O . HIS A 1 317 ? 20.411 3.728 12.431 1.00 93.69 317 HIS A O 1
ATOM 2416 N N . ALA A 1 318 ? 20.204 3.043 10.288 1.00 91.25 318 ALA A N 1
ATOM 2417 C CA . ALA A 1 318 ? 19.376 4.162 9.861 1.00 91.25 318 ALA A CA 1
ATOM 2418 C C . ALA A 1 318 ? 18.071 4.223 10.669 1.00 91.25 318 ALA A C 1
ATOM 2420 O O . ALA A 1 318 ? 17.694 5.300 11.122 1.00 91.25 318 ALA A O 1
ATOM 2421 N N . PHE A 1 319 ? 17.432 3.081 10.953 1.00 94.19 319 PHE A N 1
ATOM 2422 C CA . PHE A 1 319 ? 16.258 3.026 11.832 1.00 94.19 319 PHE A CA 1
ATOM 2423 C C . PHE A 1 319 ? 16.523 3.613 13.227 1.00 94.19 319 PHE A C 1
ATOM 2425 O O . PHE A 1 319 ? 15.711 4.379 13.740 1.00 94.19 319 PHE A O 1
ATOM 2432 N N . LYS A 1 320 ? 17.658 3.287 13.856 1.00 94.12 320 LYS A N 1
ATOM 2433 C CA . LYS A 1 320 ? 18.007 3.813 15.187 1.00 94.12 320 LYS A CA 1
ATOM 2434 C C . LYS A 1 320 ? 18.271 5.317 15.171 1.00 94.12 320 LYS A C 1
ATOM 2436 O O . LYS A 1 320 ? 17.856 6.000 16.101 1.00 94.12 320 LYS A O 1
ATOM 2441 N N . GLN A 1 321 ? 18.926 5.830 14.128 1.00 91.56 321 GLN A N 1
ATOM 2442 C CA . GLN A 1 321 ? 19.115 7.277 13.949 1.00 91.56 321 GLN A CA 1
ATOM 2443 C C . GLN A 1 321 ? 17.764 7.984 13.832 1.00 91.56 321 GLN A C 1
ATOM 2445 O O . GLN A 1 321 ? 17.484 8.948 14.533 1.00 91.56 321 GLN A O 1
ATOM 2450 N N . VAL A 1 322 ? 16.896 7.431 12.991 1.00 92.00 322 VAL A N 1
ATOM 2451 C CA . VAL A 1 322 ? 15.518 7.869 12.800 1.00 92.00 322 VAL A CA 1
ATOM 2452 C C . VAL A 1 322 ? 14.730 7.894 14.105 1.00 92.00 322 VAL A C 1
ATOM 2454 O O . VAL A 1 322 ? 14.047 8.876 14.385 1.00 92.00 322 VAL A O 1
ATOM 2457 N N . TRP A 1 323 ? 14.829 6.839 14.910 1.00 94.12 323 TRP A N 1
ATOM 2458 C CA . TRP A 1 323 ? 14.145 6.769 16.194 1.00 94.12 323 TRP A CA 1
ATOM 2459 C C . TRP A 1 323 ? 14.659 7.849 17.152 1.00 94.12 323 TRP A C 1
ATOM 2461 O O . TRP A 1 323 ? 13.850 8.577 17.718 1.00 94.12 323 TRP A O 1
ATOM 2471 N N . ALA A 1 324 ? 15.977 8.024 17.277 1.00 92.50 324 ALA A N 1
ATOM 2472 C CA . ALA A 1 324 ? 16.554 9.057 18.139 1.00 92.50 324 ALA A CA 1
ATOM 2473 C C . ALA A 1 324 ? 16.086 10.477 17.760 1.00 92.50 324 ALA A C 1
ATOM 2475 O O . ALA A 1 324 ? 15.749 11.268 18.637 1.00 92.50 324 ALA A O 1
ATOM 2476 N N . GLU A 1 325 ? 15.996 10.784 16.463 1.00 91.19 325 GLU A N 1
ATOM 2477 C CA . GLU A 1 325 ? 15.484 12.076 15.980 1.00 91.19 325 GLU A CA 1
ATOM 2478 C C . GLU A 1 325 ? 13.992 12.270 16.294 1.00 91.19 325 GLU A C 1
ATOM 2480 O O . GLU A 1 325 ? 13.577 13.355 16.703 1.00 91.19 325 GLU A O 1
ATOM 2485 N N . LEU A 1 326 ? 13.178 11.216 16.145 1.00 90.75 326 LEU A N 1
ATOM 2486 C CA . LEU A 1 326 ? 11.756 11.252 16.504 1.00 90.75 326 LEU A CA 1
ATOM 2487 C C . LEU A 1 326 ? 11.550 11.473 18.009 1.00 90.75 326 LEU A C 1
ATOM 2489 O O . LEU A 1 326 ? 10.634 12.199 18.393 1.00 90.75 326 LEU A O 1
ATOM 2493 N N . ASP A 1 327 ? 12.389 10.864 18.848 1.00 89.38 327 ASP A N 1
ATOM 2494 C CA . ASP A 1 327 ? 12.348 11.013 20.308 1.00 89.38 327 ASP A CA 1
ATOM 2495 C C . ASP A 1 327 ? 12.752 12.430 20.749 1.00 89.38 327 ASP A C 1
ATOM 2497 O O . ASP A 1 327 ? 12.141 13.020 21.638 1.00 89.38 327 ASP A O 1
ATOM 2501 N N . ALA A 1 328 ? 13.706 13.039 20.039 1.00 89.69 328 ALA A N 1
ATOM 2502 C CA . ALA A 1 328 ? 14.102 14.432 20.235 1.00 89.69 328 ALA A CA 1
ATOM 2503 C C . ALA A 1 328 ? 13.063 15.461 19.730 1.00 89.69 328 ALA A C 1
ATOM 2505 O O . ALA A 1 328 ? 13.275 16.667 19.871 1.00 89.69 328 ALA A O 1
ATOM 2506 N N . GLY A 1 329 ? 11.951 15.018 19.126 1.00 82.19 329 GLY A N 1
ATOM 2507 C CA . GLY A 1 329 ? 10.943 15.892 18.515 1.00 82.19 329 GLY A CA 1
ATOM 2508 C C . GLY A 1 329 ? 11.408 16.563 17.216 1.00 82.19 329 GLY A C 1
ATOM 2509 O O . GLY A 1 329 ? 10.817 17.557 16.787 1.00 82.19 329 GLY A O 1
ATOM 2510 N N . GLY A 1 330 ? 12.477 16.045 16.605 1.00 74.44 330 GLY A N 1
ATOM 2511 C CA . GLY A 1 330 ? 13.046 16.534 15.357 1.00 74.44 330 GLY A CA 1
ATOM 2512 C C . GLY A 1 330 ? 12.261 16.097 14.118 1.00 74.44 330 GLY A C 1
ATOM 2513 O O . GLY A 1 330 ? 11.361 15.255 14.159 1.00 74.44 330 GLY A O 1
ATOM 2514 N N . VAL A 1 331 ? 12.622 16.672 12.967 1.00 70.25 331 VAL A N 1
ATOM 2515 C CA . VAL A 1 331 ? 12.141 16.185 11.669 1.00 70.25 331 VAL A CA 1
ATOM 2516 C C . VAL A 1 331 ? 12.970 14.973 11.275 1.00 70.25 331 VAL A C 1
ATOM 2518 O O . VAL A 1 331 ? 14.191 15.042 11.178 1.00 70.25 331 VAL A O 1
ATOM 2521 N N . HIS A 1 332 ? 12.294 13.869 10.985 1.00 74.38 332 HIS A N 1
ATOM 2522 C CA . HIS A 1 332 ? 12.938 12.645 10.545 1.00 74.38 332 HIS A CA 1
ATOM 2523 C C . HIS A 1 332 ? 13.779 12.850 9.258 1.00 74.38 332 HIS A C 1
ATOM 2525 O O . HIS A 1 332 ? 13.225 13.275 8.237 1.00 74.38 332 HIS A O 1
ATOM 2531 N N . PRO A 1 333 ? 15.056 12.416 9.211 1.00 69.56 333 PRO A N 1
ATOM 2532 C CA . PRO A 1 333 ? 15.994 12.725 8.120 1.00 69.56 333 PRO A CA 1
ATOM 2533 C C . PRO A 1 333 ? 15.600 12.165 6.740 1.00 69.56 333 PRO A C 1
ATOM 2535 O O . PRO A 1 333 ? 15.845 12.803 5.723 1.00 69.56 333 PRO A O 1
ATOM 2538 N N . LEU A 1 334 ? 14.938 11.003 6.676 1.00 75.94 334 LEU A N 1
ATOM 2539 C CA . LEU A 1 334 ? 14.407 10.432 5.418 1.00 75.94 334 LEU A CA 1
ATOM 2540 C C . LEU A 1 334 ? 12.994 10.930 5.043 1.00 75.94 334 LEU A C 1
ATOM 2542 O O . LEU A 1 334 ? 12.379 10.376 4.134 1.00 75.94 334 LEU A O 1
ATOM 2546 N N . GLY A 1 335 ? 12.452 11.933 5.747 1.00 74.62 335 GLY A N 1
ATOM 2547 C CA . GLY A 1 335 ? 11.165 12.550 5.410 1.00 74.62 335 GLY A CA 1
ATOM 2548 C C . GLY A 1 335 ? 9.935 11.647 5.570 1.00 74.62 335 GLY A C 1
ATOM 2549 O O . GLY A 1 335 ? 8.956 11.827 4.842 1.00 74.62 335 GLY A O 1
ATOM 2550 N N . ILE A 1 336 ? 9.956 10.672 6.491 1.00 81.12 336 ILE A N 1
ATOM 2551 C CA . ILE A 1 336 ? 8.786 9.823 6.770 1.00 81.12 336 ILE A CA 1
ATOM 2552 C C . ILE A 1 336 ? 7.721 10.664 7.487 1.00 81.12 336 ILE A C 1
ATOM 2554 O O . ILE A 1 336 ? 7.815 10.948 8.680 1.00 81.12 336 ILE A O 1
ATOM 2558 N N . VAL A 1 337 ? 6.701 11.084 6.741 1.00 81.19 337 VAL A N 1
ATOM 2559 C CA . VAL A 1 337 ? 5.637 11.959 7.248 1.00 81.19 337 VAL A CA 1
ATOM 2560 C C . VAL A 1 337 ? 4.749 11.211 8.244 1.00 81.19 337 VAL A C 1
ATOM 2562 O O . VAL A 1 337 ? 4.233 10.139 7.940 1.00 81.19 337 VAL A O 1
ATOM 2565 N N . GLY A 1 338 ? 4.524 11.813 9.414 1.00 84.19 338 GLY A N 1
ATOM 2566 C CA . GLY A 1 338 ? 3.586 11.306 10.422 1.00 84.19 338 GLY A CA 1
ATOM 2567 C C . GLY A 1 338 ? 4.105 10.148 11.279 1.00 84.19 338 GLY A C 1
ATOM 2568 O O . GLY A 1 338 ? 3.329 9.618 12.068 1.00 84.19 338 GLY A O 1
ATOM 2569 N N . ALA A 1 339 ? 5.379 9.765 11.142 1.00 89.38 339 ALA A N 1
ATOM 2570 C CA . ALA A 1 339 ? 6.028 8.827 12.055 1.00 89.38 339 ALA A CA 1
ATOM 2571 C C . ALA A 1 339 ? 6.236 9.456 13.439 1.00 89.38 339 ALA A C 1
ATOM 2573 O O . ALA A 1 339 ? 6.571 10.634 13.547 1.00 89.38 339 ALA A O 1
ATOM 2574 N N . THR A 1 340 ? 6.070 8.655 14.488 1.00 92.25 340 THR A N 1
ATOM 2575 C CA . THR A 1 340 ? 6.315 9.046 15.884 1.00 92.25 340 THR A CA 1
ATOM 2576 C C . THR A 1 340 ? 7.292 8.084 16.564 1.00 92.25 340 THR A C 1
ATOM 2578 O O . THR A 1 340 ? 7.464 6.949 16.117 1.00 92.25 340 THR A O 1
ATOM 2581 N N . ALA A 1 341 ? 7.909 8.501 17.674 1.00 93.56 341 ALA A N 1
ATOM 2582 C CA . ALA A 1 341 ? 8.759 7.617 18.480 1.00 93.56 341 ALA A CA 1
ATOM 2583 C C . ALA A 1 341 ? 7.989 6.383 18.999 1.00 93.56 341 ALA A C 1
ATOM 2585 O O . ALA A 1 341 ? 8.545 5.290 19.059 1.00 93.56 341 ALA A O 1
ATOM 2586 N N . ALA A 1 342 ? 6.687 6.529 19.277 1.00 95.25 342 ALA A N 1
ATOM 2587 C CA . ALA A 1 342 ? 5.805 5.418 19.637 1.00 95.25 342 ALA A CA 1
ATOM 2588 C C . ALA A 1 342 ? 5.651 4.400 18.491 1.00 95.25 342 ALA A C 1
ATOM 2590 O O . ALA A 1 342 ? 5.639 3.194 18.729 1.00 95.25 342 ALA A O 1
ATOM 2591 N N . ASP A 1 343 ? 5.584 4.871 17.239 1.00 95.56 343 ASP A N 1
ATOM 2592 C CA . ASP A 1 343 ? 5.566 3.993 16.065 1.00 95.56 343 ASP A CA 1
ATOM 2593 C C . ASP A 1 343 ? 6.891 3.248 15.902 1.00 95.56 343 ASP A C 1
ATOM 2595 O O . ASP A 1 343 ? 6.880 2.056 15.607 1.00 95.56 343 ASP A O 1
ATOM 2599 N N . ALA A 1 344 ? 8.024 3.918 16.130 1.00 95.94 344 ALA A N 1
ATOM 2600 C CA . ALA A 1 344 ? 9.335 3.274 16.102 1.00 95.94 344 ALA A CA 1
ATOM 2601 C C . ALA A 1 344 ? 9.464 2.208 17.205 1.00 95.94 344 ALA A C 1
ATOM 2603 O O . ALA A 1 344 ? 9.873 1.086 16.914 1.00 95.94 344 ALA A O 1
ATOM 2604 N N . ALA A 1 345 ? 9.025 2.506 18.433 1.00 97.06 345 ALA A N 1
ATOM 2605 C CA . ALA A 1 345 ? 8.979 1.536 19.528 1.00 97.06 345 ALA A CA 1
ATOM 2606 C C . ALA A 1 345 ? 8.122 0.310 19.170 1.00 97.06 345 ALA A C 1
ATOM 2608 O O . ALA A 1 345 ? 8.556 -0.826 19.363 1.00 97.06 345 ALA A O 1
ATOM 2609 N N . LEU A 1 346 ? 6.947 0.529 18.566 1.00 97.38 346 LEU A N 1
ATOM 2610 C CA . LEU A 1 346 ? 6.067 -0.547 18.114 1.00 97.38 346 LEU A CA 1
ATOM 2611 C C . LEU A 1 346 ? 6.734 -1.426 17.043 1.00 97.38 346 LEU A C 1
ATOM 2613 O O . LEU A 1 346 ? 6.697 -2.649 17.161 1.00 97.38 346 LEU A O 1
ATOM 2617 N N . ILE A 1 347 ? 7.367 -0.827 16.027 1.00 97.88 347 ILE A N 1
ATOM 2618 C CA . ILE A 1 347 ? 8.097 -1.570 14.984 1.00 97.88 347 ILE A CA 1
ATOM 2619 C C . ILE A 1 347 ? 9.287 -2.346 15.561 1.00 97.88 347 ILE A C 1
ATOM 2621 O O . ILE A 1 347 ? 9.550 -3.470 15.140 1.00 97.88 347 ILE A O 1
ATOM 2625 N N . ALA A 1 348 ? 9.975 -1.791 16.557 1.00 96.81 348 ALA A N 1
ATOM 2626 C CA . ALA A 1 348 ? 11.084 -2.456 17.234 1.00 96.81 348 ALA A CA 1
ATOM 2627 C C . ALA A 1 348 ? 10.641 -3.567 18.212 1.00 96.81 348 ALA A C 1
ATOM 2629 O O . ALA A 1 348 ? 11.491 -4.231 18.805 1.00 96.81 348 ALA A O 1
ATOM 2630 N N . GLY A 1 349 ? 9.331 -3.779 18.393 1.00 95.88 349 GLY A N 1
ATOM 2631 C CA . GLY A 1 349 ? 8.769 -4.801 19.280 1.00 95.88 349 GLY A CA 1
ATOM 2632 C C . GLY A 1 349 ? 8.577 -4.365 20.738 1.00 95.88 349 GLY A C 1
ATOM 2633 O O . GLY A 1 349 ? 8.123 -5.168 21.554 1.00 95.88 349 GLY A O 1
ATOM 2634 N N . ASP A 1 350 ? 8.855 -3.105 21.088 1.00 96.06 350 ASP A N 1
ATOM 2635 C CA . ASP A 1 350 ? 8.553 -2.547 22.412 1.00 96.06 350 ASP A CA 1
ATOM 2636 C C . ASP A 1 350 ? 7.087 -2.097 22.495 1.00 96.06 350 ASP A C 1
ATOM 2638 O O . ASP A 1 350 ? 6.747 -0.910 22.494 1.00 96.06 350 ASP A O 1
ATOM 2642 N N . THR A 1 351 ? 6.182 -3.075 22.566 1.00 95.19 351 THR A N 1
ATOM 2643 C CA . THR A 1 351 ? 4.736 -2.816 22.635 1.00 95.19 351 THR A CA 1
ATOM 2644 C C . THR A 1 351 ? 4.338 -2.079 23.913 1.00 95.19 351 THR A C 1
ATOM 2646 O O . THR A 1 351 ? 3.397 -1.285 23.899 1.00 95.19 351 THR A O 1
ATOM 2649 N N . ARG A 1 352 ? 5.059 -2.300 25.022 1.00 95.44 352 ARG A N 1
ATOM 2650 C CA . ARG A 1 352 ? 4.783 -1.638 26.303 1.00 95.44 352 ARG A CA 1
ATOM 2651 C C . ARG A 1 352 ? 5.151 -0.160 26.241 1.00 95.44 352 ARG A C 1
ATOM 2653 O O . ARG A 1 352 ? 4.311 0.660 26.607 1.00 95.44 352 ARG A O 1
ATOM 2660 N N . GLY A 1 353 ? 6.359 0.166 25.780 1.00 95.06 353 GLY A N 1
ATOM 2661 C CA . GLY A 1 353 ? 6.792 1.548 25.583 1.00 95.06 353 GLY A CA 1
ATOM 2662 C C . GLY A 1 353 ? 5.883 2.278 24.601 1.00 95.06 353 GLY A C 1
ATOM 2663 O O . GLY A 1 353 ? 5.358 3.340 24.931 1.00 95.06 353 GLY A O 1
ATOM 2664 N N . ALA A 1 354 ? 5.569 1.650 23.463 1.00 96.38 354 ALA A N 1
ATOM 2665 C CA . ALA A 1 354 ? 4.649 2.213 22.477 1.00 96.38 354 ALA A CA 1
ATOM 2666 C C . ALA A 1 354 ? 3.269 2.549 23.075 1.00 96.38 354 ALA A C 1
ATOM 2668 O O . ALA A 1 354 ? 2.757 3.646 22.860 1.00 96.38 354 ALA A O 1
ATOM 2669 N N . LEU A 1 355 ? 2.672 1.643 23.863 1.00 95.88 355 LEU A N 1
ATOM 2670 C CA . LEU A 1 355 ? 1.375 1.880 24.514 1.00 95.88 355 LEU A CA 1
ATOM 2671 C C . LEU A 1 355 ? 1.410 3.046 25.504 1.00 95.88 355 LEU A C 1
ATOM 2673 O O . LEU A 1 355 ? 0.463 3.829 25.538 1.00 95.88 355 LEU A O 1
ATOM 2677 N N . VAL A 1 356 ? 2.472 3.163 26.308 1.00 95.25 356 VAL A N 1
ATOM 2678 C CA . VAL A 1 356 ? 2.645 4.300 27.226 1.00 95.25 356 VAL A CA 1
ATOM 2679 C C . VAL A 1 356 ? 2.701 5.599 26.424 1.00 95.25 356 VAL A C 1
ATOM 2681 O O . VAL A 1 356 ? 1.881 6.488 26.650 1.00 95.25 356 VAL A O 1
ATOM 2684 N N . SER A 1 357 ? 3.560 5.662 25.407 1.00 94.00 357 SER A N 1
ATOM 2685 C CA . SER A 1 357 ? 3.712 6.855 24.573 1.00 94.00 357 SER A CA 1
ATOM 2686 C C . SER A 1 357 ? 2.433 7.229 23.815 1.00 94.00 357 SER A C 1
ATOM 2688 O O . SER A 1 357 ? 2.097 8.409 23.736 1.00 94.00 357 SER A O 1
ATOM 2690 N N . TYR A 1 358 ? 1.669 6.261 23.291 1.00 95.25 358 TYR A N 1
ATOM 2691 C CA . TYR A 1 358 ? 0.388 6.561 22.639 1.00 95.25 358 TYR A CA 1
ATOM 2692 C C . TYR A 1 358 ? -0.649 7.135 23.613 1.00 95.25 358 TYR A C 1
ATOM 2694 O O . TYR A 1 358 ? -1.466 7.956 23.198 1.00 95.25 358 TYR A O 1
ATOM 2702 N N . ARG A 1 359 ? -0.651 6.698 24.881 1.00 93.69 359 ARG A N 1
ATOM 2703 C CA . ARG A 1 359 ? -1.605 7.159 25.908 1.00 93.69 359 ARG A CA 1
ATOM 2704 C C . ARG A 1 359 ? -1.272 8.550 26.436 1.00 93.69 359 ARG A C 1
ATOM 2706 O O . ARG A 1 359 ? -2.188 9.310 26.733 1.00 93.69 359 ARG A O 1
ATOM 2713 N N . GLU A 1 360 ? 0.014 8.862 26.563 1.00 91.94 360 GLU A N 1
ATOM 2714 C CA . GLU A 1 360 ? 0.501 10.163 27.038 1.00 91.94 360 GLU A CA 1
ATOM 2715 C C . GLU A 1 360 ? 0.515 11.228 25.931 1.00 91.94 360 GLU A C 1
ATOM 2717 O O . GLU A 1 360 ? 0.431 12.424 26.210 1.00 91.94 360 GLU A O 1
ATOM 2722 N N . GLY A 1 361 ? 0.605 10.797 24.669 1.00 87.19 361 GLY A N 1
ATOM 2723 C CA . GLY A 1 361 ? 0.611 11.672 23.503 1.00 87.19 361 GLY A CA 1
ATOM 2724 C C . GLY A 1 361 ? -0.723 12.374 23.227 1.00 87.19 361 GLY A C 1
ATOM 2725 O O . GLY A 1 361 ? -1.780 12.050 23.773 1.00 87.19 361 GLY A O 1
ATOM 2726 N N . ALA A 1 362 ? -0.683 13.348 22.313 1.00 84.38 362 ALA A N 1
ATOM 2727 C CA . ALA A 1 362 ? -1.884 14.045 21.864 1.00 84.38 362 ALA A CA 1
ATOM 2728 C C . ALA A 1 362 ? -2.889 13.061 21.225 1.00 84.38 362 ALA A C 1
ATOM 2730 O O . ALA A 1 362 ? -2.484 12.225 20.409 1.00 84.38 362 ALA A O 1
ATOM 2731 N N . PRO A 1 363 ? -4.201 13.170 21.523 1.00 84.44 363 PRO A N 1
ATOM 2732 C CA . PRO A 1 363 ? -5.208 12.297 20.935 1.00 84.44 363 PRO A CA 1
ATOM 2733 C C . PRO A 1 363 ? -5.203 12.383 19.406 1.00 84.44 363 PRO A C 1
ATOM 2735 O O . PRO A 1 363 ? -5.585 13.394 18.818 1.00 84.44 363 PRO A O 1
ATOM 2738 N N . ALA A 1 364 ? -4.794 11.296 18.761 1.00 89.38 364 ALA A N 1
ATOM 2739 C CA . ALA A 1 364 ? -4.765 11.169 17.315 1.00 89.38 364 ALA A CA 1
ATOM 2740 C C . ALA A 1 364 ? -5.299 9.799 16.898 1.00 89.38 364 ALA A C 1
ATOM 2742 O O . ALA A 1 364 ? -5.041 8.784 17.541 1.00 89.38 364 ALA A O 1
ATOM 2743 N N . LEU A 1 365 ? -6.009 9.756 15.772 1.00 90.69 365 LEU A N 1
ATOM 2744 C CA . LEU A 1 365 ? -6.547 8.510 15.227 1.00 90.69 365 LEU A CA 1
ATOM 2745 C C . LEU A 1 365 ? -5.439 7.492 14.907 1.00 90.69 365 LEU A C 1
ATOM 2747 O O . LEU A 1 365 ? -5.608 6.299 15.143 1.00 90.69 365 LEU A O 1
ATOM 2751 N N . THR A 1 366 ? -4.287 7.958 14.423 1.00 91.62 366 THR A N 1
ATOM 2752 C CA . THR A 1 366 ? -3.108 7.112 14.201 1.00 91.62 366 THR A CA 1
ATOM 2753 C C . THR A 1 366 ? -2.583 6.518 15.506 1.00 91.62 366 THR A C 1
ATOM 2755 O O . THR A 1 366 ? -2.206 5.349 15.510 1.00 91.62 366 THR A O 1
ATOM 2758 N N . ALA A 1 367 ? -2.612 7.269 16.613 1.00 94.00 367 ALA A N 1
ATOM 2759 C CA . ALA A 1 367 ? -2.249 6.772 17.939 1.00 94.00 367 ALA A CA 1
ATOM 2760 C C . ALA A 1 367 ? -3.256 5.730 18.446 1.00 94.00 367 ALA A C 1
ATOM 2762 O O . ALA A 1 367 ? -2.850 4.703 18.972 1.00 94.00 367 ALA A O 1
ATOM 2763 N N . TRP A 1 368 ? -4.559 5.928 18.217 1.00 95.56 368 TRP A N 1
ATOM 2764 C CA . TRP A 1 368 ? -5.589 4.947 18.590 1.00 95.56 368 TRP A CA 1
ATOM 2765 C C . TRP A 1 368 ? -5.422 3.629 17.833 1.00 95.56 368 TRP A C 1
ATOM 2767 O O . TRP A 1 368 ? -5.480 2.558 18.431 1.00 95.56 368 TRP A O 1
ATOM 2777 N N . ILE A 1 369 ? -5.159 3.697 16.525 1.00 96.12 369 ILE A N 1
ATOM 2778 C CA . ILE A 1 369 ? -4.832 2.510 15.726 1.00 96.12 369 ILE A CA 1
ATOM 2779 C C . ILE A 1 369 ? -3.550 1.857 16.263 1.00 96.12 369 ILE A C 1
ATOM 2781 O O . ILE A 1 369 ? -3.521 0.642 16.430 1.00 96.12 369 ILE A O 1
ATOM 2785 N N . GLY A 1 370 ? -2.531 2.649 16.619 1.00 96.25 370 GLY A N 1
ATOM 2786 C CA . GLY A 1 370 ? -1.302 2.172 17.264 1.00 96.25 370 GLY A CA 1
ATOM 2787 C C . GLY A 1 370 ? -1.558 1.418 18.574 1.00 96.25 370 GLY A C 1
ATOM 2788 O O . GLY A 1 370 ? -1.036 0.319 18.757 1.00 96.25 370 GLY A O 1
ATOM 2789 N N . MET A 1 371 ? -2.438 1.937 19.438 1.00 96.62 371 MET A N 1
ATOM 2790 C CA . MET A 1 371 ? -2.891 1.236 20.647 1.00 96.62 371 MET A CA 1
ATOM 2791 C C . MET A 1 371 ? -3.570 -0.091 20.309 1.00 96.62 371 MET A C 1
ATOM 2793 O O . MET A 1 371 ? -3.315 -1.090 20.966 1.00 96.62 371 MET A O 1
ATOM 2797 N N . GLY A 1 372 ? -4.402 -0.133 19.267 1.00 96.69 372 GLY A N 1
ATOM 2798 C CA . GLY A 1 372 ? -5.050 -1.363 18.810 1.00 96.69 372 GLY A CA 1
ATOM 2799 C C . GLY A 1 372 ? -4.085 -2.404 18.233 1.00 96.69 372 GLY A C 1
ATOM 2800 O O . GLY A 1 372 ? -4.280 -3.607 18.413 1.00 96.69 372 GLY A O 1
ATOM 2801 N N . LEU A 1 373 ? -3.035 -1.953 17.543 1.00 96.31 373 LEU A N 1
ATOM 2802 C CA . LEU A 1 373 ? -1.977 -2.816 17.015 1.00 96.31 373 LEU A CA 1
ATOM 2803 C C . LEU A 1 373 ? -1.116 -3.397 18.147 1.00 96.31 373 LEU A C 1
ATOM 2805 O O . LEU A 1 373 ? -0.733 -4.561 18.068 1.00 96.31 373 LEU A O 1
ATOM 2809 N N . ALA A 1 374 ? -0.868 -2.622 19.208 1.00 95.62 374 ALA A N 1
ATOM 2810 C CA . ALA A 1 374 ? -0.056 -3.031 20.356 1.00 95.62 374 ALA A CA 1
ATOM 2811 C C . ALA A 1 374 ? -0.843 -3.760 21.472 1.00 95.62 374 ALA A C 1
ATOM 2813 O O . ALA A 1 374 ? -0.278 -4.579 22.193 1.00 95.62 374 ALA A O 1
ATOM 2814 N N . GLY A 1 375 ? -2.136 -3.461 21.639 1.00 83.88 375 GLY A N 1
ATOM 2815 C CA . GLY A 1 375 ? -2.957 -3.810 22.811 1.00 83.88 375 GLY A CA 1
ATOM 2816 C C . GLY A 1 375 ? -3.716 -5.142 22.741 1.00 83.88 375 GLY A C 1
ATOM 2817 O O . GLY A 1 375 ? -4.496 -5.460 23.641 1.00 83.88 375 GLY A O 1
ATOM 2818 N N . GLY A 1 376 ? -3.492 -5.948 21.702 1.00 83.44 376 GLY A N 1
ATOM 2819 C CA . GLY A 1 376 ? -4.076 -7.288 21.577 1.00 83.44 376 GLY A CA 1
ATOM 2820 C C . GLY A 1 376 ? -5.595 -7.304 21.342 1.00 83.44 376 GLY A C 1
ATOM 2821 O O . GLY A 1 376 ? -6.188 -6.346 20.851 1.00 83.44 376 GLY A O 1
ATOM 2822 N N . THR A 1 377 ? -6.246 -8.430 21.657 1.00 87.69 377 THR A N 1
ATOM 2823 C CA . THR A 1 377 ? -7.639 -8.707 21.246 1.00 87.69 377 THR A CA 1
ATOM 2824 C C . THR A 1 377 ? -8.696 -7.859 21.954 1.00 87.69 377 THR A C 1
ATOM 2826 O O . THR A 1 377 ? -9.747 -7.599 21.375 1.00 87.69 377 THR A O 1
ATOM 2829 N N . ARG A 1 378 ? -8.435 -7.386 23.180 1.00 89.19 378 ARG A N 1
ATOM 2830 C CA . ARG A 1 378 ? -9.397 -6.581 23.961 1.00 89.19 378 ARG A CA 1
ATOM 2831 C C . ARG A 1 378 ? -9.727 -5.243 23.305 1.00 89.19 378 ARG A C 1
ATOM 2833 O O . ARG A 1 378 ? -10.861 -4.786 23.370 1.00 89.19 378 ARG A O 1
ATOM 2840 N N . VAL A 1 379 ? -8.749 -4.659 22.623 1.00 93.69 379 VAL A N 1
ATOM 2841 C CA . VAL A 1 379 ? -8.876 -3.378 21.921 1.00 93.69 379 VAL A CA 1
ATOM 2842 C C . VAL A 1 379 ? -8.882 -3.559 20.400 1.00 93.69 379 VAL A C 1
ATOM 2844 O O . VAL A 1 379 ? -8.648 -2.604 19.660 1.00 93.69 379 VAL A O 1
ATOM 2847 N N . ALA A 1 380 ? -9.184 -4.769 19.907 1.00 94.50 380 ALA A N 1
ATOM 2848 C CA . ALA A 1 380 ? -9.139 -5.108 18.481 1.00 94.50 380 ALA A CA 1
ATOM 2849 C C . ALA A 1 380 ? -9.994 -4.177 17.608 1.00 94.50 380 ALA A C 1
ATOM 2851 O O . ALA A 1 380 ? -9.616 -3.873 16.475 1.00 94.50 380 ALA A O 1
ATOM 2852 N N . LEU A 1 381 ? -11.098 -3.640 18.144 1.00 96.75 381 LEU A N 1
ATOM 2853 C CA . LEU A 1 381 ? -11.958 -2.695 17.427 1.00 96.75 381 LEU A CA 1
ATOM 2854 C C . LEU A 1 381 ? -11.279 -1.362 17.082 1.00 96.75 381 LEU A C 1
ATOM 2856 O O . LEU A 1 381 ? -11.735 -0.699 16.152 1.00 96.75 381 LEU A O 1
ATOM 2860 N N . LEU A 1 382 ? -10.167 -1.000 17.733 1.00 97.19 382 LEU A N 1
ATOM 2861 C CA . LEU A 1 382 ? -9.328 0.131 17.313 1.00 97.19 382 LEU A CA 1
ATOM 2862 C C . LEU A 1 382 ? -8.637 -0.107 15.960 1.00 97.19 382 LEU A C 1
ATOM 2864 O O . LEU A 1 382 ? -8.210 0.848 15.320 1.00 97.19 382 LEU A O 1
ATOM 2868 N N . VAL A 1 383 ? -8.555 -1.358 15.503 1.00 97.06 383 VAL A N 1
ATOM 2869 C CA . VAL A 1 383 ? -7.998 -1.743 14.196 1.00 97.06 383 VAL A CA 1
ATOM 2870 C C . VAL A 1 383 ? -9.096 -2.241 13.258 1.00 97.06 383 VAL A C 1
ATOM 2872 O O . VAL A 1 383 ? -9.140 -1.868 12.088 1.00 97.06 383 VAL A O 1
ATOM 2875 N N . GLU A 1 384 ? -10.014 -3.065 13.760 1.00 96.56 384 GLU A N 1
ATOM 2876 C CA . GLU A 1 384 ? -11.059 -3.693 12.947 1.00 96.56 384 GLU A CA 1
ATOM 2877 C C . GLU A 1 384 ? -12.165 -2.718 12.547 1.00 96.56 384 GLU A C 1
ATOM 2879 O O . GLU A 1 384 ? -12.679 -2.796 11.430 1.00 96.56 384 GLU A O 1
ATOM 2884 N N . ARG A 1 385 ? -12.548 -1.805 13.452 1.00 97.19 385 ARG A N 1
ATOM 2885 C CA . ARG A 1 385 ? -13.610 -0.812 13.235 1.00 97.19 385 ARG A CA 1
ATOM 2886 C C . ARG A 1 385 ? -13.292 0.555 13.865 1.00 97.19 385 ARG A C 1
ATOM 2888 O O . ARG A 1 385 ? -14.126 1.086 14.609 1.00 97.19 385 ARG A O 1
ATOM 2895 N N . PRO A 1 386 ? -12.133 1.169 13.561 1.00 96.69 386 PRO A N 1
ATOM 2896 C CA . PRO A 1 386 ? -11.757 2.466 14.126 1.00 96.69 386 PRO A CA 1
ATOM 2897 C C . PRO A 1 386 ? -12.791 3.559 13.835 1.00 96.69 386 PRO A C 1
ATOM 2899 O O . PRO A 1 386 ? -13.017 4.433 14.668 1.00 96.69 386 PRO A O 1
ATOM 2902 N N . GLU A 1 387 ? -13.483 3.487 12.694 1.00 96.62 387 GLU A N 1
ATOM 2903 C CA . GLU A 1 387 ? -14.546 4.427 12.341 1.00 96.62 387 GLU A CA 1
ATOM 2904 C C . GLU A 1 387 ? -15.744 4.372 13.304 1.00 96.62 387 GLU A C 1
ATOM 2906 O O . GLU A 1 387 ? -16.401 5.386 13.534 1.00 96.62 387 GLU A O 1
ATOM 2911 N N . LEU A 1 388 ? -16.031 3.197 13.878 1.00 97.38 388 LEU A N 1
ATOM 2912 C CA . LEU A 1 388 ? -17.121 3.006 14.834 1.00 97.38 388 LEU A CA 1
ATOM 2913 C C . LEU A 1 388 ? -16.737 3.543 16.210 1.00 97.38 388 LEU A C 1
ATOM 2915 O O . LEU A 1 388 ? -17.541 4.233 16.837 1.00 97.38 388 LEU A O 1
ATOM 2919 N N . VAL A 1 389 ? -15.509 3.260 16.655 1.00 97.06 389 VAL A N 1
ATOM 2920 C CA . VAL A 1 389 ? -14.980 3.795 17.917 1.00 97.06 389 VAL A CA 1
ATOM 2921 C C . VAL A 1 389 ? -14.945 5.323 17.861 1.00 97.06 389 VAL A C 1
ATOM 2923 O O . VAL A 1 389 ? -15.424 5.984 18.782 1.00 97.06 389 VAL A O 1
ATOM 2926 N N . LEU A 1 390 ? -14.475 5.890 16.744 1.00 95.31 390 LEU A N 1
ATOM 2927 C CA . LEU A 1 390 ? -14.476 7.333 16.515 1.00 95.31 390 LEU A CA 1
ATOM 2928 C C . LEU A 1 390 ? -15.894 7.915 16.522 1.00 95.31 390 LEU A C 1
ATOM 2930 O O . LEU A 1 390 ? -16.132 8.920 17.187 1.00 95.31 390 LEU A O 1
ATOM 2934 N N . ALA A 1 391 ? -16.851 7.277 15.842 1.00 95.88 391 ALA A N 1
ATOM 2935 C CA . ALA A 1 391 ? -18.235 7.747 15.815 1.00 95.88 391 ALA A CA 1
ATOM 2936 C C . ALA A 1 391 ? -18.879 7.765 17.212 1.00 95.88 391 ALA A C 1
ATOM 2938 O O . ALA A 1 391 ? -19.540 8.743 17.565 1.00 95.88 391 ALA A O 1
ATOM 2939 N N . LEU A 1 392 ? -18.654 6.722 18.019 1.00 96.38 392 LEU A N 1
ATOM 2940 C CA . LEU A 1 392 ? -19.115 6.665 19.408 1.00 96.38 392 LEU A CA 1
ATOM 2941 C C . LEU A 1 392 ? -18.461 7.759 20.259 1.00 96.38 392 LEU A C 1
ATOM 2943 O O . LEU A 1 392 ? -19.160 8.488 20.962 1.00 96.38 392 LEU A O 1
ATOM 2947 N N . HIS A 1 393 ? -17.140 7.912 20.163 1.00 95.44 393 HIS A N 1
ATOM 2948 C CA . HIS A 1 393 ? -16.411 8.955 20.880 1.00 95.44 393 HIS A CA 1
ATOM 2949 C C . HIS A 1 393 ? -16.943 10.355 20.537 1.00 95.44 393 HIS A C 1
ATOM 2951 O O . HIS A 1 393 ? -17.242 11.151 21.426 1.00 95.44 393 HIS A O 1
ATOM 2957 N N . THR A 1 394 ? -17.139 10.654 19.249 1.00 94.12 394 THR A N 1
ATOM 2958 C CA . THR A 1 394 ? -17.721 11.926 18.801 1.00 94.12 394 THR A CA 1
ATOM 2959 C C . THR A 1 394 ? -19.149 12.117 19.322 1.00 94.12 394 THR A C 1
ATOM 2961 O O . THR A 1 394 ? -19.489 13.213 19.767 1.00 94.12 394 THR A O 1
ATOM 2964 N N . ALA A 1 395 ? -19.987 11.077 19.306 1.00 95.62 395 ALA A N 1
ATOM 2965 C CA . ALA A 1 395 ? -21.357 11.147 19.817 1.00 95.62 395 ALA A CA 1
ATOM 2966 C C . ALA A 1 395 ? -21.414 11.418 21.332 1.00 95.62 395 ALA A C 1
ATOM 2968 O O . ALA A 1 395 ? -22.238 12.217 21.781 1.00 95.62 395 ALA A O 1
ATOM 2969 N N . LEU A 1 396 ? -20.511 10.816 22.114 1.00 95.50 396 LEU A N 1
ATOM 2970 C CA . LEU A 1 396 ? -20.358 11.087 23.547 1.00 95.50 396 LEU A CA 1
ATOM 2971 C C . LEU A 1 396 ? -19.897 12.528 23.809 1.00 95.50 396 LEU A C 1
ATOM 2973 O O . LEU A 1 396 ? -20.489 13.213 24.644 1.00 95.50 396 LEU A O 1
ATOM 2977 N N . GLY A 1 397 ? -18.916 13.016 23.043 1.00 92.31 397 GLY A N 1
ATOM 2978 C CA . GLY A 1 397 ? -18.430 14.395 23.146 1.00 92.31 397 GLY A CA 1
ATOM 2979 C C . GLY A 1 397 ? -19.521 15.436 22.868 1.00 92.31 397 GLY A C 1
ATOM 2980 O O . GLY A 1 397 ? -19.667 16.395 23.622 1.00 92.31 397 GLY A O 1
ATOM 2981 N N . ARG A 1 398 ? -20.375 15.211 21.856 1.00 92.81 398 ARG A N 1
ATOM 2982 C CA . ARG A 1 398 ? -21.539 16.082 21.574 1.00 92.81 398 ARG A CA 1
ATOM 2983 C C . ARG A 1 398 ? -22.549 16.150 22.723 1.00 92.81 398 ARG A C 1
ATOM 2985 O O . ARG A 1 398 ? -23.315 17.104 22.797 1.00 92.81 398 ARG A O 1
ATOM 2992 N N . ARG A 1 399 ? -22.566 15.146 23.602 1.00 90.88 399 ARG A N 1
ATOM 2993 C CA . ARG A 1 399 ? -23.447 15.068 24.778 1.00 90.88 399 ARG A CA 1
ATOM 2994 C C . ARG A 1 399 ? -22.798 15.623 26.051 1.00 90.88 399 ARG A C 1
ATOM 2996 O O . ARG A 1 399 ? -23.398 15.513 27.114 1.00 90.88 399 ARG A O 1
ATOM 3003 N N . GLY A 1 400 ? -21.597 16.198 25.958 1.00 85.50 400 GLY A N 1
ATOM 3004 C CA . GLY A 1 400 ? -20.876 16.765 27.101 1.00 85.50 400 GLY A CA 1
ATOM 3005 C C . GLY A 1 400 ? -20.347 15.721 28.088 1.00 85.50 400 GLY A C 1
ATOM 3006 O O . GLY A 1 400 ? -20.010 16.069 29.216 1.00 85.50 400 GLY A O 1
ATOM 3007 N N . ALA A 1 401 ? -20.291 14.445 27.692 1.00 83.38 401 ALA A N 1
ATOM 3008 C CA . ALA A 1 401 ? -19.703 13.402 28.520 1.00 83.38 401 ALA A CA 1
ATOM 3009 C C . ALA A 1 401 ? -18.182 13.588 28.606 1.00 83.38 401 ALA A C 1
ATOM 3011 O O . ALA A 1 401 ? -17.543 13.968 27.622 1.00 83.38 401 ALA A O 1
ATOM 3012 N N . GLN A 1 402 ? -17.592 13.273 29.761 1.00 81.00 402 GLN A N 1
ATOM 3013 C CA . GLN A 1 402 ? -16.140 13.164 29.867 1.00 81.00 402 GLN A CA 1
ATOM 3014 C C . GLN A 1 402 ? -15.661 12.098 28.874 1.00 81.00 402 GLN A C 1
ATOM 3016 O O . GLN A 1 402 ? -16.157 10.972 28.911 1.00 81.00 402 GLN A O 1
ATOM 3021 N N . SER A 1 403 ? -14.748 12.469 27.969 1.00 73.62 403 SER A N 1
ATOM 3022 C CA . SER A 1 403 ? -14.289 11.596 26.883 1.00 73.62 403 SER A CA 1
ATOM 3023 C C . SER A 1 403 ? -13.659 10.326 27.454 1.00 73.62 403 SER A C 1
ATOM 3025 O O . SER A 1 403 ? -12.586 10.416 28.058 1.00 73.62 403 SER A O 1
ATOM 3027 N N . PRO A 1 404 ? -14.280 9.144 27.286 1.00 84.88 404 PRO A N 1
ATOM 3028 C CA . PRO A 1 404 ? -13.639 7.899 27.670 1.00 84.88 404 PRO A CA 1
ATOM 3029 C C . PRO A 1 404 ? -12.434 7.666 26.763 1.00 84.88 404 PRO A C 1
ATOM 3031 O O . PRO A 1 404 ? -12.453 8.036 25.585 1.00 84.88 404 PRO A O 1
ATOM 3034 N N . GLY A 1 405 ? -11.398 7.021 27.297 1.00 90.69 405 GLY A N 1
ATOM 3035 C CA . GLY A 1 405 ? -10.261 6.603 26.484 1.00 90.69 405 GLY A CA 1
ATOM 3036 C C . GLY A 1 405 ? -10.699 5.655 25.355 1.00 90.69 405 GLY A C 1
ATOM 3037 O O . GLY A 1 405 ? -11.646 4.881 25.535 1.00 90.69 405 GLY A O 1
ATOM 3038 N N . PRO A 1 406 ? -10.015 5.674 24.197 1.00 94.62 406 PRO A N 1
ATOM 3039 C CA . PRO A 1 406 ? -10.368 4.843 23.043 1.00 94.62 406 PRO A CA 1
ATOM 3040 C C . PRO A 1 406 ? -10.362 3.343 23.366 1.00 94.62 406 PRO A C 1
ATOM 3042 O O . PRO A 1 406 ? -11.218 2.611 22.875 1.00 94.62 406 PRO A O 1
ATOM 3045 N N . GLU A 1 407 ? -9.453 2.896 24.236 1.00 95.19 407 GLU A N 1
ATOM 3046 C CA . GLU A 1 407 ? -9.375 1.505 24.695 1.00 95.19 407 GLU A CA 1
ATOM 3047 C C . GLU A 1 407 ? -10.655 1.081 25.430 1.00 95.19 407 GLU A C 1
ATOM 3049 O O . GLU A 1 407 ? -11.233 0.055 25.091 1.00 95.19 407 GLU A O 1
ATOM 3054 N N . ALA A 1 408 ? -11.177 1.912 26.339 1.00 95.19 408 ALA A N 1
ATOM 3055 C CA . ALA A 1 408 ? -12.408 1.613 27.077 1.00 95.19 408 ALA A CA 1
ATOM 3056 C C . ALA A 1 408 ? -13.637 1.520 26.153 1.00 95.19 408 ALA A C 1
ATOM 3058 O O . ALA A 1 408 ? -14.509 0.669 26.339 1.00 95.19 408 ALA A O 1
ATOM 3059 N N . LEU A 1 409 ? -13.703 2.379 25.129 1.00 95.75 409 LEU A N 1
ATOM 3060 C CA . LEU A 1 409 ? -14.765 2.328 24.122 1.00 95.75 409 LEU A CA 1
ATOM 3061 C C . LEU A 1 409 ? -14.672 1.062 23.265 1.00 95.75 409 LEU A C 1
ATOM 3063 O O . LEU A 1 409 ? -15.691 0.421 23.003 1.00 95.75 409 LEU A O 1
ATOM 3067 N N . ALA A 1 410 ? -13.462 0.705 22.830 1.00 96.44 410 ALA A N 1
ATOM 3068 C CA . ALA A 1 410 ? -13.219 -0.497 22.044 1.00 96.44 410 ALA A CA 1
ATOM 3069 C C . ALA A 1 410 ? -13.543 -1.766 22.842 1.00 96.44 410 ALA A C 1
ATOM 3071 O O . ALA A 1 410 ? -14.237 -2.641 22.326 1.00 96.44 410 ALA A O 1
ATOM 3072 N N . GLU A 1 411 ? -13.123 -1.833 24.105 1.00 95.75 411 GLU A N 1
ATOM 3073 C CA . GLU A 1 411 ? -13.421 -2.949 25.001 1.00 95.75 411 GLU A CA 1
ATOM 3074 C C . GLU A 1 411 ? -14.928 -3.119 25.205 1.00 95.75 411 GLU A C 1
ATOM 3076 O O . GLU A 1 411 ? -15.453 -4.221 25.042 1.00 95.75 411 GLU A O 1
ATOM 3081 N N . TRP A 1 412 ? -15.663 -2.041 25.488 1.00 96.00 412 TRP A N 1
ATOM 3082 C CA . TRP A 1 412 ? -17.117 -2.121 25.661 1.00 96.00 412 TRP A CA 1
ATOM 3083 C C . TRP A 1 412 ? -17.840 -2.557 24.390 1.00 96.00 412 TRP A C 1
ATOM 3085 O O . TRP A 1 412 ? -18.711 -3.424 24.457 1.00 96.00 412 TRP A O 1
ATOM 3095 N N . LEU A 1 413 ? -17.464 -2.005 23.230 1.00 95.69 413 LEU A N 1
ATOM 3096 C CA . LEU A 1 413 ? -18.028 -2.416 21.943 1.00 95.69 413 LEU A CA 1
ATOM 3097 C C . LEU A 1 413 ? -17.730 -3.895 21.638 1.00 95.69 413 LEU A C 1
ATOM 3099 O O . LEU A 1 413 ? -18.571 -4.565 21.041 1.00 95.69 413 LEU A O 1
ATOM 3103 N N . GLY A 1 414 ? -16.565 -4.402 22.054 1.00 92.38 414 GLY A N 1
ATOM 3104 C CA . GLY A 1 414 ? -16.155 -5.797 21.874 1.00 92.38 414 GLY A CA 1
ATOM 3105 C C . GLY A 1 414 ? -16.746 -6.773 22.898 1.00 92.38 414 GLY A C 1
ATOM 3106 O O . GLY A 1 414 ? -16.786 -7.972 22.638 1.00 92.38 414 GLY A O 1
ATOM 3107 N N . SER A 1 415 ? -17.234 -6.283 24.042 1.00 86.75 415 SER A N 1
ATOM 3108 C CA . SER A 1 415 ? -17.694 -7.130 25.154 1.00 86.75 415 SER A CA 1
ATOM 3109 C C . SER A 1 415 ? -19.055 -7.796 24.917 1.00 86.75 415 SER A C 1
ATOM 3111 O O . SER A 1 415 ? -19.362 -8.785 25.580 1.00 86.75 415 SER A O 1
ATOM 3113 N N . GLY A 1 416 ? -19.863 -7.290 23.974 1.00 69.69 416 GLY A N 1
ATOM 3114 C CA . GLY A 1 416 ? -21.218 -7.783 23.688 1.00 69.69 416 GLY A CA 1
ATOM 3115 C C . GLY A 1 416 ? -22.150 -7.818 24.918 1.00 69.69 416 GLY A C 1
ATOM 3116 O O . GLY A 1 416 ? -21.758 -7.475 26.035 1.00 69.69 416 GLY A O 1
ATOM 3117 N N . PRO A 1 417 ? -23.426 -8.205 24.765 1.00 61.59 417 PRO A N 1
ATOM 3118 C CA . PRO A 1 417 ? -24.222 -8.610 25.911 1.00 61.59 417 PRO A CA 1
ATOM 3119 C C . PRO A 1 417 ? -23.695 -9.959 26.410 1.00 61.59 417 PRO A C 1
ATOM 3121 O O . PRO A 1 417 ? -23.692 -10.941 25.664 1.00 61.59 417 PRO A O 1
ATOM 3124 N N . THR A 1 418 ? -23.269 -10.024 27.672 1.00 50.69 418 THR A N 1
ATOM 3125 C CA . THR A 1 418 ? -23.056 -11.307 28.342 1.00 50.69 418 THR A CA 1
ATOM 3126 C C . THR A 1 418 ? -24.369 -12.076 28.280 1.00 50.69 418 THR A C 1
ATOM 3128 O O . THR A 1 418 ? -25.397 -11.620 28.779 1.00 50.69 418 THR A O 1
ATOM 3131 N N . SER A 1 419 ? -24.360 -13.223 27.601 1.00 38.47 419 SER A N 1
ATOM 3132 C CA . SER A 1 419 ? -25.488 -14.147 27.656 1.00 38.47 419 SER A CA 1
ATOM 3133 C C . SER A 1 419 ? -25.520 -14.698 29.075 1.00 38.47 419 SER A C 1
ATOM 3135 O O . SER A 1 419 ? -24.747 -15.590 29.411 1.00 38.47 419 SER A O 1
ATOM 3137 N N . THR A 1 420 ? -26.342 -14.112 29.940 1.00 36.00 420 THR A N 1
ATOM 3138 C CA . THR A 1 420 ? -26.741 -14.754 31.187 1.00 36.00 420 THR A CA 1
ATOM 3139 C C . THR A 1 420 ? -27.565 -15.980 30.807 1.00 36.00 420 THR A C 1
ATOM 3141 O O . THR A 1 420 ? -28.731 -15.852 30.438 1.00 36.00 420 THR A O 1
ATOM 3144 N N . THR A 1 421 ? -26.912 -17.143 30.799 1.00 34.66 421 THR A N 1
ATOM 3145 C CA . THR A 1 421 ? -27.563 -18.460 30.866 1.00 34.66 421 THR A CA 1
ATOM 3146 C C . THR A 1 421 ? -28.257 -18.648 32.197 1.00 34.66 421 THR A C 1
ATOM 3148 O O . THR A 1 421 ? -27.629 -18.265 33.214 1.00 34.66 421 THR A O 1
#